Protein AF-A0A7V0Z242-F1 (afdb_monomer)

pLDDT: mean 86.57, std 16.36, range [31.94, 98.75]

Foldseek 3Di:
DDDDPVDDPLEPLLLLVLCQQLQAPQDDVSNVVSPVSNVVSLVVVLVVLLLLLFQCSLVVNDQDFDCDVNDTPRCFFLVNLCVVPVVLFDLAADAADLCLLVAQADPVPRHSLNSLAASPPDPLPCLVCLPHRNGHSSSVSNAAAHGFVAVQHDGSDDHCVQKCNVVWPLQQFDWDQDPVRDTDGWTFIGGPPFATHWIFDPVCPVVSVVVNNVPTDIGQDSRRSSRSSRPSNSHSSNSSVSSVCVQAQWDKDKDWAFDDDPQWGWKIWIKIATARPQKKFAAKKKKKKKWWAPPPGDPVCNRIGIDMFMDHPHIHGHGDIDIDITGDPPTHHNSTLVRMWIKIKMFADIHSDGGRMHIDIDHNPPPPPPDPPVVPDDDDDDDDDDDDDD

Solvent-accessible surface area (backbone atoms only — not comparable to full-atom values): 22137 Å² total; per-residue (Å²): 130,82,57,56,102,89,45,81,68,51,42,73,66,45,20,36,54,22,41,48,42,27,62,57,47,66,46,71,69,59,14,54,50,20,40,52,50,12,54,52,15,49,52,54,51,41,48,52,50,44,46,28,39,35,28,30,64,54,57,75,43,91,77,65,78,42,74,59,93,85,44,67,42,61,64,82,43,64,69,50,51,50,69,75,41,55,93,76,57,57,76,60,59,43,85,65,48,76,65,39,52,70,51,80,35,51,86,88,44,77,41,42,73,41,15,57,43,44,53,84,77,75,79,68,80,54,70,83,56,40,81,48,53,72,48,8,40,29,49,30,27,30,47,73,36,52,28,85,87,36,68,79,43,102,52,72,34,54,40,68,84,59,27,36,61,89,71,59,62,77,87,65,51,48,80,42,80,35,97,88,75,44,82,38,77,42,48,71,39,24,37,71,78,74,52,52,52,29,28,56,35,83,83,30,55,66,31,45,78,68,71,46,59,92,79,46,58,69,37,67,47,73,69,27,44,50,52,47,45,67,54,34,44,11,42,30,46,27,53,42,51,48,51,51,50,61,62,62,53,62,37,73,48,75,49,68,49,82,39,72,54,94,71,18,42,41,31,37,39,33,40,43,27,31,60,20,83,97,26,38,40,28,85,28,35,35,33,42,22,37,34,30,37,48,91,91,39,55,92,85,53,86,52,42,50,48,51,69,33,73,45,74,54,54,73,30,46,58,76,33,70,50,77,47,78,39,61,38,92,73,51,46,44,66,87,21,56,91,55,48,41,37,29,43,32,40,46,19,27,44,56,93,37,77,57,39,51,37,79,44,80,51,70,81,69,84,80,72,80,85,60,75,59,95,72,63,80,95,74,94,80,88,87,84,88,85,86,87,80,135

Mean predicted aligned error: 8.78 Å

Nearest PDB structures (foldseek):
  7zuw-assembly1_CA  TM=4.574E-01  e=8.073E-04  Saccharomyces cerevisiae
  5dmy-assembly1_C  TM=3.707E-01  e=1.674E-02  Bifidobacterium bifidum
  3jcm-assembly1_N  TM=3.514E-01  e=3.772E-02  Saccharomyces cerevisiae S288C
  3vu1-assembly3_B  TM=2.838E-01  e=2.079E-02  Pyrococcus horikoshii OT3
  5aza-assembly1_A  TM=2.196E-01  e=7.625E-02  Escherichia coli K-12

Sequence (390 aa):
MVGSLLGGDWSWKRARDSFYKGLTSLDKASREKHFSDAFRALGQIMHLIQDASVPAHVRNDPHIYIDLFGRKIGKYHYESWVQDNLAKINLSPASFDKSIFTFTPDSLAPIPIANLFDTNQYDGTNLGITTGSMIGITEYTNANFFSEGTVFKNYPHPTYLDTNYFSIDWKNPEVIDGEDGKQDRRIYIKKLEGERLASLSYISYDCIQKGSYESCPLVLDGKVYEEYASKLIPRAVSYSAGLLDYFFRGKLQVTSIPIFYKNRLLYLRVKIKNLTPNETLRDGVFTLTYSFRPKDGNPNGSQDIWEQDSSPSGTLVEGEEVVIDFFLFSPIPRESYASAKFTLAFKGTLGKEVGAVIGKSLSLGEIKFEEEWDNGFTGNHRWVIQGLTF

Radius of gyration: 29.63 Å; Cα contacts (8 Å, |Δi|>4): 695; chains: 1; bounding box: 76×43×87 Å

Structure (mmCIF, N/CA/C/O backbone):
data_AF-A0A7V0Z242-F1
#
_entry.id   AF-A0A7V0Z242-F1
#
loop_
_atom_site.group_PDB
_atom_site.id
_atom_site.type_symbol
_atom_site.label_atom_id
_atom_site.label_alt_id
_atom_site.label_comp_id
_atom_site.label_asym_id
_atom_site.label_entity_id
_atom_site.label_seq_id
_atom_site.pdbx_PDB_ins_code
_atom_site.Cartn_x
_atom_site.Cartn_y
_atom_site.Cartn_z
_atom_site.occupancy
_atom_site.B_iso_or_equiv
_atom_site.auth_seq_id
_atom_site.auth_comp_id
_atom_site.auth_asym_id
_atom_site.auth_atom_id
_atom_site.pdbx_PDB_model_num
ATOM 1 N N . MET A 1 1 ? 9.715 -13.255 5.714 1.00 36.19 1 MET A N 1
ATOM 2 C CA . MET A 1 1 ? 10.792 -12.243 5.658 1.00 36.19 1 MET A CA 1
ATOM 3 C C . MET A 1 1 ? 11.382 -12.054 7.044 1.00 36.19 1 MET A C 1
ATOM 5 O O . MET A 1 1 ? 10.676 -11.600 7.934 1.00 36.19 1 MET A O 1
ATOM 9 N N . VAL A 1 2 ? 12.633 -12.467 7.238 1.00 32.50 2 VAL A N 1
ATOM 10 C CA . VAL A 1 2 ? 13.416 -12.181 8.448 1.00 32.50 2 VAL A CA 1
ATOM 11 C C . VAL A 1 2 ? 14.176 -10.881 8.171 1.00 32.50 2 VAL A C 1
ATOM 13 O O . VAL A 1 2 ? 14.821 -10.778 7.130 1.00 32.50 2 VAL A O 1
ATOM 16 N N . GLY A 1 3 ? 14.025 -9.875 9.038 1.00 34.00 3 GLY A N 1
ATOM 17 C CA . GLY A 1 3 ? 14.694 -8.573 8.910 1.00 34.00 3 GLY A CA 1
ATOM 18 C C . GLY A 1 3 ? 16.222 -8.693 8.893 1.00 34.00 3 GLY A C 1
ATOM 19 O O . GLY A 1 3 ? 16.782 -9.645 9.436 1.00 34.00 3 GLY A O 1
ATOM 20 N N . SER A 1 4 ? 16.892 -7.744 8.234 1.00 41.06 4 SER A N 1
ATOM 21 C CA . SER A 1 4 ? 18.344 -7.771 8.036 1.00 41.06 4 SER A CA 1
ATOM 22 C C . SER A 1 4 ? 19.120 -7.532 9.339 1.00 41.06 4 SER A C 1
ATOM 24 O O . SER A 1 4 ? 18.657 -6.858 10.253 1.00 41.06 4 SER A O 1
ATOM 26 N N . LEU A 1 5 ? 20.353 -8.042 9.405 1.00 37.81 5 LEU A N 1
ATOM 27 C CA . LEU A 1 5 ? 21.277 -7.903 10.543 1.00 37.81 5 LEU A CA 1
ATOM 28 C C . LEU A 1 5 ? 21.675 -6.448 10.882 1.00 37.81 5 LEU A C 1
ATOM 30 O O . LEU A 1 5 ? 22.321 -6.225 11.901 1.00 37.81 5 LEU A O 1
ATOM 34 N N . LEU A 1 6 ? 21.299 -5.464 10.054 1.00 41.78 6 LEU A N 1
ATOM 35 C CA . LEU A 1 6 ? 21.648 -4.045 10.216 1.00 41.78 6 LEU A CA 1
ATOM 36 C C . LEU A 1 6 ? 20.429 -3.100 10.158 1.00 41.78 6 LEU A C 1
ATOM 38 O O . LEU A 1 6 ? 20.584 -1.888 10.298 1.00 41.78 6 LEU A O 1
ATOM 42 N N . GLY A 1 7 ? 19.214 -3.631 9.982 1.00 47.97 7 GLY A N 1
ATOM 43 C CA . GLY A 1 7 ? 17.975 -2.860 9.889 1.00 47.97 7 GLY A CA 1
ATOM 44 C C . GLY A 1 7 ? 16.842 -3.534 10.658 1.00 47.97 7 GLY A C 1
ATOM 45 O O . GLY A 1 7 ? 16.669 -4.746 10.603 1.00 47.97 7 GLY A O 1
ATOM 46 N N . GLY A 1 8 ? 16.052 -2.751 11.398 1.00 61.44 8 GLY A N 1
ATOM 47 C CA . GLY A 1 8 ? 14.861 -3.283 12.066 1.00 61.44 8 GLY A CA 1
ATOM 48 C C . GLY A 1 8 ? 13.879 -3.913 11.068 1.00 61.44 8 GLY A C 1
ATOM 49 O O . GLY A 1 8 ? 13.783 -3.475 9.926 1.00 61.44 8 GLY A O 1
ATOM 50 N N . ASP A 1 9 ? 13.123 -4.921 11.504 1.00 79.56 9 ASP A N 1
ATOM 51 C CA . ASP A 1 9 ? 11.984 -5.455 10.747 1.00 79.56 9 ASP A CA 1
ATOM 52 C C . ASP A 1 9 ? 10.918 -4.356 10.631 1.00 79.56 9 ASP A C 1
ATOM 54 O O . ASP A 1 9 ? 10.329 -4.020 11.650 1.00 79.56 9 ASP A O 1
ATOM 58 N N . TRP A 1 10 ? 10.705 -3.767 9.448 1.00 91.31 10 TRP A N 1
ATOM 59 C CA . TRP A 1 10 ? 9.628 -2.806 9.135 1.00 91.31 10 TRP A CA 1
ATOM 60 C C . TRP A 1 10 ? 8.616 -3.408 8.148 1.00 91.31 10 TRP A C 1
ATOM 62 O O . TRP A 1 10 ? 8.138 -2.754 7.226 1.00 91.31 10 TRP A O 1
ATOM 72 N N . SER A 1 11 ? 8.306 -4.692 8.329 1.00 92.12 11 SER A N 1
ATOM 73 C CA . SER A 1 11 ? 7.377 -5.437 7.479 1.00 92.12 11 SER A CA 1
ATOM 74 C C . SER A 1 11 ? 5.913 -5.000 7.610 1.00 92.12 11 SER A C 1
ATOM 76 O O . SER A 1 11 ? 5.499 -4.346 8.572 1.00 92.12 11 SER A O 1
ATOM 78 N N . TRP A 1 12 ? 5.084 -5.477 6.674 1.00 94.81 12 TRP A N 1
ATOM 79 C CA . TRP A 1 12 ? 3.623 -5.339 6.721 1.00 94.81 12 TRP A CA 1
ATOM 80 C C . TRP A 1 12 ? 3.024 -5.854 8.033 1.00 94.81 12 TRP A C 1
ATOM 82 O O . TRP A 1 12 ? 2.170 -5.207 8.642 1.00 94.81 12 TRP A O 1
ATOM 92 N N . LYS A 1 13 ? 3.531 -6.990 8.526 1.00 93.81 13 LYS A N 1
ATOM 93 C CA . LYS A 1 13 ? 3.118 -7.548 9.816 1.00 93.81 13 LYS A CA 1
ATOM 94 C C . LYS A 1 13 ? 3.421 -6.577 10.958 1.00 93.81 13 LYS A C 1
ATOM 96 O O . LYS A 1 13 ? 2.555 -6.351 11.801 1.00 93.81 13 LYS A O 1
ATOM 101 N N . ARG A 1 14 ? 4.601 -5.942 10.968 1.00 95.00 14 ARG A N 1
ATOM 102 C CA . ARG A 1 14 ? 4.916 -4.915 11.969 1.00 95.00 14 ARG A CA 1
ATOM 103 C C . ARG A 1 14 ? 4.017 -3.692 11.849 1.00 95.00 14 ARG A C 1
ATOM 105 O O . ARG A 1 14 ? 3.645 -3.152 12.890 1.00 95.00 14 ARG A O 1
ATOM 112 N N . ALA A 1 15 ? 3.661 -3.265 10.638 1.00 97.25 15 ALA A N 1
ATOM 113 C CA . ALA A 1 15 ? 2.718 -2.166 10.442 1.00 97.25 15 ALA A CA 1
ATOM 114 C C . ALA A 1 15 ? 1.371 -2.482 11.117 1.00 97.25 15 ALA A C 1
ATOM 116 O O . ALA A 1 15 ? 0.886 -1.690 11.926 1.00 97.25 15 ALA A O 1
ATOM 117 N N . ARG A 1 16 ? 0.820 -3.682 10.871 1.00 97.25 16 ARG A N 1
ATOM 118 C CA . ARG A 1 16 ? -0.415 -4.175 11.509 1.00 97.25 16 ARG A CA 1
ATOM 119 C C . ARG A 1 16 ? -0.294 -4.265 13.028 1.00 97.25 16 ARG A C 1
ATOM 121 O O . ARG A 1 16 ? -1.123 -3.713 13.750 1.00 97.25 16 ARG A O 1
ATOM 128 N N . ASP A 1 17 ? 0.754 -4.920 13.520 1.00 97.25 17 ASP A N 1
ATOM 129 C CA . ASP A 1 17 ? 0.967 -5.123 14.954 1.00 97.25 17 ASP A CA 1
ATOM 130 C C . ASP A 1 17 ? 1.158 -3.799 15.701 1.00 97.25 17 ASP A C 1
ATOM 132 O O . ASP A 1 17 ? 0.593 -3.610 16.779 1.00 97.25 17 ASP A O 1
ATOM 136 N N . SER A 1 18 ? 1.926 -2.872 15.126 1.00 98.25 18 SER A N 1
ATOM 137 C CA . SER A 1 18 ? 2.142 -1.539 15.694 1.00 98.25 18 SER A CA 1
ATOM 138 C C . SER A 1 18 ? 0.857 -0.716 15.664 1.00 98.25 18 SER A C 1
ATOM 140 O O . SER A 1 18 ? 0.534 -0.081 16.660 1.00 98.25 18 SER A O 1
ATOM 142 N N . PHE A 1 19 ? 0.073 -0.775 14.584 1.00 98.56 19 PHE A N 1
ATOM 143 C CA . PHE A 1 19 ? -1.195 -0.048 14.515 1.00 98.56 19 PHE A CA 1
ATOM 144 C C . PHE A 1 19 ? -2.189 -0.532 15.576 1.00 98.56 19 PHE A C 1
ATOM 146 O O . PHE A 1 19 ? -2.765 0.287 16.289 1.00 98.56 19 PHE A O 1
ATOM 153 N N . TYR A 1 20 ? -2.317 -1.851 15.760 1.00 98.62 20 TYR A N 1
ATOM 154 C CA . TYR A 1 20 ? -3.136 -2.414 16.835 1.00 98.62 20 TYR A CA 1
ATOM 155 C C . TYR A 1 20 ? -2.681 -1.933 18.215 1.00 98.62 20 TYR A C 1
ATOM 157 O O . TYR A 1 20 ? -3.489 -1.421 18.983 1.00 98.62 20 TYR A O 1
ATOM 165 N N . LYS A 1 21 ? -1.377 -2.017 18.512 1.00 98.31 21 LYS A N 1
ATOM 166 C CA . LYS A 1 21 ? -0.838 -1.543 19.795 1.00 98.31 21 LYS A CA 1
ATOM 167 C C . LYS A 1 21 ? -1.046 -0.038 19.992 1.00 98.31 21 LYS A C 1
ATOM 169 O O . LYS A 1 21 ? -1.347 0.387 21.098 1.00 98.31 21 LYS A O 1
ATOM 174 N N . GLY A 1 22 ? -0.959 0.767 18.933 1.00 97.75 22 GLY A N 1
ATOM 175 C CA . GLY A 1 22 ? -1.272 2.198 18.988 1.00 97.75 22 GLY A CA 1
ATOM 176 C C . GLY A 1 22 ? -2.717 2.469 19.417 1.00 97.75 22 GLY A C 1
ATOM 177 O O . GLY A 1 22 ? -2.981 3.407 20.171 1.00 97.75 22 GLY A O 1
ATOM 178 N N . LEU A 1 23 ? -3.652 1.615 18.991 1.00 97.44 23 LEU A N 1
ATOM 179 C CA . LEU A 1 23 ? -5.061 1.700 19.374 1.00 97.44 23 LEU A CA 1
ATOM 180 C C . LEU A 1 23 ? -5.312 1.222 20.813 1.00 97.44 23 LEU A C 1
ATOM 182 O O . LEU A 1 23 ? -6.161 1.812 21.487 1.00 97.44 23 LEU A O 1
ATOM 186 N N . THR A 1 24 ? -4.575 0.208 21.286 1.00 97.81 24 THR A N 1
ATOM 187 C CA . THR A 1 24 ? -4.887 -0.499 22.541 1.00 97.81 24 THR A CA 1
ATOM 188 C C . THR A 1 24 ? -3.969 -0.205 23.728 1.00 97.81 24 THR A C 1
ATOM 190 O O . THR A 1 24 ? -4.315 -0.538 24.855 1.00 97.81 24 THR A O 1
ATOM 193 N N . SER A 1 25 ? -2.794 0.398 23.530 1.00 96.88 25 SER A N 1
ATOM 194 C CA . SER A 1 25 ? -1.877 0.702 24.638 1.00 96.88 25 SER A CA 1
ATOM 195 C C . SER A 1 25 ? -2.525 1.619 25.685 1.00 96.88 25 SER A C 1
ATOM 197 O O . SER A 1 25 ? -3.272 2.542 25.348 1.00 96.88 25 SER A O 1
ATOM 199 N N . LEU A 1 26 ? -2.193 1.359 26.955 1.00 95.19 26 LEU A N 1
ATOM 200 C CA . LEU A 1 26 ? -2.779 1.994 28.145 1.00 95.19 26 LEU A CA 1
ATOM 201 C C . LEU A 1 26 ? -1.959 3.181 28.672 1.00 95.19 26 LEU A C 1
ATOM 203 O O . LEU A 1 26 ? -2.107 3.603 29.812 1.00 95.19 26 LEU A O 1
ATOM 207 N N . ASP A 1 27 ? -1.060 3.721 27.862 1.00 90.12 27 ASP A N 1
ATOM 208 C CA . ASP A 1 27 ? -0.354 4.948 28.190 1.00 90.12 27 ASP A CA 1
ATOM 209 C C . ASP A 1 27 ? -0.056 5.727 26.912 1.00 90.12 27 ASP A C 1
ATOM 211 O O . ASP A 1 27 ? 0.134 5.168 25.826 1.00 90.12 27 ASP A O 1
ATOM 215 N N . LYS A 1 28 ? -0.037 7.051 27.045 1.00 87.81 28 LYS A N 1
ATOM 216 C CA . LYS A 1 28 ? 0.120 7.963 25.913 1.00 87.81 28 LYS A CA 1
ATOM 217 C C . LYS A 1 28 ? 1.434 7.733 25.157 1.00 87.81 28 LYS A C 1
ATOM 219 O O . LYS A 1 28 ? 1.420 7.710 23.928 1.00 87.81 28 LYS A O 1
ATOM 224 N N . ALA A 1 29 ? 2.541 7.537 25.873 1.00 92.00 29 ALA A N 1
ATOM 225 C CA . ALA A 1 29 ? 3.865 7.426 25.267 1.00 92.00 29 ALA A CA 1
ATOM 226 C C . ALA A 1 29 ? 3.984 6.165 24.398 1.00 92.00 29 ALA A C 1
ATOM 228 O O . ALA A 1 29 ? 4.445 6.237 23.255 1.00 92.00 29 ALA A O 1
ATOM 229 N N . SER A 1 30 ? 3.504 5.021 24.890 1.00 95.19 30 SER A N 1
ATOM 230 C CA . SER A 1 30 ? 3.471 3.773 24.125 1.00 95.19 30 SER A CA 1
ATOM 231 C C . SER A 1 30 ? 2.549 3.873 22.914 1.00 95.19 30 SER A C 1
ATOM 233 O O . SER A 1 30 ? 2.936 3.444 21.827 1.00 95.19 30 SER A O 1
ATOM 235 N N . ARG A 1 31 ? 1.359 4.481 23.056 1.00 93.56 31 ARG A N 1
ATOM 236 C CA . ARG A 1 31 ? 0.428 4.687 21.928 1.00 93.56 31 ARG A CA 1
ATOM 237 C C . ARG A 1 31 ? 1.076 5.502 20.811 1.00 93.56 31 ARG A C 1
ATOM 239 O O . ARG A 1 31 ? 1.078 5.072 19.659 1.00 93.56 31 ARG A O 1
ATOM 246 N N . GLU A 1 32 ? 1.652 6.654 21.151 1.00 95.06 32 GLU A N 1
ATOM 247 C CA . GLU A 1 32 ? 2.316 7.546 20.192 1.00 95.06 32 GLU A CA 1
ATOM 248 C C . GLU A 1 32 ? 3.502 6.856 19.514 1.00 95.06 32 GLU A C 1
ATOM 250 O O . GLU A 1 32 ? 3.643 6.918 18.289 1.00 95.06 32 GLU A O 1
ATOM 255 N N . LYS A 1 33 ? 4.309 6.115 20.284 1.00 97.25 33 LYS A N 1
ATOM 256 C CA . LYS A 1 33 ? 5.401 5.308 19.737 1.00 97.25 33 LYS A CA 1
ATOM 257 C C . LYS A 1 33 ? 4.894 4.256 18.751 1.00 97.25 33 LYS A C 1
ATOM 259 O O . LYS A 1 33 ? 5.482 4.089 17.687 1.00 97.25 33 LYS A O 1
ATOM 264 N N . HIS A 1 34 ? 3.822 3.547 19.085 1.00 97.94 34 HIS A N 1
ATOM 265 C CA . HIS A 1 34 ? 3.276 2.498 18.232 1.00 97.94 34 HIS A CA 1
ATOM 266 C C . HIS A 1 34 ? 2.614 3.039 16.962 1.00 97.94 34 HIS A C 1
ATOM 268 O O . HIS A 1 34 ? 2.789 2.442 15.901 1.00 97.94 34 HIS A O 1
ATOM 274 N N . PHE A 1 35 ? 1.942 4.192 17.019 1.00 97.81 35 PHE A N 1
ATOM 275 C CA . PHE A 1 35 ? 1.495 4.870 15.801 1.00 97.81 35 PHE A CA 1
ATOM 276 C C . PHE A 1 35 ? 2.675 5.313 14.936 1.00 97.81 35 PHE A C 1
ATOM 278 O O . PHE A 1 35 ? 2.668 5.053 13.735 1.00 97.81 35 PHE A O 1
ATOM 285 N N . SER A 1 36 ? 3.710 5.909 15.535 1.00 98.06 36 SER A N 1
ATOM 286 C CA . SER A 1 36 ? 4.934 6.289 14.817 1.00 98.06 36 SER A CA 1
ATOM 287 C C . SER A 1 36 ? 5.576 5.088 14.111 1.00 98.06 36 SER A C 1
ATOM 289 O O . SER A 1 36 ? 5.840 5.141 12.909 1.00 98.06 36 SER A O 1
ATOM 291 N N . ASP A 1 37 ? 5.729 3.963 14.815 1.00 97.56 37 ASP A N 1
ATOM 292 C CA . ASP A 1 37 ? 6.250 2.719 14.246 1.00 97.56 37 ASP A CA 1
ATOM 293 C C . ASP A 1 37 ? 5.346 2.175 13.114 1.00 97.56 37 ASP A C 1
ATOM 295 O O . ASP A 1 37 ? 5.860 1.701 12.099 1.00 97.56 37 ASP A O 1
ATOM 299 N N . ALA A 1 38 ? 4.016 2.263 13.248 1.00 97.69 38 ALA A N 1
ATOM 300 C CA . ALA A 1 38 ? 3.071 1.811 12.222 1.00 97.69 38 ALA A CA 1
ATOM 301 C C . ALA A 1 38 ? 3.185 2.627 10.927 1.00 97.69 38 ALA A C 1
ATOM 303 O O . ALA A 1 38 ? 3.322 2.056 9.845 1.00 97.69 38 ALA A O 1
ATOM 304 N N . PHE A 1 39 ? 3.176 3.959 11.031 1.00 97.62 39 PHE A N 1
ATOM 305 C CA . PHE A 1 39 ? 3.277 4.840 9.867 1.00 97.62 39 PHE A CA 1
ATOM 306 C C . PHE A 1 39 ? 4.671 4.816 9.238 1.00 97.62 39 PHE A C 1
ATOM 308 O O . PHE A 1 39 ? 4.785 4.878 8.015 1.00 97.62 39 PHE A O 1
ATOM 315 N N . ARG A 1 40 ? 5.728 4.637 10.041 1.00 96.62 40 ARG A N 1
ATOM 316 C CA . ARG A 1 40 ? 7.076 4.395 9.516 1.00 96.62 40 ARG A CA 1
ATOM 317 C C . ARG A 1 40 ? 7.136 3.109 8.696 1.00 96.62 40 ARG A C 1
ATOM 319 O O . ARG A 1 40 ? 7.686 3.134 7.599 1.00 96.62 40 ARG A O 1
ATOM 326 N N . ALA A 1 41 ? 6.572 2.010 9.204 1.00 96.62 41 ALA A N 1
ATOM 327 C CA . ALA A 1 41 ? 6.519 0.748 8.469 1.00 96.62 41 ALA A CA 1
ATOM 328 C C . ALA A 1 41 ? 5.763 0.909 7.139 1.00 96.62 41 ALA A C 1
ATOM 330 O O . ALA A 1 41 ? 6.276 0.523 6.094 1.00 96.62 41 ALA A O 1
ATOM 331 N N . LEU A 1 42 ? 4.586 1.549 7.160 1.00 96.69 42 LEU A N 1
ATOM 332 C CA . LEU A 1 42 ? 3.807 1.822 5.946 1.00 96.69 42 LEU A CA 1
ATOM 333 C C . LEU A 1 42 ? 4.589 2.640 4.916 1.00 96.69 42 LEU A C 1
ATOM 335 O O . LEU A 1 42 ? 4.631 2.258 3.750 1.00 96.69 42 LEU A O 1
ATOM 339 N N . GLY A 1 43 ? 5.250 3.717 5.348 1.00 96.38 43 GLY A N 1
ATOM 340 C CA . GLY A 1 43 ? 6.061 4.552 4.464 1.00 96.38 43 GLY A CA 1
ATOM 341 C C . GLY A 1 43 ? 7.211 3.784 3.810 1.00 96.38 43 GLY A C 1
ATOM 342 O O . GLY A 1 43 ? 7.463 3.957 2.623 1.00 96.38 43 GLY A O 1
ATOM 343 N N . GLN A 1 44 ? 7.869 2.884 4.546 1.00 95.50 44 GLN A N 1
ATOM 344 C CA . GLN A 1 44 ? 8.937 2.055 3.980 1.00 95.50 44 GLN A CA 1
ATOM 345 C C . GLN A 1 44 ? 8.420 1.021 2.974 1.00 95.50 44 GLN A C 1
ATOM 347 O O . GLN A 1 44 ? 9.078 0.777 1.971 1.00 95.50 44 GLN A O 1
ATOM 352 N N . ILE A 1 45 ? 7.234 0.447 3.185 1.00 95.56 45 ILE A N 1
ATOM 353 C CA . ILE A 1 45 ? 6.637 -0.481 2.210 1.00 95.56 45 ILE A CA 1
ATOM 354 C C . ILE A 1 45 ? 6.185 0.275 0.952 1.00 95.56 45 ILE A C 1
ATOM 356 O O . ILE A 1 45 ? 6.397 -0.205 -0.158 1.00 95.56 45 ILE A O 1
ATOM 360 N N . MET A 1 46 ? 5.612 1.474 1.106 1.00 96.31 46 MET A N 1
ATOM 361 C CA . MET A 1 46 ? 5.283 2.349 -0.027 1.00 96.31 46 MET A CA 1
ATOM 362 C C . MET A 1 46 ? 6.529 2.739 -0.828 1.00 96.31 46 MET A C 1
ATOM 364 O O . MET A 1 46 ? 6.471 2.766 -2.052 1.00 96.31 46 MET A O 1
ATOM 368 N N . HIS A 1 47 ? 7.654 2.995 -0.159 1.00 96.19 47 HIS A N 1
ATOM 369 C CA . HIS A 1 47 ? 8.925 3.260 -0.831 1.00 96.19 47 HIS A CA 1
ATOM 370 C C . HIS A 1 47 ? 9.354 2.085 -1.722 1.00 96.19 47 HIS A C 1
ATOM 372 O O . HIS A 1 47 ? 9.717 2.305 -2.868 1.00 96.19 47 HIS A O 1
ATOM 378 N N . LEU A 1 48 ? 9.184 0.835 -1.276 1.00 96.19 48 LEU A N 1
ATOM 379 C CA . LEU A 1 48 ? 9.460 -0.329 -2.129 1.00 96.19 48 LEU A CA 1
ATOM 380 C C . LEU A 1 48 ? 8.557 -0.384 -3.374 1.00 96.19 48 LEU A C 1
ATOM 382 O O . LEU A 1 48 ? 9.018 -0.793 -4.435 1.00 96.19 48 LEU A O 1
ATOM 386 N N . ILE A 1 49 ? 7.280 0.016 -3.275 1.00 96.56 49 ILE A N 1
ATOM 387 C CA . ILE A 1 49 ? 6.389 0.120 -4.452 1.00 96.56 49 ILE A CA 1
ATOM 388 C C . ILE A 1 49 ? 6.934 1.159 -5.439 1.00 96.56 49 ILE A C 1
ATOM 390 O O . ILE A 1 49 ? 6.861 0.964 -6.650 1.00 96.56 49 ILE A O 1
ATOM 394 N N . GLN A 1 50 ? 7.474 2.264 -4.926 1.00 96.00 50 GLN A N 1
ATOM 395 C CA . GLN A 1 50 ? 8.061 3.325 -5.742 1.00 96.00 50 GLN A CA 1
ATOM 396 C C . GLN A 1 50 ? 9.348 2.845 -6.421 1.00 96.00 50 GLN A C 1
ATOM 398 O O . GLN A 1 50 ? 9.467 3.009 -7.633 1.00 96.00 50 GLN A O 1
ATOM 403 N N . ASP A 1 51 ? 10.238 2.157 -5.704 1.00 96.25 51 ASP A N 1
ATOM 404 C CA . ASP A 1 51 ? 11.428 1.518 -6.285 1.00 96.25 51 ASP A CA 1
ATOM 405 C C . ASP A 1 51 ? 11.048 0.500 -7.369 1.00 96.25 51 ASP A C 1
ATOM 407 O O . ASP A 1 51 ? 11.672 0.432 -8.424 1.00 96.25 51 ASP A O 1
ATOM 411 N N . ALA A 1 52 ? 9.966 -0.255 -7.162 1.00 97.31 52 ALA A N 1
ATOM 412 C CA . ALA A 1 52 ? 9.444 -1.206 -8.141 1.00 97.31 52 ALA A CA 1
ATOM 413 C C . ALA A 1 52 ? 8.869 -0.544 -9.412 1.00 97.31 52 ALA A C 1
ATOM 415 O O . ALA A 1 52 ? 8.583 -1.236 -10.389 1.00 97.31 52 ALA A O 1
ATOM 416 N N . SER A 1 53 ? 8.718 0.784 -9.420 1.00 96.88 53 SER A N 1
ATOM 417 C CA . SER A 1 53 ? 8.415 1.571 -10.621 1.00 96.88 53 SER A CA 1
ATOM 418 C C . SER A 1 53 ? 9.663 2.072 -11.352 1.00 96.88 53 SER A C 1
ATOM 420 O O . SER A 1 53 ? 9.542 2.656 -12.425 1.00 96.88 53 SER A O 1
ATOM 422 N N . VAL A 1 54 ? 10.864 1.862 -10.806 1.00 96.50 54 VAL A N 1
ATOM 423 C CA . VAL A 1 54 ? 12.121 2.281 -11.430 1.00 96.50 54 VAL A CA 1
ATOM 424 C C . VAL A 1 54 ? 12.678 1.128 -12.277 1.00 96.50 54 VAL A C 1
ATOM 426 O O . VAL A 1 54 ? 13.003 0.072 -11.723 1.00 96.50 54 VAL A O 1
ATOM 429 N N . PRO A 1 55 ? 12.852 1.301 -13.607 1.00 96.69 55 PRO A N 1
ATOM 430 C CA . PRO A 1 55 ? 13.292 0.223 -14.495 1.00 96.69 55 PRO A CA 1
ATOM 431 C C . PRO A 1 55 ? 14.593 -0.446 -14.058 1.00 96.69 55 PRO A C 1
ATOM 433 O O . PRO A 1 55 ? 14.699 -1.668 -14.105 1.00 96.69 55 PRO A O 1
ATOM 436 N N . ALA A 1 56 ? 15.559 0.333 -13.571 1.00 94.88 56 ALA A N 1
ATOM 437 C CA . ALA A 1 56 ? 16.839 -0.194 -13.120 1.00 94.88 56 ALA A CA 1
ATOM 438 C C . ALA A 1 56 ? 16.717 -1.133 -11.904 1.00 94.88 56 ALA A C 1
ATOM 440 O O . ALA A 1 56 ? 17.400 -2.154 -11.852 1.00 94.88 56 ALA A O 1
ATOM 441 N N . HIS A 1 57 ? 15.802 -0.867 -10.964 1.00 95.25 57 HIS A N 1
ATOM 442 C CA . HIS A 1 57 ? 15.625 -1.704 -9.770 1.00 95.25 57 HIS A CA 1
ATOM 443 C C . HIS A 1 57 ? 14.998 -3.051 -10.133 1.00 95.25 57 HIS A C 1
ATOM 445 O O . HIS A 1 57 ? 15.492 -4.100 -9.725 1.00 95.25 57 HIS A O 1
ATOM 451 N N . VAL A 1 58 ? 13.952 -3.043 -10.964 1.00 96.44 58 VAL A N 1
ATOM 452 C CA . VAL A 1 58 ? 13.275 -4.282 -11.391 1.00 96.44 58 VAL A CA 1
ATOM 453 C C . VAL A 1 58 ? 14.062 -5.064 -12.441 1.00 96.44 58 VAL A C 1
ATOM 455 O O . VAL A 1 58 ? 13.756 -6.228 -12.692 1.00 96.44 58 VAL A O 1
ATOM 458 N N . ARG A 1 59 ? 15.073 -4.443 -13.062 1.00 95.81 59 ARG A N 1
ATOM 459 C CA . ARG A 1 59 ? 16.011 -5.074 -14.001 1.00 95.81 59 ARG A CA 1
ATOM 460 C C . ARG A 1 59 ? 17.388 -5.320 -13.380 1.00 95.81 59 ARG A C 1
ATOM 462 O O . ARG A 1 59 ? 18.342 -5.567 -14.122 1.00 95.81 59 ARG A O 1
ATOM 469 N N . ASN A 1 60 ? 17.494 -5.331 -12.045 1.00 94.06 60 ASN A N 1
ATOM 470 C CA . ASN A 1 60 ? 18.732 -5.622 -11.310 1.00 94.06 60 ASN A CA 1
ATOM 471 C C . ASN A 1 60 ? 19.956 -4.903 -11.901 1.00 94.06 60 ASN A C 1
ATOM 473 O O . ASN A 1 60 ? 21.019 -5.505 -12.042 1.00 94.06 60 ASN A O 1
ATOM 477 N N . ASP A 1 61 ? 19.780 -3.649 -12.308 1.00 91.25 61 ASP A N 1
ATOM 478 C CA . ASP A 1 61 ? 20.782 -2.855 -13.004 1.00 91.25 61 ASP A CA 1
ATOM 479 C C . ASP A 1 61 ? 21.472 -1.930 -11.998 1.00 91.25 61 ASP A C 1
ATOM 481 O O . ASP A 1 61 ? 20.885 -0.925 -11.577 1.00 91.25 61 ASP A O 1
ATOM 485 N N . PRO A 1 62 ? 22.685 -2.270 -11.527 1.00 84.44 62 PRO A N 1
ATOM 486 C CA . PRO A 1 62 ? 23.329 -1.514 -10.471 1.00 84.44 62 PRO A CA 1
ATOM 487 C C . PRO A 1 62 ? 23.782 -0.160 -11.009 1.00 84.44 62 PRO A C 1
ATOM 489 O O . PRO A 1 62 ? 24.636 -0.073 -11.890 1.00 84.44 62 PRO A O 1
ATOM 492 N N . HIS A 1 63 ? 23.266 0.907 -10.416 1.00 74.44 63 HIS A N 1
ATOM 493 C CA . HIS A 1 63 ? 23.645 2.271 -10.741 1.00 74.44 63 HIS A CA 1
ATOM 494 C C . HIS A 1 63 ? 23.939 2.998 -9.431 1.00 74.44 63 HIS A C 1
ATOM 496 O O . HIS A 1 63 ? 23.099 3.115 -8.544 1.00 74.44 63 HIS A O 1
ATOM 502 N N . ILE A 1 64 ? 25.201 3.396 -9.261 1.00 63.75 64 ILE A N 1
ATOM 503 C CA . ILE A 1 64 ? 25.674 4.014 -8.027 1.00 63.75 64 ILE A CA 1
ATOM 504 C C . ILE A 1 64 ? 25.697 5.529 -8.223 1.00 63.75 64 ILE A C 1
ATOM 506 O O . ILE A 1 64 ? 26.446 6.045 -9.054 1.00 63.75 64 ILE A O 1
ATOM 510 N N . TYR A 1 65 ? 24.938 6.238 -7.392 1.00 62.12 65 TYR A N 1
ATOM 511 C CA . TYR A 1 65 ? 25.156 7.655 -7.144 1.00 62.12 65 TYR A CA 1
ATOM 512 C C . TYR A 1 65 ? 26.241 7.814 -6.072 1.00 62.12 65 TYR A C 1
ATOM 514 O O . TYR A 1 65 ? 26.057 7.428 -4.917 1.00 62.12 65 TYR A O 1
ATOM 522 N N . ILE A 1 66 ? 27.383 8.385 -6.449 1.00 59.16 66 ILE A N 1
ATOM 523 C CA . ILE A 1 66 ? 28.447 8.748 -5.510 1.00 59.16 66 ILE A CA 1
ATOM 524 C C . ILE A 1 66 ? 28.588 10.267 -5.508 1.00 59.16 66 ILE A C 1
ATOM 526 O O . ILE A 1 66 ? 28.911 10.867 -6.531 1.00 59.16 66 ILE A O 1
ATOM 530 N N . ASP A 1 67 ? 28.410 10.887 -4.344 1.00 54.66 67 ASP A N 1
ATOM 531 C CA . ASP A 1 67 ? 28.835 12.266 -4.106 1.00 54.66 67 ASP A CA 1
ATOM 532 C C . ASP A 1 67 ? 30.235 12.251 -3.476 1.00 54.66 67 ASP A C 1
ATOM 534 O O . ASP A 1 67 ? 30.400 12.051 -2.271 1.00 54.66 67 ASP A O 1
ATOM 538 N N . LEU A 1 68 ? 31.264 12.393 -4.316 1.00 50.19 68 LEU A N 1
ATOM 539 C CA . LEU A 1 68 ? 32.653 12.517 -3.873 1.00 50.19 68 LEU A CA 1
ATOM 540 C C . LEU A 1 68 ? 33.045 13.991 -3.888 1.00 50.19 68 LEU A C 1
ATOM 542 O O . LEU A 1 68 ? 33.313 14.561 -4.945 1.00 50.19 68 LEU A O 1
ATOM 546 N N . PHE A 1 69 ? 33.120 14.598 -2.703 1.00 57.22 69 PHE A N 1
ATOM 547 C CA . PHE A 1 69 ? 33.579 15.980 -2.518 1.00 57.22 69 PHE A CA 1
ATOM 548 C C . PHE A 1 69 ? 32.787 17.008 -3.353 1.00 57.22 69 PHE A C 1
ATOM 550 O O . PHE A 1 69 ? 33.372 17.910 -3.954 1.00 57.22 69 PHE A O 1
ATOM 557 N N . GLY A 1 70 ? 31.459 16.860 -3.438 1.00 55.75 70 GLY A N 1
ATOM 558 C CA . GLY A 1 70 ? 30.588 17.741 -4.223 1.00 55.75 70 GLY A CA 1
ATOM 559 C C . GLY A 1 70 ? 30.558 17.418 -5.721 1.00 55.75 70 GLY A C 1
ATOM 560 O O . GLY A 1 70 ? 29.849 18.087 -6.476 1.00 55.75 70 GLY A O 1
ATOM 561 N N . ARG A 1 71 ? 31.303 16.399 -6.179 1.00 53.56 71 ARG A N 1
ATOM 562 C CA . ARG A 1 71 ? 31.171 15.841 -7.529 1.00 53.56 71 ARG A CA 1
ATOM 563 C C . ARG A 1 71 ? 30.211 14.663 -7.493 1.00 53.56 71 ARG A C 1
ATOM 565 O O . ARG A 1 71 ? 30.548 13.581 -7.017 1.00 53.56 71 ARG A O 1
ATOM 572 N N . LYS A 1 72 ? 29.033 14.889 -8.070 1.00 60.34 72 LYS A N 1
ATOM 573 C CA . LYS A 1 72 ? 28.001 13.875 -8.286 1.00 60.34 72 LYS A CA 1
ATOM 574 C C . LYS A 1 72 ? 28.415 12.968 -9.447 1.00 60.34 72 LYS A C 1
ATOM 576 O O . LYS A 1 72 ? 28.229 13.318 -10.612 1.00 60.34 72 LYS A O 1
ATOM 581 N N . ILE A 1 73 ? 29.020 11.829 -9.135 1.00 59.56 73 ILE A N 1
ATOM 582 C CA . ILE A 1 73 ? 29.337 10.768 -10.091 1.00 59.56 73 ILE A CA 1
ATOM 583 C C . ILE A 1 73 ? 28.099 9.885 -10.240 1.00 59.56 73 ILE A C 1
ATOM 585 O O . ILE A 1 73 ? 27.482 9.493 -9.252 1.00 59.56 73 ILE A O 1
ATOM 589 N N . GLY A 1 74 ? 27.736 9.592 -11.487 1.00 59.62 74 GLY A N 1
ATOM 590 C CA . GLY A 1 74 ? 26.592 8.745 -11.801 1.00 59.62 74 GLY A CA 1
ATOM 591 C C . GLY A 1 74 ? 25.260 9.482 -11.910 1.00 59.62 74 GLY A C 1
ATOM 592 O O . GLY A 1 74 ? 24.273 8.811 -12.121 1.00 59.62 74 GLY A O 1
ATOM 593 N N . LYS A 1 75 ? 25.195 10.824 -11.848 1.00 60.19 75 LYS A N 1
ATOM 594 C CA . LYS A 1 75 ? 23.950 11.642 -11.853 1.00 60.19 75 LYS A CA 1
ATOM 595 C C . LYS A 1 75 ? 23.071 11.562 -13.128 1.00 60.19 75 LYS A C 1
ATOM 597 O O . LYS A 1 75 ? 22.128 12.332 -13.261 1.00 60.19 75 LYS A O 1
ATOM 602 N N . TYR A 1 76 ? 23.390 10.701 -14.091 1.00 65.00 76 TYR A N 1
ATOM 603 C CA . TYR A 1 76 ? 22.729 10.654 -15.402 1.00 65.00 76 TYR A CA 1
ATOM 604 C C . TYR A 1 76 ? 21.847 9.408 -15.549 1.00 65.00 76 TYR A C 1
ATOM 606 O O . TYR A 1 76 ? 22.008 8.646 -16.496 1.00 65.00 76 TYR A O 1
ATOM 614 N N . HIS A 1 77 ? 20.948 9.194 -14.589 1.00 80.88 77 HIS A N 1
ATOM 615 C CA . HIS A 1 77 ? 19.962 8.109 -14.602 1.00 80.88 77 HIS A CA 1
ATOM 616 C C . HIS A 1 77 ? 18.559 8.647 -14.314 1.00 80.88 77 HIS A C 1
ATOM 618 O O . HIS A 1 77 ? 18.398 9.770 -13.817 1.00 80.88 77 HIS A O 1
ATOM 624 N N . TYR A 1 78 ? 17.554 7.831 -14.623 1.00 91.06 78 TYR A N 1
ATOM 625 C CA . TYR A 1 78 ? 16.130 8.168 -14.537 1.00 91.06 78 TYR A CA 1
ATOM 626 C C . TYR A 1 78 ? 15.719 8.928 -13.259 1.00 91.06 78 TYR A C 1
ATOM 628 O O . TYR A 1 78 ? 15.069 9.970 -13.350 1.00 91.06 78 TYR A O 1
ATOM 636 N N . GLU A 1 79 ? 16.129 8.475 -12.071 1.00 90.69 79 GLU A N 1
ATOM 637 C CA . GLU A 1 79 ? 15.738 9.109 -10.799 1.00 90.69 79 GLU A CA 1
ATOM 638 C C . GLU A 1 79 ? 16.265 10.544 -10.654 1.00 90.69 79 GLU A C 1
ATOM 640 O O . GLU A 1 79 ? 15.539 11.441 -10.219 1.00 90.69 79 GLU A O 1
ATOM 645 N N . SER A 1 80 ? 17.512 10.788 -11.072 1.00 88.69 80 SER A N 1
ATOM 646 C CA . SER A 1 80 ? 18.105 12.130 -11.066 1.00 88.69 80 SER A CA 1
ATOM 647 C C . SER A 1 80 ? 17.361 13.062 -12.026 1.00 88.69 80 SER A C 1
ATOM 649 O O . SER A 1 80 ? 17.104 14.220 -11.692 1.00 88.69 80 SER A O 1
ATOM 651 N N . TRP A 1 81 ? 16.962 12.551 -13.197 1.00 91.12 81 TRP A N 1
ATOM 652 C CA . TRP A 1 81 ? 16.156 13.314 -14.150 1.00 91.12 81 TRP A CA 1
ATOM 653 C C . TRP A 1 81 ? 14.777 13.658 -13.573 1.00 91.12 81 TRP A C 1
ATOM 655 O O . TRP A 1 81 ? 14.353 14.812 -13.659 1.00 91.12 81 TRP A O 1
ATOM 665 N N . VAL A 1 82 ? 14.106 12.691 -12.934 1.00 92.81 82 VAL A N 1
ATOM 666 C CA . VAL A 1 82 ? 12.815 12.880 -12.249 1.00 92.81 82 VAL A CA 1
ATOM 667 C C . VAL A 1 82 ? 12.926 13.957 -11.167 1.00 92.81 82 VAL A C 1
ATOM 669 O O . VAL A 1 82 ? 12.095 14.866 -11.116 1.00 92.81 82 VAL A O 1
ATOM 672 N N . GLN A 1 83 ? 13.980 13.910 -10.346 1.00 90.69 83 GLN A N 1
ATOM 673 C CA . GLN A 1 83 ? 14.230 14.898 -9.295 1.00 90.69 83 GLN A CA 1
ATOM 674 C C . GLN A 1 83 ? 14.433 16.317 -9.853 1.00 90.69 83 GLN A C 1
ATOM 676 O O . GLN A 1 83 ? 13.906 17.278 -9.290 1.00 90.69 83 GLN A O 1
ATOM 681 N N . ASP A 1 84 ? 15.164 16.457 -10.960 1.00 90.75 84 ASP A N 1
ATOM 682 C CA . ASP A 1 84 ? 15.437 17.756 -11.585 1.00 90.75 84 ASP A CA 1
ATOM 683 C C . ASP A 1 84 ? 14.220 18.301 -12.378 1.00 90.75 84 ASP A C 1
ATOM 685 O O . ASP A 1 84 ? 14.152 19.498 -12.662 1.00 90.75 84 ASP A O 1
ATOM 689 N N . ASN A 1 85 ? 13.231 17.457 -12.715 1.00 92.12 85 ASN A N 1
ATOM 690 C CA . ASN A 1 85 ? 12.088 17.808 -13.575 1.00 92.12 85 ASN A CA 1
ATOM 691 C C . ASN A 1 85 ? 10.714 17.714 -12.886 1.00 92.12 85 ASN A C 1
ATOM 693 O O . ASN A 1 85 ? 9.699 17.683 -13.580 1.00 92.12 85 ASN A O 1
ATOM 697 N N . LEU A 1 86 ? 10.644 17.740 -11.548 1.00 90.94 86 LEU A N 1
ATOM 698 C CA . LEU A 1 86 ? 9.394 17.588 -10.775 1.00 90.94 86 LEU A CA 1
ATOM 699 C C . LEU A 1 86 ? 8.214 18.439 -11.282 1.00 90.94 86 LEU A C 1
ATOM 701 O O . LEU A 1 86 ? 7.081 17.971 -11.285 1.00 90.94 86 LEU A O 1
ATOM 705 N N . ALA A 1 87 ? 8.466 19.664 -11.758 1.00 90.69 87 ALA A N 1
ATOM 706 C CA . ALA A 1 87 ? 7.427 20.558 -12.278 1.00 90.69 87 ALA A CA 1
ATOM 707 C C . ALA A 1 87 ? 6.722 20.045 -13.554 1.00 90.69 87 ALA A C 1
ATOM 709 O O . ALA A 1 87 ? 5.630 20.509 -13.873 1.00 90.69 87 ALA A O 1
ATOM 710 N N . LYS A 1 88 ? 7.335 19.107 -14.286 1.00 87.38 88 LYS A N 1
ATOM 711 C CA . LYS A 1 88 ? 6.782 18.483 -15.501 1.00 87.38 88 LYS A CA 1
ATOM 712 C C . LYS A 1 88 ? 6.048 17.171 -15.214 1.00 87.38 88 LYS A C 1
ATOM 714 O O . LYS A 1 88 ? 5.433 16.604 -16.113 1.00 87.38 88 LYS A O 1
ATOM 719 N N . ILE A 1 89 ? 6.137 16.656 -13.988 1.00 90.69 89 ILE A N 1
ATOM 720 C CA . ILE A 1 89 ? 5.669 15.312 -13.657 1.00 90.69 89 ILE A CA 1
ATOM 721 C C . ILE A 1 89 ? 4.194 15.340 -13.282 1.00 90.69 89 ILE A C 1
ATOM 723 O O . ILE A 1 89 ? 3.759 16.089 -12.408 1.00 90.69 89 ILE A O 1
ATOM 727 N N . ASN A 1 90 ? 3.421 14.458 -13.911 1.00 90.12 90 ASN A N 1
ATOM 728 C CA . ASN A 1 90 ? 2.047 14.216 -13.510 1.00 90.12 90 ASN A CA 1
ATOM 729 C C . ASN A 1 90 ? 2.013 13.333 -12.254 1.00 90.12 90 ASN A C 1
ATOM 731 O O . ASN A 1 90 ? 2.308 12.142 -12.314 1.00 90.12 90 ASN A O 1
ATOM 735 N N . LEU A 1 91 ? 1.621 13.920 -11.125 1.00 91.25 91 LEU A N 1
ATOM 736 C CA . LEU A 1 91 ? 1.422 13.205 -9.859 1.00 91.25 91 LEU A CA 1
ATOM 737 C C . LEU A 1 91 ? -0.014 12.691 -9.683 1.00 91.25 91 LEU A C 1
ATOM 739 O O . LEU A 1 91 ? -0.343 12.133 -8.637 1.00 91.25 91 LEU A O 1
ATOM 743 N N . SER A 1 92 ? -0.883 12.888 -10.679 1.00 92.62 92 SER A N 1
ATOM 744 C CA . SER A 1 92 ? -2.247 12.364 -10.631 1.00 92.62 92 SER A CA 1
ATOM 745 C C . SER A 1 92 ? -2.204 10.836 -10.661 1.00 92.62 92 SER A C 1
ATOM 747 O O . SER A 1 92 ? -1.512 10.274 -11.514 1.00 92.62 92 SER A O 1
ATOM 749 N N . PRO A 1 93 ? -2.933 10.145 -9.769 1.00 89.38 93 PRO A N 1
ATOM 750 C CA . PRO A 1 93 ? -2.928 8.691 -9.737 1.00 89.38 93 PRO A CA 1
ATOM 751 C C . PRO A 1 93 ? -3.499 8.120 -11.038 1.00 89.38 93 PRO A C 1
ATOM 753 O O . PRO A 1 93 ? -4.549 8.556 -11.516 1.00 89.38 93 PRO A O 1
ATOM 756 N N . ALA A 1 94 ? -2.832 7.103 -11.580 1.00 87.69 94 ALA A N 1
ATOM 757 C CA . ALA A 1 94 ? -3.437 6.237 -12.582 1.00 87.69 94 ALA A CA 1
ATOM 758 C C . ALA A 1 94 ? -4.582 5.410 -11.963 1.00 87.69 94 ALA A C 1
ATOM 760 O O . ALA A 1 94 ? -4.699 5.279 -10.744 1.00 87.69 94 ALA A O 1
ATOM 761 N N . SER A 1 95 ? -5.433 4.824 -12.803 1.00 82.88 95 SER A N 1
ATOM 762 C CA . SER A 1 95 ? -6.377 3.802 -12.345 1.00 82.88 95 SER A CA 1
ATOM 763 C C . SER A 1 95 ? -5.689 2.436 -12.349 1.00 82.88 95 SER A C 1
ATOM 765 O O . SER A 1 95 ? -5.016 2.088 -13.318 1.00 82.88 95 SER A O 1
ATOM 767 N N . PHE A 1 96 ? -5.878 1.658 -11.285 1.00 87.38 96 PHE A N 1
ATOM 768 C CA . PHE A 1 96 ? -5.600 0.224 -11.271 1.00 87.38 96 PHE A CA 1
ATOM 769 C C . PHE A 1 96 ? -6.794 -0.501 -10.649 1.00 87.38 96 PHE A C 1
ATOM 771 O O . PHE A 1 96 ? -7.555 0.087 -9.870 1.00 87.38 96 PHE A O 1
ATOM 778 N N . ASP A 1 97 ? -6.980 -1.764 -11.013 1.00 91.38 97 ASP A N 1
ATOM 779 C CA . ASP A 1 97 ? -8.101 -2.544 -10.509 1.00 91.38 97 ASP A CA 1
ATOM 780 C C . ASP A 1 97 ? -7.751 -3.178 -9.154 1.00 91.38 97 ASP A C 1
ATOM 782 O O . ASP A 1 97 ? -6.801 -3.951 -9.016 1.00 91.38 97 ASP A O 1
ATOM 786 N N . LYS A 1 98 ? -8.558 -2.864 -8.134 1.00 90.62 98 LYS A N 1
ATOM 787 C CA . LYS A 1 98 ? -8.411 -3.392 -6.770 1.00 90.62 98 LYS A CA 1
ATOM 788 C C . LYS A 1 98 ? -8.661 -4.903 -6.693 1.00 90.62 98 LYS A C 1
ATOM 790 O O . LYS A 1 98 ? -8.310 -5.516 -5.685 1.00 90.62 98 LYS A O 1
ATOM 795 N N . SER A 1 99 ? -9.209 -5.523 -7.739 1.00 92.12 99 SER A N 1
ATOM 796 C CA . SER A 1 99 ? -9.296 -6.981 -7.864 1.00 92.12 99 SER A CA 1
ATOM 797 C C . SER A 1 99 ? -7.923 -7.672 -7.828 1.00 92.12 99 SER A C 1
ATOM 799 O O . SER A 1 99 ? -7.862 -8.856 -7.499 1.00 92.12 99 SER A O 1
ATOM 801 N N . ILE A 1 100 ? -6.817 -6.939 -8.017 1.00 94.38 100 ILE A N 1
ATOM 802 C CA . ILE A 1 100 ? -5.445 -7.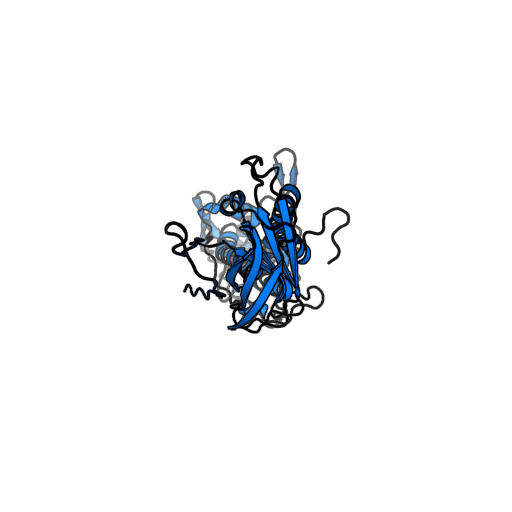442 -7.845 1.00 94.38 100 ILE A CA 1
ATOM 803 C C . ILE A 1 100 ? -5.207 -8.096 -6.469 1.00 94.38 100 ILE A C 1
ATOM 805 O O . ILE A 1 100 ? -4.474 -9.077 -6.349 1.00 94.38 100 ILE A O 1
ATOM 809 N N . PHE A 1 101 ? -5.896 -7.630 -5.418 1.00 94.12 101 PHE A N 1
ATOM 810 C CA . PHE A 1 101 ? -5.817 -8.214 -4.071 1.00 94.12 101 PHE A CA 1
ATOM 811 C C . PHE A 1 101 ? -6.531 -9.573 -3.951 1.00 94.12 101 PHE A C 1
ATOM 813 O O . PHE A 1 101 ? -6.448 -10.232 -2.914 1.00 94.12 101 PHE A O 1
ATOM 820 N N . THR A 1 102 ? -7.264 -9.996 -4.984 1.00 92.06 102 THR A N 1
ATOM 821 C CA . THR A 1 102 ? -7.975 -11.279 -5.003 1.00 92.06 102 THR A CA 1
ATOM 822 C C . THR A 1 102 ? -7.130 -12.417 -5.561 1.00 92.06 102 THR A C 1
ATOM 824 O O . THR A 1 102 ? -7.436 -13.571 -5.246 1.00 92.06 102 THR A O 1
ATOM 827 N N . PHE A 1 103 ? -6.064 -12.128 -6.315 1.00 93.81 103 PHE A N 1
ATOM 828 C CA . PHE A 1 103 ? -5.149 -13.154 -6.808 1.00 93.81 103 PHE A CA 1
ATOM 829 C C . PHE A 1 103 ? -4.428 -13.867 -5.666 1.00 93.81 103 PHE A C 1
ATOM 831 O O . PHE A 1 103 ? -4.253 -13.322 -4.573 1.00 93.81 103 PHE A O 1
ATOM 838 N N . THR A 1 104 ? -4.035 -15.112 -5.917 1.00 93.75 104 THR A N 1
ATOM 839 C CA . THR A 1 104 ? -3.220 -15.881 -4.978 1.00 93.75 104 THR A CA 1
ATOM 840 C C . THR A 1 104 ? -1.807 -15.300 -4.984 1.00 93.75 104 THR A C 1
ATOM 842 O O . THR A 1 104 ? -1.159 -15.376 -6.023 1.00 93.75 104 THR A O 1
ATOM 845 N N . PRO A 1 105 ? -1.332 -14.718 -3.869 1.00 92.81 105 PRO A N 1
ATOM 846 C CA . PRO A 1 105 ? 0.014 -14.166 -3.812 1.00 92.81 105 PRO A CA 1
ATOM 847 C C . PRO A 1 105 ? 1.074 -15.267 -3.833 1.00 92.81 105 PRO A C 1
ATOM 849 O O . PRO A 1 105 ? 0.793 -16.424 -3.503 1.00 92.81 105 PRO A O 1
ATOM 852 N N . ASP A 1 106 ? 2.305 -14.883 -4.168 1.00 90.38 106 ASP A N 1
ATOM 853 C CA . ASP A 1 106 ? 3.454 -15.784 -4.130 1.00 90.38 106 ASP A CA 1
ATOM 854 C C . ASP A 1 106 ? 3.627 -16.429 -2.742 1.00 90.38 106 ASP A C 1
ATOM 856 O O . ASP A 1 106 ? 3.453 -15.798 -1.694 1.00 90.38 106 ASP A O 1
ATOM 860 N N . SER A 1 107 ? 4.008 -17.706 -2.725 1.00 91.12 107 SER A N 1
ATOM 861 C CA . SER A 1 107 ? 4.197 -18.481 -1.494 1.00 91.12 107 SER A CA 1
ATOM 862 C C . SER A 1 107 ? 5.264 -17.913 -0.541 1.00 91.12 107 SER A C 1
ATOM 864 O O . SER A 1 107 ? 5.172 -18.120 0.671 1.00 91.12 107 SER A O 1
ATOM 866 N N . LEU A 1 108 ? 6.254 -17.173 -1.056 1.00 89.44 108 LEU A N 1
ATOM 867 C CA . LEU A 1 108 ? 7.308 -16.502 -0.286 1.00 89.44 108 LEU A CA 1
ATOM 868 C C . LEU A 1 108 ? 6.824 -15.199 0.366 1.00 89.44 108 LEU A C 1
ATOM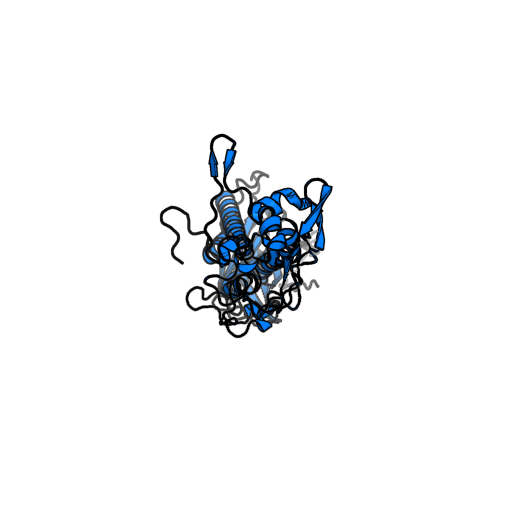 870 O O . LEU A 1 108 ? 7.399 -14.747 1.364 1.00 89.44 108 LEU A O 1
ATOM 874 N N . ALA A 1 109 ? 5.750 -14.613 -0.164 1.00 89.56 109 ALA A N 1
ATOM 875 C CA . ALA A 1 109 ? 5.090 -13.426 0.361 1.00 89.56 109 ALA A CA 1
ATOM 876 C C . ALA A 1 109 ? 3.561 -13.628 0.375 1.00 89.56 109 ALA A C 1
ATOM 878 O O . ALA A 1 109 ? 2.855 -12.937 -0.357 1.00 89.56 109 ALA A O 1
ATOM 879 N N . PRO A 1 110 ? 3.026 -14.532 1.226 1.00 90.12 110 PRO A N 1
ATOM 880 C CA . PRO A 1 110 ? 1.630 -14.978 1.180 1.00 90.12 110 PRO A CA 1
ATOM 881 C C . PRO A 1 110 ? 0.670 -13.951 1.809 1.00 90.12 110 PRO A C 1
ATOM 883 O O . PRO A 1 110 ? -0.071 -14.240 2.749 1.00 90.12 110 PRO A O 1
ATOM 886 N N . ILE A 1 111 ? 0.725 -12.713 1.324 1.00 91.50 111 ILE A N 1
ATOM 887 C CA . ILE A 1 111 ? -0.090 -11.578 1.745 1.00 91.50 111 ILE A CA 1
ATOM 888 C C . ILE A 1 111 ? -0.653 -10.886 0.496 1.00 91.50 111 ILE A C 1
ATOM 890 O O . ILE A 1 111 ? 0.103 -10.645 -0.440 1.00 91.50 111 ILE A O 1
ATOM 894 N N . PRO A 1 112 ? -1.945 -10.513 0.456 1.00 94.25 112 PRO A N 1
ATOM 895 C CA . PRO A 1 112 ? -2.560 -9.969 -0.762 1.00 94.25 112 PRO A CA 1
ATOM 896 C C . PRO A 1 112 ? -1.874 -8.728 -1.344 1.00 94.25 112 PRO A C 1
ATOM 898 O O . PRO A 1 112 ? -1.887 -8.528 -2.554 1.00 94.25 112 PRO A O 1
ATOM 901 N N . ILE A 1 113 ? -1.242 -7.899 -0.505 1.00 95.81 113 ILE A N 1
ATOM 902 C CA . ILE A 1 113 ? -0.507 -6.716 -0.976 1.00 95.81 113 ILE A CA 1
ATOM 903 C C . ILE A 1 113 ? 0.745 -7.054 -1.796 1.00 95.81 113 ILE A C 1
ATOM 905 O O . ILE A 1 113 ? 1.245 -6.176 -2.492 1.00 95.81 113 ILE A O 1
ATOM 909 N N . ALA A 1 114 ? 1.250 -8.293 -1.742 1.00 96.12 114 ALA A N 1
ATOM 910 C CA . ALA A 1 114 ? 2.362 -8.731 -2.586 1.00 96.12 114 ALA A CA 1
ATOM 911 C C . ALA A 1 114 ? 2.009 -8.612 -4.077 1.00 96.12 114 ALA A C 1
ATOM 913 O O . ALA A 1 114 ? 2.867 -8.246 -4.872 1.00 96.12 114 ALA A O 1
ATOM 914 N N . ASN A 1 115 ? 0.727 -8.773 -4.421 1.00 96.69 115 ASN A N 1
ATOM 915 C CA . ASN A 1 115 ? 0.230 -8.634 -5.788 1.00 96.69 115 ASN A CA 1
ATOM 916 C C . ASN A 1 115 ? 0.350 -7.203 -6.339 1.00 96.69 115 ASN A C 1
ATOM 918 O O . ASN A 1 115 ? 0.299 -7.015 -7.546 1.00 96.69 115 ASN A O 1
ATOM 922 N N . LEU A 1 116 ? 0.531 -6.179 -5.491 1.00 96.81 116 LEU A N 1
ATOM 923 C CA . LEU A 1 116 ? 0.881 -4.836 -5.977 1.00 96.81 116 LEU A CA 1
ATOM 924 C C . LEU A 1 116 ? 2.266 -4.824 -6.633 1.00 96.81 116 LEU A C 1
ATOM 926 O O . LEU A 1 116 ? 2.505 -4.046 -7.552 1.00 96.81 116 LEU A O 1
ATOM 930 N N . PHE A 1 117 ? 3.174 -5.675 -6.161 1.00 96.62 117 PHE A N 1
ATOM 931 C CA . PHE A 1 117 ? 4.501 -5.830 -6.735 1.00 96.62 117 PHE A CA 1
ATOM 932 C C . PHE A 1 117 ? 4.439 -6.763 -7.928 1.00 96.62 117 PHE A C 1
ATOM 934 O O . PHE A 1 117 ? 4.751 -6.331 -9.030 1.00 96.62 117 PHE A O 1
ATOM 941 N N . ASP A 1 118 ? 3.981 -7.989 -7.698 1.00 96.06 118 ASP A N 1
ATOM 942 C CA . ASP A 1 118 ? 4.035 -9.083 -8.656 1.00 96.06 118 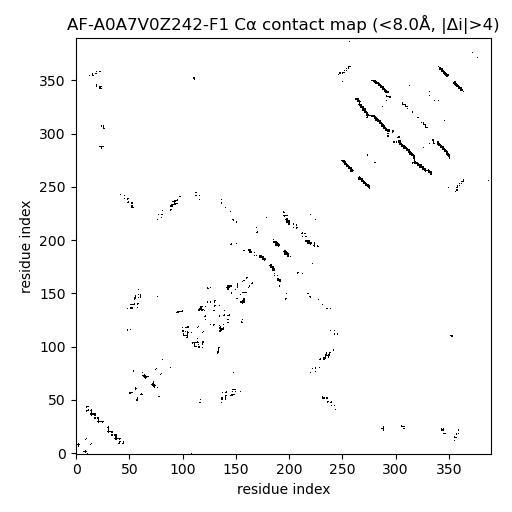ASP A CA 1
ATOM 943 C C . ASP A 1 118 ? 2.800 -9.975 -8.492 1.00 96.06 118 ASP A C 1
ATOM 945 O O . ASP A 1 118 ? 2.550 -10.529 -7.420 1.00 96.06 118 ASP A O 1
ATOM 949 N N . THR A 1 119 ? 2.007 -10.071 -9.552 1.00 95.88 119 THR A N 1
ATOM 950 C CA . THR A 1 119 ? 0.816 -10.926 -9.635 1.00 95.88 119 THR A CA 1
ATOM 951 C C . THR A 1 119 ? 1.119 -12.323 -10.167 1.00 95.88 119 THR A C 1
ATOM 953 O O . THR A 1 119 ? 0.217 -13.162 -10.186 1.00 95.88 119 THR A O 1
ATOM 956 N N . ASN A 1 120 ? 2.364 -12.574 -10.579 1.00 94.50 120 ASN A N 1
ATOM 957 C CA . ASN A 1 120 ? 2.848 -13.816 -11.169 1.00 94.50 120 ASN A CA 1
ATOM 958 C C . ASN A 1 120 ? 2.075 -14.219 -12.438 1.00 94.50 120 ASN A C 1
ATOM 960 O O . ASN A 1 120 ? 1.835 -15.401 -12.694 1.00 94.50 120 ASN A O 1
ATOM 964 N N . GLN A 1 121 ? 1.620 -13.227 -13.207 1.00 95.38 121 GLN A N 1
ATOM 965 C CA . GLN A 1 121 ? 0.904 -13.449 -14.460 1.00 95.38 121 GLN A CA 1
ATOM 966 C C . GLN A 1 121 ? 1.848 -13.366 -15.664 1.00 95.38 121 GLN A C 1
ATOM 968 O O . GLN A 1 121 ? 1.601 -14.031 -16.671 1.00 95.38 121 GLN A O 1
ATOM 973 N N . TYR A 1 122 ? 2.899 -12.544 -15.596 1.00 96.50 122 TYR A N 1
ATOM 974 C CA . TYR A 1 122 ? 3.852 -12.346 -16.686 1.00 96.50 122 TYR A CA 1
ATOM 975 C C . TYR A 1 122 ? 4.975 -13.385 -16.640 1.00 96.50 122 TYR A C 1
ATOM 977 O O . TYR A 1 122 ? 5.781 -13.405 -15.714 1.00 96.50 122 TYR A O 1
ATOM 985 N N . ASP A 1 123 ? 5.052 -14.225 -17.674 1.00 95.56 123 ASP A N 1
ATOM 986 C CA . ASP A 1 123 ? 6.013 -15.336 -17.767 1.00 95.56 123 ASP A CA 1
ATOM 987 C C . ASP A 1 123 ? 7.162 -15.080 -18.760 1.00 95.56 123 ASP A C 1
ATOM 989 O O . ASP A 1 123 ? 7.996 -15.952 -19.008 1.00 95.56 123 ASP A O 1
ATOM 993 N N . GLY A 1 124 ? 7.215 -13.877 -19.341 1.00 95.50 124 GLY A N 1
ATOM 994 C CA . GLY A 1 124 ? 8.195 -13.505 -20.362 1.00 95.50 124 GLY A CA 1
ATOM 995 C C . GLY A 1 124 ? 7.789 -13.837 -21.798 1.00 95.50 124 GLY A C 1
ATOM 996 O O . GLY A 1 124 ? 8.491 -13.425 -22.715 1.00 95.50 124 GLY A O 1
ATOM 997 N N . THR A 1 125 ? 6.675 -14.538 -22.020 1.00 95.38 125 THR A N 1
ATOM 998 C CA . THR A 1 125 ? 6.164 -14.879 -23.363 1.00 95.38 125 THR A CA 1
ATOM 999 C C . THR A 1 125 ? 4.856 -14.165 -23.703 1.00 95.38 125 THR A C 1
ATOM 1001 O O . THR A 1 125 ? 4.477 -14.057 -24.870 1.00 95.38 125 THR A O 1
ATOM 1004 N N . ASN A 1 126 ? 4.171 -13.634 -22.692 1.00 95.50 126 ASN A N 1
ATOM 1005 C CA . ASN A 1 126 ? 2.834 -13.062 -22.785 1.00 95.50 126 ASN A CA 1
ATOM 1006 C C . ASN A 1 126 ? 2.809 -11.530 -22.605 1.00 95.50 126 ASN A C 1
ATOM 1008 O O . ASN A 1 126 ? 1.919 -11.003 -21.943 1.00 95.50 126 ASN A O 1
ATOM 1012 N N . LEU A 1 127 ? 3.742 -10.795 -23.229 1.00 93.56 127 LEU A N 1
ATOM 1013 C CA . LEU A 1 127 ? 3.919 -9.334 -23.079 1.00 93.56 127 LEU A CA 1
ATOM 1014 C C . LEU A 1 127 ? 2.610 -8.519 -23.051 1.00 93.56 127 LEU A C 1
ATOM 1016 O O . LEU A 1 127 ? 2.497 -7.564 -22.282 1.00 93.56 127 LEU A O 1
ATOM 1020 N N . GLY A 1 128 ? 1.609 -8.902 -23.850 1.00 93.25 128 GLY A N 1
ATOM 1021 C CA . GLY A 1 128 ? 0.329 -8.198 -23.962 1.00 93.25 128 GLY A CA 1
ATOM 1022 C C . GLY A 1 128 ? -0.452 -8.033 -22.652 1.00 93.25 128 GLY A C 1
ATOM 1023 O O . GLY A 1 128 ? -1.234 -7.092 -22.544 1.00 93.25 128 GLY A O 1
ATOM 1024 N N . ILE A 1 129 ? -0.234 -8.878 -21.636 1.00 94.62 129 ILE A N 1
ATOM 1025 C CA . ILE A 1 129 ? -0.921 -8.720 -20.340 1.00 94.62 129 ILE A CA 1
ATOM 1026 C C . ILE A 1 129 ? -0.328 -7.592 -19.489 1.00 94.62 129 ILE A C 1
ATOM 1028 O O . ILE A 1 129 ? -0.990 -7.060 -18.597 1.00 94.62 129 ILE A O 1
ATOM 1032 N N . THR A 1 130 ? 0.927 -7.223 -19.754 1.00 94.12 130 THR A N 1
ATOM 1033 C CA . THR A 1 130 ? 1.710 -6.397 -18.833 1.00 94.12 130 THR A CA 1
ATOM 1034 C C . THR A 1 130 ? 1.226 -4.957 -18.795 1.00 94.12 130 THR A C 1
ATOM 1036 O O . THR A 1 130 ? 1.446 -4.276 -17.807 1.00 94.12 130 THR A O 1
ATOM 1039 N N . THR A 1 131 ? 0.520 -4.488 -19.822 1.00 90.25 131 THR A N 1
ATOM 1040 C CA . THR A 1 131 ? -0.059 -3.138 -19.880 1.00 90.25 131 THR A CA 1
ATOM 1041 C C . THR A 1 131 ? -1.447 -3.045 -19.237 1.00 90.25 131 THR A C 1
ATOM 1043 O O . THR A 1 131 ? -2.000 -1.946 -19.140 1.00 90.25 131 THR A O 1
ATOM 1046 N N . GLY A 1 132 ? -2.000 -4.167 -18.760 1.00 89.75 132 GLY A N 1
ATOM 1047 C CA . GLY A 1 132 ? -3.304 -4.236 -18.107 1.00 89.75 132 GLY A CA 1
ATOM 1048 C C . GLY A 1 132 ? -3.398 -3.475 -16.775 1.00 89.75 132 GLY A C 1
ATOM 1049 O O . GLY A 1 132 ? -2.412 -3.002 -16.197 1.00 89.75 132 GLY A O 1
ATOM 1050 N N . SER A 1 133 ? -4.626 -3.355 -16.264 1.00 88.81 133 SER A N 1
ATOM 1051 C CA . SER A 1 133 ? -4.932 -2.721 -14.970 1.00 88.81 133 SER A CA 1
ATOM 1052 C C . SER A 1 133 ? -4.794 -3.663 -13.766 1.00 88.81 133 SER A C 1
ATOM 1054 O O . SER A 1 133 ? -4.807 -3.191 -12.631 1.00 88.81 133 SER A O 1
ATOM 1056 N N . MET A 1 134 ? -4.668 -4.972 -14.011 1.00 92.56 134 MET A N 1
ATOM 1057 C CA . MET A 1 134 ? -4.570 -6.040 -13.008 1.00 92.56 134 MET A CA 1
ATOM 1058 C C . MET A 1 134 ? -3.192 -6.713 -13.055 1.00 92.56 134 MET A C 1
ATOM 1060 O O . MET A 1 134 ? -3.116 -7.927 -13.160 1.00 92.56 134 MET A O 1
ATOM 1064 N N . ILE A 1 135 ? -2.104 -5.949 -13.047 1.00 96.06 135 ILE A N 1
ATOM 1065 C CA . ILE A 1 135 ? -0.732 -6.474 -13.154 1.00 96.06 135 ILE A CA 1
ATOM 1066 C C . ILE A 1 135 ? 0.131 -5.912 -12.025 1.00 96.06 135 ILE A C 1
ATOM 1068 O O . ILE A 1 135 ? -0.109 -4.789 -11.573 1.00 96.06 135 ILE A O 1
ATOM 1072 N N . GLY A 1 136 ? 1.137 -6.650 -11.568 1.00 96.88 136 GLY A N 1
ATOM 1073 C CA . GLY A 1 136 ? 2.115 -6.142 -10.618 1.00 96.88 136 GLY A CA 1
ATOM 1074 C C . GLY A 1 136 ? 2.933 -4.996 -11.218 1.00 96.88 136 GLY A C 1
ATOM 1075 O O . GLY A 1 136 ? 3.197 -4.954 -12.424 1.00 96.88 136 GLY A O 1
ATOM 1076 N N . ILE A 1 137 ? 3.330 -4.025 -10.393 1.00 97.56 137 ILE A N 1
ATOM 1077 C CA . ILE A 1 137 ? 4.137 -2.899 -10.875 1.00 97.56 137 ILE A CA 1
ATOM 1078 C C . ILE A 1 137 ? 5.531 -3.348 -11.337 1.00 97.56 137 ILE A C 1
ATOM 1080 O O . ILE A 1 137 ? 6.070 -2.736 -12.260 1.00 97.56 137 ILE A O 1
ATOM 1084 N N . THR A 1 138 ? 6.092 -4.427 -10.772 1.00 97.25 138 THR A N 1
ATOM 1085 C CA . THR A 1 138 ? 7.385 -4.973 -11.212 1.00 97.25 138 THR A CA 1
ATOM 1086 C C . THR A 1 138 ? 7.265 -5.597 -12.595 1.00 97.25 138 THR A C 1
ATOM 1088 O O . THR A 1 138 ? 8.084 -5.301 -13.459 1.00 97.25 138 THR A O 1
ATOM 1091 N N . GLU A 1 139 ? 6.215 -6.386 -12.832 1.00 97.62 139 GLU A N 1
ATOM 1092 C CA . GLU A 1 139 ? 5.910 -7.015 -14.121 1.00 97.62 139 GLU A CA 1
ATOM 1093 C C . GLU A 1 139 ? 5.700 -5.950 -15.207 1.00 97.62 139 GLU A C 1
ATOM 1095 O O . GLU A 1 139 ? 6.318 -6.014 -16.272 1.00 97.62 139 GLU A O 1
ATOM 1100 N N . TYR A 1 140 ? 4.894 -4.918 -14.916 1.00 97.25 140 TYR A N 1
ATOM 1101 C CA . TYR A 1 140 ? 4.707 -3.782 -15.822 1.00 97.25 140 TYR A CA 1
ATOM 1102 C C . TYR A 1 140 ? 6.036 -3.092 -16.131 1.00 97.25 140 TYR A C 1
ATOM 1104 O O . TYR A 1 140 ? 6.386 -2.917 -17.297 1.00 97.25 140 TYR A O 1
ATOM 1112 N N . THR A 1 141 ? 6.789 -2.709 -15.103 1.00 97.81 141 THR A N 1
ATOM 1113 C CA . THR A 1 141 ? 8.001 -1.905 -15.274 1.00 97.81 141 THR A CA 1
ATOM 1114 C C . THR A 1 141 ? 9.101 -2.695 -15.990 1.00 97.81 141 THR A C 1
ATOM 1116 O O . THR A 1 141 ? 9.709 -2.187 -16.931 1.00 97.81 141 THR A O 1
ATOM 1119 N N . ASN A 1 142 ? 9.324 -3.956 -15.603 1.00 97.56 142 ASN A N 1
ATOM 1120 C CA . ASN A 1 142 ? 10.372 -4.812 -16.161 1.00 97.56 142 ASN A CA 1
ATOM 1121 C C . ASN A 1 142 ? 10.133 -5.113 -17.647 1.00 97.56 142 ASN A C 1
ATOM 1123 O O . ASN A 1 142 ? 11.045 -4.951 -18.458 1.00 97.56 142 ASN A O 1
ATOM 1127 N N . ALA A 1 143 ? 8.906 -5.500 -18.007 1.00 96.69 143 ALA A N 1
ATOM 1128 C CA . ALA A 1 143 ? 8.583 -5.934 -19.363 1.00 96.69 143 ALA A CA 1
ATOM 1129 C C . ALA A 1 143 ? 8.516 -4.781 -20.375 1.00 96.69 143 ALA A C 1
ATOM 1131 O O . ALA A 1 143 ? 8.735 -4.991 -21.567 1.00 96.69 143 ALA A O 1
ATOM 1132 N N . ASN A 1 144 ? 8.184 -3.567 -19.922 1.00 96.50 144 ASN A N 1
ATOM 1133 C CA . ASN A 1 144 ? 7.818 -2.470 -20.819 1.00 96.50 144 ASN A CA 1
ATOM 1134 C C . ASN A 1 144 ? 8.902 -1.408 -21.014 1.00 96.50 144 ASN A C 1
ATOM 1136 O O . ASN A 1 144 ? 8.787 -0.641 -21.969 1.00 96.50 144 ASN A O 1
ATOM 1140 N N . PHE A 1 145 ? 9.925 -1.353 -20.157 1.00 97.19 145 PHE A N 1
ATOM 1141 C CA . PHE A 1 145 ? 10.921 -0.279 -20.153 1.00 97.19 145 PHE A CA 1
ATOM 1142 C C . PHE A 1 145 ? 12.340 -0.834 -20.016 1.00 97.19 145 PHE A C 1
ATOM 1144 O O . PHE A 1 145 ? 12.577 -1.772 -19.255 1.00 97.19 145 PHE A O 1
ATOM 1151 N N . PHE A 1 146 ? 13.301 -0.242 -20.728 1.00 96.62 146 PHE A N 1
ATOM 1152 C CA . PHE A 1 146 ? 14.725 -0.515 -20.507 1.00 96.62 146 PHE A CA 1
ATOM 1153 C C . PHE A 1 146 ? 15.255 0.193 -19.261 1.00 96.62 146 PHE A C 1
ATOM 1155 O O . PHE A 1 146 ? 14.716 1.216 -18.849 1.00 96.62 146 PHE A O 1
ATOM 1162 N N . SER A 1 147 ? 16.374 -0.300 -18.736 1.00 94.31 147 SER A N 1
ATOM 1163 C CA . SER A 1 147 ? 17.301 0.499 -17.931 1.00 94.31 147 SER A CA 1
ATOM 1164 C C . SER A 1 147 ? 18.625 0.687 -18.677 1.00 94.31 147 SER A C 1
ATOM 1166 O O . SER A 1 147 ? 18.908 -0.010 -19.657 1.00 94.31 147 SER A O 1
ATOM 1168 N N . GLU A 1 148 ? 19.433 1.633 -18.217 1.00 89.94 148 GLU A N 1
ATOM 1169 C CA . GLU A 1 148 ? 20.661 2.132 -18.837 1.00 89.94 148 GLU A CA 1
ATOM 1170 C C . GLU A 1 148 ? 21.654 1.009 -19.177 1.00 89.94 148 GLU A C 1
ATOM 1172 O O . GLU A 1 148 ? 22.218 0.982 -20.274 1.00 89.94 148 GLU A O 1
ATOM 1177 N N . GLY A 1 149 ? 21.832 0.040 -18.281 1.00 89.2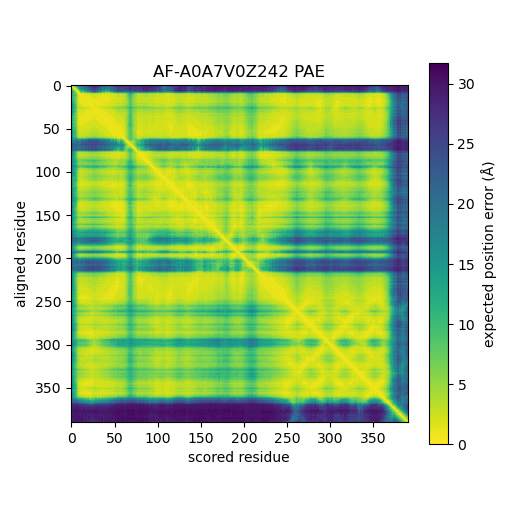5 149 GLY A N 1
ATOM 1178 C CA . GLY A 1 149 ? 22.715 -1.110 -18.460 1.00 89.25 149 GLY A CA 1
ATOM 1179 C C . GLY A 1 149 ? 22.088 -2.301 -19.190 1.00 89.25 149 GLY A C 1
ATOM 1180 O O . GLY A 1 149 ? 22.815 -3.227 -19.570 1.00 89.25 149 GLY A O 1
ATOM 1181 N N . THR A 1 150 ? 20.770 -2.302 -19.427 1.00 92.50 150 THR A N 1
ATOM 1182 C CA . THR A 1 150 ? 20.012 -3.508 -19.826 1.00 92.50 150 THR A CA 1
ATOM 1183 C C . THR A 1 150 ? 19.261 -3.398 -21.155 1.00 92.50 150 THR A C 1
ATOM 1185 O O . THR A 1 150 ? 18.452 -4.273 -21.482 1.00 92.50 150 THR A O 1
ATOM 1188 N N . VAL A 1 151 ? 19.547 -2.365 -21.954 1.00 94.12 151 VAL A N 1
ATOM 1189 C CA . VAL A 1 151 ? 19.026 -2.219 -23.325 1.00 94.12 151 VAL A CA 1
ATOM 1190 C C . VAL A 1 151 ? 19.348 -3.479 -24.144 1.00 94.12 151 VAL A C 1
ATOM 1192 O O . VAL A 1 151 ? 20.520 -3.793 -24.360 1.00 94.12 151 VAL A O 1
ATOM 1195 N N . PHE A 1 152 ? 18.305 -4.213 -24.556 1.00 94.38 152 PHE A N 1
ATOM 1196 C CA . PHE A 1 152 ? 18.362 -5.515 -25.248 1.00 94.38 152 PHE A CA 1
ATOM 1197 C C . PHE A 1 152 ? 19.230 -6.602 -24.582 1.00 94.38 152 PHE A C 1
ATOM 1199 O O . PHE A 1 152 ? 19.781 -7.469 -25.262 1.00 94.38 152 PHE A O 1
ATOM 1206 N N . LYS A 1 153 ? 19.370 -6.582 -23.252 1.00 92.81 153 LYS A N 1
ATOM 1207 C CA . LYS A 1 153 ? 20.170 -7.570 -22.509 1.00 92.81 153 LYS A CA 1
ATOM 1208 C C . LYS A 1 153 ? 19.350 -8.231 -21.414 1.00 92.81 153 LYS A C 1
ATOM 1210 O O . LYS A 1 153 ? 18.589 -7.551 -20.738 1.00 92.81 153 LYS A O 1
ATOM 1215 N N . ASN A 1 154 ? 19.600 -9.522 -21.186 1.00 91.94 154 ASN A N 1
ATOM 1216 C CA . ASN A 1 154 ? 19.250 -10.292 -19.980 1.00 91.94 154 ASN A CA 1
ATOM 1217 C C . ASN A 1 154 ? 17.762 -10.370 -19.576 1.00 91.94 154 ASN A C 1
ATOM 1219 O O . ASN A 1 154 ? 17.461 -11.026 -18.583 1.00 91.94 154 ASN A O 1
ATOM 1223 N N . TYR A 1 155 ? 16.842 -9.758 -20.325 1.00 96.00 155 TYR A N 1
ATOM 1224 C CA . TYR A 1 155 ? 15.407 -9.730 -20.031 1.00 96.00 155 TYR A CA 1
ATOM 1225 C C . TYR A 1 155 ? 14.588 -10.139 -21.261 1.00 96.00 155 TYR A C 1
ATOM 1227 O O . TYR A 1 155 ? 14.999 -9.806 -22.375 1.00 96.00 155 TYR A O 1
ATOM 1235 N N . PRO A 1 156 ? 13.436 -10.820 -21.084 1.00 96.00 156 PRO A N 1
ATOM 1236 C CA . PRO A 1 156 ? 12.602 -11.266 -22.201 1.00 96.00 156 PRO A CA 1
ATOM 1237 C C . PRO A 1 156 ? 12.075 -10.126 -23.069 1.00 96.00 156 PRO A C 1
ATOM 1239 O O . PRO A 1 156 ? 11.932 -10.314 -24.267 1.00 96.00 156 PRO A O 1
ATOM 1242 N N . HIS A 1 157 ? 11.818 -8.956 -22.475 1.00 95.88 157 HIS A N 1
ATOM 1243 C CA . HIS A 1 157 ? 11.301 -7.773 -23.155 1.00 95.88 157 HIS A CA 1
ATOM 1244 C C . HIS A 1 157 ? 11.889 -6.477 -22.553 1.00 95.88 157 HIS A C 1
ATOM 1246 O O . HIS A 1 157 ? 12.338 -6.464 -21.398 1.00 95.88 157 HIS A O 1
ATOM 1252 N N . PRO A 1 158 ? 11.900 -5.359 -23.299 1.00 95.75 158 PRO A N 1
ATOM 1253 C CA . PRO A 1 158 ? 11.673 -5.271 -24.746 1.00 95.75 158 PRO A CA 1
ATOM 1254 C C . PRO A 1 158 ? 12.792 -5.934 -25.582 1.00 95.75 158 PRO A C 1
ATOM 1256 O O . PRO A 1 158 ? 13.940 -6.043 -25.143 1.00 95.75 158 PRO A O 1
ATOM 1259 N N . THR A 1 159 ? 12.461 -6.363 -26.798 1.00 94.62 159 THR A N 1
ATOM 1260 C CA . THR A 1 159 ? 13.331 -7.032 -27.779 1.00 94.62 159 THR A CA 1
ATOM 1261 C C . THR A 1 159 ? 13.410 -6.248 -29.087 1.00 94.62 159 THR A C 1
ATOM 1263 O O . THR A 1 159 ? 12.643 -5.326 -29.353 1.00 94.62 159 THR A O 1
ATOM 1266 N N . TYR A 1 160 ? 14.315 -6.633 -29.983 1.00 93.75 160 TYR A N 1
ATOM 1267 C CA . TYR A 1 160 ? 14.348 -6.047 -31.326 1.00 93.75 160 TYR A CA 1
ATOM 1268 C C . TYR A 1 160 ? 13.039 -6.251 -32.112 1.00 93.75 160 TYR A C 1
ATOM 1270 O O . TYR A 1 160 ? 12.727 -5.446 -32.983 1.00 93.75 160 TYR A O 1
ATOM 1278 N N . LEU A 1 161 ? 12.280 -7.315 -31.818 1.00 93.19 161 LEU A N 1
ATOM 1279 C CA . LEU A 1 161 ? 11.063 -7.684 -32.549 1.00 93.19 161 LEU A CA 1
ATOM 1280 C C . LEU A 1 161 ? 9.806 -6.954 -32.059 1.00 93.19 161 LEU A C 1
ATOM 1282 O O . LEU A 1 161 ? 8.873 -6.791 -32.836 1.00 93.19 161 LEU A O 1
ATOM 1286 N N . ASP A 1 162 ? 9.774 -6.514 -30.800 1.00 92.00 162 ASP A N 1
ATOM 1287 C CA . ASP A 1 162 ? 8.665 -5.723 -30.235 1.00 92.00 162 ASP A CA 1
ATOM 1288 C C . ASP A 1 162 ? 8.932 -4.205 -30.255 1.00 92.00 162 ASP A C 1
ATOM 1290 O O . ASP A 1 162 ? 8.132 -3.400 -29.763 1.00 92.00 162 ASP A O 1
ATOM 1294 N N . THR A 1 163 ? 10.029 -3.804 -30.899 1.00 94.81 163 THR A N 1
ATOM 1295 C CA . THR A 1 163 ? 10.401 -2.409 -31.125 1.00 94.81 163 THR A CA 1
ATOM 1296 C C . THR A 1 163 ? 10.424 -2.065 -32.606 1.00 94.81 163 THR A C 1
ATOM 1298 O O . THR A 1 163 ? 10.414 -2.920 -33.490 1.00 94.81 163 THR A O 1
ATOM 1301 N N . ASN A 1 164 ? 10.506 -0.772 -32.896 1.00 93.44 164 ASN A N 1
ATOM 1302 C CA . ASN A 1 164 ? 10.661 -0.265 -34.251 1.00 93.44 164 ASN A CA 1
ATOM 1303 C C . ASN A 1 164 ? 12.055 -0.524 -34.859 1.00 93.44 164 ASN A C 1
ATOM 1305 O O . ASN A 1 164 ? 12.275 -0.068 -35.977 1.00 93.44 164 ASN A O 1
ATOM 1309 N N . TYR A 1 165 ? 12.981 -1.223 -34.185 1.00 91.38 165 TYR A N 1
ATOM 1310 C CA . TYR A 1 165 ? 14.406 -1.300 -34.549 1.00 91.38 165 TYR A CA 1
ATOM 1311 C C . TYR A 1 165 ? 14.658 -1.613 -36.034 1.00 91.38 165 TYR A C 1
ATOM 1313 O O . TYR A 1 165 ? 15.412 -0.904 -36.698 1.00 91.38 165 TYR A O 1
ATOM 1321 N N . PHE A 1 166 ? 13.971 -2.617 -36.586 1.00 89.94 166 PHE A N 1
ATOM 1322 C CA . PHE A 1 166 ? 14.121 -3.027 -37.992 1.00 89.94 166 PHE A CA 1
ATOM 1323 C C . PHE A 1 166 ? 13.430 -2.099 -39.007 1.00 89.94 166 PHE A C 1
ATOM 1325 O O . PHE A 1 166 ? 13.622 -2.248 -40.210 1.00 89.94 166 PHE A O 1
ATOM 1332 N N . SER A 1 167 ? 12.632 -1.145 -38.529 1.00 89.88 167 SER A N 1
ATOM 1333 C CA . SER A 1 167 ? 11.862 -0.183 -39.331 1.00 89.88 167 SER A CA 1
ATOM 1334 C C . SER A 1 167 ? 12.325 1.270 -39.166 1.00 89.88 167 SER A C 1
ATOM 1336 O O . SER A 1 167 ? 11.734 2.167 -39.765 1.00 89.88 167 SER A O 1
ATOM 1338 N N . ILE A 1 168 ? 13.359 1.523 -38.354 1.00 87.38 168 ILE A N 1
ATOM 1339 C CA . ILE A 1 168 ? 13.896 2.870 -38.136 1.00 87.38 168 ILE A CA 1
ATOM 1340 C C . ILE A 1 168 ? 14.447 3.430 -39.452 1.00 87.38 168 ILE A C 1
ATOM 1342 O O . ILE A 1 168 ? 15.278 2.808 -40.117 1.00 87.38 168 ILE A O 1
ATOM 1346 N N . ASP A 1 169 ? 14.042 4.656 -39.788 1.00 85.25 169 ASP A N 1
ATOM 1347 C CA . ASP A 1 169 ? 14.710 5.436 -40.824 1.00 85.25 169 ASP A CA 1
ATOM 1348 C C . ASP A 1 169 ? 15.975 6.085 -40.253 1.00 85.25 169 ASP A C 1
ATOM 1350 O O . ASP A 1 169 ? 15.972 7.200 -39.728 1.00 85.25 169 ASP A O 1
ATOM 1354 N N . TRP A 1 170 ? 17.087 5.364 -40.374 1.00 79.50 170 TRP A N 1
ATOM 1355 C CA . TRP A 1 170 ? 18.377 5.793 -39.842 1.00 79.50 170 TRP A CA 1
ATOM 1356 C C . TRP A 1 170 ? 18.926 7.070 -40.489 1.00 79.50 170 TRP A C 1
ATOM 1358 O O . TRP A 1 170 ? 19.838 7.687 -39.943 1.00 79.50 170 TRP A O 1
ATOM 1368 N N . LYS A 1 171 ? 18.409 7.475 -41.656 1.00 78.12 171 LYS A N 1
ATOM 1369 C CA . LYS A 1 171 ? 18.914 8.637 -42.402 1.00 78.12 171 LYS A CA 1
ATOM 1370 C C . LYS A 1 171 ? 18.188 9.928 -42.040 1.00 78.12 171 LYS A C 1
ATOM 1372 O O . LYS A 1 171 ? 18.732 11.004 -42.280 1.00 78.12 171 LYS A O 1
ATOM 1377 N N . ASN A 1 172 ? 16.998 9.826 -41.451 1.00 81.12 172 ASN A N 1
ATOM 1378 C CA . ASN A 1 172 ? 16.137 10.962 -41.142 1.00 81.12 172 ASN A CA 1
ATOM 1379 C C . ASN A 1 172 ? 15.839 11.029 -39.633 1.00 81.12 172 ASN A C 1
ATOM 1381 O O . ASN A 1 172 ? 14.761 10.630 -39.196 1.00 81.12 172 ASN A O 1
ATOM 1385 N N . PRO A 1 173 ? 16.787 11.534 -38.818 1.00 81.81 173 PRO A N 1
ATOM 1386 C CA . PRO A 1 173 ? 16.576 11.700 -37.383 1.00 81.81 173 PRO A CA 1
ATOM 1387 C C . PRO A 1 173 ? 15.465 12.717 -37.077 1.00 81.81 173 PRO A C 1
ATOM 1389 O O . PRO A 1 173 ? 15.324 13.730 -37.768 1.00 81.81 173 PRO A O 1
ATOM 1392 N N . GLU A 1 174 ? 14.730 12.475 -35.990 1.00 84.81 174 GLU A N 1
ATOM 1393 C CA . GLU A 1 174 ? 13.741 13.401 -35.436 1.00 84.81 174 GLU A CA 1
ATOM 1394 C C . GLU A 1 174 ? 14.435 14.672 -34.932 1.00 84.81 174 GLU A C 1
ATOM 1396 O O . GLU A 1 174 ? 15.490 14.602 -34.298 1.00 84.81 174 GLU A O 1
ATOM 1401 N N . VAL A 1 175 ? 13.834 15.834 -35.197 1.00 83.00 175 VAL A N 1
ATOM 1402 C CA . VAL A 1 175 ? 14.281 17.112 -34.633 1.00 83.00 175 VAL A CA 1
ATOM 1403 C C . VAL A 1 175 ? 13.563 17.324 -33.306 1.00 83.00 175 VAL A C 1
ATOM 1405 O O . VAL A 1 175 ? 12.333 17.340 -33.269 1.00 83.00 175 VAL A O 1
ATOM 1408 N N . ILE A 1 176 ? 14.328 17.476 -32.231 1.00 82.94 176 ILE A N 1
ATOM 1409 C CA . ILE A 1 176 ? 13.814 17.673 -30.873 1.00 82.94 176 ILE A CA 1
ATOM 1410 C C . ILE A 1 176 ? 14.450 18.899 -30.223 1.00 82.94 176 ILE A C 1
ATOM 1412 O O . ILE A 1 176 ? 15.571 19.273 -30.558 1.00 82.94 176 ILE A O 1
ATOM 1416 N N . ASP A 1 177 ? 13.756 19.496 -29.259 1.00 80.06 177 ASP A N 1
ATOM 1417 C CA . ASP A 1 177 ? 14.355 20.511 -28.396 1.00 80.06 177 ASP A CA 1
ATOM 1418 C C . ASP A 1 177 ? 15.297 19.826 -27.397 1.00 80.06 177 ASP A C 1
ATOM 1420 O O . ASP A 1 177 ? 14.869 19.030 -26.554 1.00 80.06 177 ASP A O 1
ATOM 1424 N N . GLY A 1 178 ? 16.587 20.113 -27.534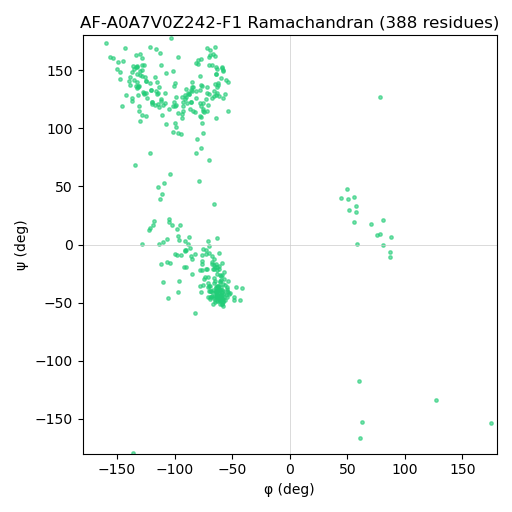 1.00 70.31 178 GLY A N 1
ATOM 1425 C CA . GLY A 1 178 ? 17.640 19.705 -26.621 1.00 70.31 178 GLY A CA 1
ATOM 1426 C C . GLY A 1 178 ? 17.541 20.427 -25.279 1.00 70.31 178 GLY A C 1
ATOM 1427 O O . GLY A 1 178 ? 16.880 21.457 -25.129 1.00 70.31 178 GLY A O 1
ATOM 1428 N N . GLU A 1 179 ? 18.228 19.884 -24.276 1.00 67.06 179 GLU A N 1
ATOM 1429 C CA . GLU A 1 179 ? 18.216 20.425 -22.909 1.00 67.06 179 GLU A CA 1
ATOM 1430 C C . GLU A 1 179 ? 18.808 21.843 -22.814 1.00 67.06 179 GLU A C 1
ATOM 1432 O O . GLU A 1 179 ? 18.475 22.589 -21.895 1.00 67.06 179 GLU A O 1
ATOM 1437 N N . ASP A 1 180 ? 19.641 22.244 -23.780 1.00 71.62 180 ASP A N 1
ATOM 1438 C CA . ASP A 1 180 ? 20.214 23.589 -23.893 1.00 71.62 180 ASP A CA 1
ATOM 1439 C C . ASP A 1 180 ? 19.319 24.579 -24.672 1.00 71.62 180 ASP A C 1
ATOM 1441 O O . ASP A 1 180 ? 19.740 25.704 -24.957 1.00 71.62 180 ASP A O 1
ATOM 1445 N N . GLY A 1 181 ? 18.096 24.168 -25.027 1.00 73.06 181 GLY A N 1
ATOM 1446 C CA . GLY A 1 181 ? 17.147 24.958 -25.809 1.00 73.06 181 GLY A CA 1
ATOM 1447 C C . GLY A 1 181 ? 17.473 25.039 -27.303 1.00 73.06 181 GLY A C 1
ATOM 1448 O O . GLY A 1 181 ? 16.831 25.814 -28.015 1.00 73.06 181 GLY A O 1
ATOM 1449 N N . LYS A 1 182 ? 18.459 24.277 -27.798 1.00 80.69 182 LYS A N 1
ATOM 1450 C CA . LYS A 1 182 ? 18.757 24.161 -29.233 1.00 80.69 182 LYS A CA 1
ATOM 1451 C C . LYS A 1 182 ? 18.121 22.917 -29.831 1.00 80.69 182 LYS A C 1
ATOM 1453 O O . LYS A 1 182 ? 17.772 21.982 -29.128 1.00 80.69 182 LYS A O 1
ATOM 1458 N N . GLN A 1 183 ? 17.993 22.897 -31.153 1.00 81.94 183 GLN A N 1
ATOM 1459 C CA . GLN A 1 183 ? 17.482 21.727 -31.857 1.00 81.94 183 GLN A CA 1
ATOM 1460 C C . GLN A 1 183 ? 18.550 20.636 -31.980 1.00 81.94 183 GLN A C 1
ATOM 1462 O O . GLN A 1 183 ? 19.592 20.845 -32.603 1.00 81.94 183 GLN A O 1
ATOM 1467 N N . ASP A 1 184 ? 18.231 19.462 -31.448 1.00 78.25 184 ASP A N 1
ATOM 1468 C CA . ASP A 1 184 ? 18.995 18.226 -31.564 1.00 78.25 184 ASP A CA 1
ATOM 1469 C C . ASP A 1 184 ? 18.361 17.309 -32.620 1.00 78.25 184 ASP A C 1
ATOM 1471 O O . ASP A 1 184 ? 17.145 17.288 -32.814 1.00 78.25 184 ASP A O 1
ATOM 1475 N N . ARG A 1 185 ? 19.190 16.504 -33.292 1.00 80.12 185 ARG A N 1
ATOM 1476 C CA . ARG A 1 185 ? 18.739 15.437 -34.197 1.00 80.12 185 ARG A CA 1
ATOM 1477 C C . ARG A 1 185 ? 18.926 14.086 -33.516 1.00 80.12 185 ARG A C 1
ATOM 1479 O O . ARG A 1 185 ? 20.061 13.702 -33.235 1.00 80.12 185 ARG A O 1
ATOM 1486 N N . ARG A 1 186 ? 17.835 13.361 -33.261 1.00 84.75 186 ARG A N 1
ATOM 1487 C CA . ARG A 1 186 ? 17.845 12.093 -32.514 1.00 84.75 186 ARG A CA 1
ATOM 1488 C C . ARG A 1 186 ? 17.130 10.975 -33.257 1.00 84.75 186 ARG A C 1
ATOM 1490 O O . ARG A 1 186 ? 16.120 11.183 -33.919 1.00 84.75 186 ARG A O 1
ATOM 1497 N N . ILE A 1 187 ? 17.654 9.766 -33.102 1.00 88.50 187 ILE A N 1
ATOM 1498 C CA . ILE A 1 187 ? 16.986 8.530 -33.506 1.00 88.50 187 ILE A CA 1
ATOM 1499 C C . ILE A 1 187 ? 16.557 7.817 -32.235 1.00 88.50 187 ILE A C 1
ATOM 1501 O O . ILE A 1 187 ? 17.372 7.646 -31.326 1.00 88.50 187 ILE A O 1
ATOM 1505 N N . TYR A 1 188 ? 15.294 7.402 -32.199 1.00 92.12 188 TYR A N 1
ATOM 1506 C CA . TYR A 1 188 ? 14.700 6.710 -31.066 1.00 92.12 188 TYR A CA 1
ATOM 1507 C C . TYR A 1 188 ? 14.334 5.275 -31.419 1.00 92.12 188 TYR A C 1
ATOM 1509 O O . TYR A 1 188 ? 13.685 5.007 -32.434 1.00 92.12 188 TYR A O 1
ATOM 1517 N N . ILE A 1 189 ? 14.678 4.376 -30.504 1.00 93.50 189 ILE A N 1
ATOM 1518 C CA . ILE A 1 189 ? 14.049 3.070 -30.399 1.00 93.50 189 ILE A CA 1
ATOM 1519 C C . ILE A 1 189 ? 12.754 3.266 -29.630 1.00 93.50 189 ILE A C 1
ATOM 1521 O O . ILE A 1 189 ? 12.750 3.826 -28.533 1.00 93.50 189 ILE A O 1
ATOM 1525 N N . LYS A 1 190 ? 11.659 2.811 -30.217 1.00 94.81 190 LYS A N 1
ATOM 1526 C CA . LYS A 1 190 ? 10.308 2.907 -29.674 1.00 94.81 190 LYS A CA 1
ATOM 1527 C C . LYS A 1 190 ? 9.692 1.524 -29.647 1.00 94.81 190 LYS A C 1
ATOM 1529 O O . LYS A 1 190 ? 10.039 0.678 -30.475 1.00 94.81 190 LYS A O 1
ATOM 1534 N N . LYS A 1 191 ? 8.740 1.312 -28.748 1.00 93.19 191 LYS A N 1
ATOM 1535 C CA . LYS A 1 191 ? 7.813 0.182 -28.875 1.00 93.19 191 LYS A CA 1
ATOM 1536 C C . LYS A 1 191 ? 7.079 0.285 -30.213 1.00 93.19 191 LYS A C 1
ATOM 1538 O O . LYS A 1 191 ? 6.851 1.396 -30.695 1.00 93.19 191 LYS A O 1
ATOM 1543 N N . LEU A 1 192 ? 6.704 -0.852 -30.804 1.00 88.00 192 LEU A N 1
ATOM 1544 C CA . LEU A 1 192 ? 5.872 -0.855 -32.020 1.00 88.00 192 LEU A CA 1
ATOM 1545 C C . LEU A 1 192 ? 4.584 -0.044 -31.824 1.00 88.00 192 LEU A C 1
ATOM 1547 O O . LEU A 1 192 ? 4.165 0.689 -32.714 1.00 88.00 192 LEU A O 1
ATOM 1551 N N . GLU A 1 193 ? 4.022 -0.118 -30.619 1.00 79.44 193 GLU A N 1
ATOM 1552 C CA . GLU A 1 193 ? 2.949 0.744 -30.147 1.00 79.44 193 GLU A CA 1
ATOM 1553 C C . GLU A 1 193 ? 3.353 1.332 -28.790 1.00 79.44 193 GLU A C 1
ATOM 1555 O O . GLU A 1 193 ? 3.458 0.606 -27.799 1.00 79.44 193 GLU A O 1
ATOM 1560 N N . GLY A 1 194 ? 3.603 2.644 -28.733 1.00 83.00 194 GLY A N 1
ATOM 1561 C CA . GLY A 1 194 ? 3.816 3.354 -27.471 1.00 83.00 194 GLY A CA 1
ATOM 1562 C C . GLY A 1 194 ? 5.103 4.169 -27.405 1.00 83.00 194 GLY A C 1
ATOM 1563 O O . GLY A 1 194 ? 5.396 4.969 -28.292 1.00 83.00 194 GLY A O 1
ATOM 1564 N N . GLU A 1 195 ? 5.806 4.021 -26.286 1.00 89.38 195 GLU A N 1
ATOM 1565 C CA . GLU A 1 195 ? 6.818 4.960 -25.810 1.00 89.38 195 GLU A CA 1
ATOM 1566 C C . GLU A 1 195 ? 8.196 4.790 -26.481 1.00 89.38 195 GLU A C 1
ATOM 1568 O O . GLU A 1 195 ? 8.573 3.710 -26.954 1.00 89.38 195 GLU A O 1
ATOM 1573 N N . ARG A 1 196 ? 8.982 5.872 -26.474 1.00 95.00 196 ARG A N 1
ATOM 1574 C CA . ARG A 1 196 ? 10.433 5.887 -26.679 1.00 95.00 196 ARG A CA 1
ATOM 1575 C C . ARG A 1 196 ? 11.099 5.121 -25.542 1.00 95.00 196 ARG A C 1
ATOM 1577 O O . ARG A 1 196 ? 10.854 5.406 -24.378 1.00 95.00 196 ARG A O 1
ATOM 1584 N N . LEU A 1 197 ? 11.967 4.179 -25.891 1.00 95.81 197 LEU A N 1
ATOM 1585 C CA . LEU A 1 197 ? 12.663 3.292 -24.957 1.00 95.81 197 LEU A CA 1
ATOM 1586 C C . LEU A 1 197 ? 14.161 3.578 -24.851 1.00 95.81 197 LEU A C 1
ATOM 1588 O O . LEU A 1 197 ? 14.772 3.368 -23.809 1.00 95.81 197 LEU A O 1
ATOM 1592 N N . ALA A 1 198 ? 14.773 4.017 -25.945 1.00 94.31 198 ALA A N 1
ATOM 1593 C CA . ALA A 1 198 ? 16.179 4.389 -25.990 1.00 94.31 198 ALA A CA 1
ATOM 1594 C C . ALA A 1 198 ? 16.413 5.371 -27.138 1.00 94.31 198 ALA A C 1
ATOM 1596 O O . ALA A 1 198 ? 15.615 5.454 -28.075 1.00 94.31 198 ALA A O 1
ATOM 1597 N N . SER A 1 199 ? 17.527 6.086 -27.094 1.00 90.44 199 SER A N 1
ATOM 1598 C CA . SER A 1 199 ? 17.994 6.935 -28.181 1.00 90.44 199 SER A CA 1
ATOM 1599 C C . SER A 1 199 ? 19.438 6.624 -28.539 1.00 90.44 199 SER A C 1
ATOM 1601 O O . SER A 1 199 ? 20.186 6.016 -27.771 1.00 90.44 199 SER A O 1
ATOM 1603 N N . LEU A 1 200 ? 19.842 7.022 -29.741 1.00 86.75 200 LEU A N 1
ATOM 1604 C CA . LEU A 1 200 ? 21.251 6.981 -30.106 1.00 86.75 200 LEU A CA 1
ATOM 1605 C C . LEU A 1 200 ? 22.002 8.084 -29.356 1.00 86.75 200 LEU A C 1
ATOM 1607 O O . LEU A 1 200 ? 21.563 9.239 -29.294 1.00 86.75 200 LEU A O 1
ATOM 1611 N N . SER A 1 201 ? 23.169 7.730 -28.812 1.00 80.00 201 SER A N 1
ATOM 1612 C CA . SER A 1 201 ? 24.045 8.696 -28.149 1.00 80.00 201 SER A CA 1
ATOM 1613 C C . SER A 1 201 ? 24.448 9.822 -29.100 1.00 80.00 201 SER A C 1
ATOM 1615 O O . SER A 1 201 ? 24.568 9.604 -30.306 1.00 80.00 201 SER A O 1
ATOM 1617 N N . TYR A 1 202 ? 24.744 11.004 -28.556 1.00 69.12 202 TYR A N 1
ATOM 1618 C CA . TYR A 1 202 ? 25.157 12.181 -29.327 1.00 69.12 202 TYR A CA 1
ATOM 1619 C C . TYR A 1 202 ? 26.388 11.908 -30.212 1.00 69.12 202 TYR A C 1
ATOM 1621 O O . TYR A 1 202 ? 26.466 12.378 -31.343 1.00 69.12 202 TYR A O 1
ATOM 1629 N N . ILE A 1 203 ? 27.319 11.069 -29.742 1.00 68.62 203 ILE A N 1
ATOM 1630 C CA . ILE A 1 203 ? 28.521 10.674 -30.502 1.00 68.62 203 ILE A CA 1
ATOM 1631 C C . ILE A 1 203 ? 28.230 9.709 -31.664 1.00 68.62 203 ILE A C 1
ATOM 1633 O O . ILE A 1 203 ? 29.127 9.382 -32.435 1.00 68.62 203 ILE A O 1
ATOM 1637 N N . SER A 1 204 ? 26.985 9.251 -31.808 1.00 72.31 204 SER A N 1
ATOM 1638 C CA . SER A 1 204 ? 26.582 8.300 -32.849 1.00 72.31 204 SER A CA 1
ATOM 1639 C C . SER A 1 204 ? 26.305 8.972 -34.196 1.00 72.31 204 SER A C 1
ATOM 1641 O O . SER A 1 204 ? 26.112 8.273 -35.187 1.00 72.31 204 SER A O 1
ATOM 1643 N N . TYR A 1 205 ? 26.292 10.309 -34.265 1.00 66.56 205 TYR A N 1
ATOM 1644 C CA . TYR A 1 205 ? 26.001 11.044 -35.501 1.00 66.56 205 TYR A CA 1
ATOM 1645 C C . TYR A 1 205 ? 26.981 10.704 -36.636 1.00 66.56 205 TYR A C 1
ATOM 1647 O O . TYR A 1 205 ? 26.562 10.420 -37.759 1.00 66.56 205 TYR A O 1
ATOM 1655 N N . ASP A 1 206 ? 28.276 10.618 -36.329 1.00 66.81 206 ASP A N 1
ATOM 1656 C CA . ASP A 1 206 ? 29.305 10.232 -37.303 1.00 66.81 206 ASP A CA 1
ATOM 1657 C C . ASP A 1 206 ? 29.150 8.775 -37.769 1.00 66.81 206 ASP A C 1
ATOM 1659 O O . ASP A 1 206 ? 29.438 8.449 -38.922 1.00 66.81 206 ASP A O 1
ATOM 1663 N N . CYS A 1 207 ? 28.672 7.887 -36.893 1.00 67.69 207 CYS A N 1
ATOM 1664 C CA . CYS A 1 207 ? 28.386 6.494 -37.235 1.00 67.69 207 CYS A CA 1
ATOM 1665 C C . CYS A 1 207 ? 27.182 6.386 -38.179 1.00 67.69 207 CYS A C 1
ATOM 1667 O O . CYS A 1 207 ? 27.233 5.623 -39.146 1.00 67.69 207 CYS A O 1
ATOM 1669 N N . ILE A 1 208 ? 26.141 7.194 -37.944 1.00 69.94 208 ILE A N 1
ATOM 1670 C CA . ILE A 1 208 ? 24.966 7.303 -38.817 1.00 69.94 208 ILE A CA 1
ATOM 1671 C C . ILE A 1 208 ? 25.387 7.781 -40.214 1.00 69.94 208 ILE A C 1
ATOM 1673 O O . ILE A 1 208 ? 25.031 7.145 -41.206 1.00 69.94 208 ILE A O 1
ATOM 1677 N N . GLN A 1 209 ? 26.204 8.838 -40.311 1.00 68.25 209 GLN A N 1
ATOM 1678 C CA . GLN A 1 209 ? 26.693 9.345 -41.604 1.00 68.25 209 GLN A CA 1
ATOM 1679 C C . GLN A 1 209 ? 27.517 8.314 -42.387 1.00 68.25 209 GLN A C 1
ATOM 1681 O O . GLN A 1 209 ? 27.488 8.299 -43.616 1.00 68.25 209 GLN A O 1
ATOM 1686 N N . LYS A 1 210 ? 28.236 7.436 -41.680 1.00 71.94 210 LYS A N 1
ATOM 1687 C CA . LYS A 1 210 ? 29.051 6.363 -42.268 1.00 71.94 210 LYS A CA 1
ATOM 1688 C C . LYS A 1 210 ? 28.275 5.062 -42.511 1.00 71.94 210 LYS A C 1
ATOM 1690 O O . LYS A 1 210 ? 28.863 4.093 -42.983 1.00 71.94 210 LYS A O 1
ATOM 1695 N N . GLY A 1 211 ? 26.977 5.019 -42.196 1.00 68.88 211 GLY A N 1
ATOM 1696 C CA . GLY A 1 211 ? 26.130 3.835 -42.372 1.00 68.88 211 GLY A CA 1
ATOM 1697 C C . GLY A 1 211 ? 26.431 2.682 -41.406 1.00 68.88 211 GLY A C 1
ATOM 1698 O O . GLY A 1 211 ? 26.025 1.557 -41.672 1.00 68.88 211 GLY A O 1
ATOM 1699 N N . SER A 1 212 ? 27.139 2.935 -40.300 1.00 70.38 212 SER A N 1
ATOM 1700 C CA . SER A 1 212 ? 27.529 1.934 -39.289 1.00 70.38 212 SER A CA 1
ATOM 1701 C C . SER A 1 212 ? 26.658 2.044 -38.029 1.00 70.38 212 SER A C 1
ATOM 1703 O O . SER A 1 212 ? 27.157 2.340 -36.945 1.00 70.38 212 SER A O 1
ATOM 1705 N N . TYR A 1 213 ? 25.346 1.850 -38.188 1.00 69.44 213 TYR A N 1
ATOM 1706 C CA . TYR A 1 213 ? 24.330 2.065 -37.145 1.00 69.44 213 TYR A CA 1
ATOM 1707 C C . TYR A 1 213 ? 24.307 0.977 -36.058 1.00 69.44 213 TYR A C 1
ATOM 1709 O O . TYR A 1 213 ? 24.006 1.270 -34.904 1.00 69.44 213 TYR A O 1
ATOM 1717 N N . GLU A 1 214 ? 24.670 -0.265 -36.392 1.00 64.69 214 GLU A N 1
ATOM 1718 C CA . GLU A 1 214 ? 24.649 -1.405 -35.456 1.00 64.69 214 GLU A CA 1
ATOM 1719 C C . GLU A 1 214 ? 25.675 -1.276 -34.316 1.00 64.69 214 GLU A C 1
ATOM 1721 O O . GLU A 1 214 ? 25.509 -1.873 -33.255 1.00 64.69 214 GLU A O 1
ATOM 1726 N N . SER A 1 215 ? 26.712 -0.457 -34.509 1.00 67.44 215 SER A N 1
ATOM 1727 C CA . SER A 1 215 ? 27.790 -0.235 -33.535 1.00 67.44 215 SER A CA 1
ATOM 1728 C C . SER A 1 215 ? 27.574 1.007 -32.660 1.00 67.44 215 SER A C 1
ATOM 1730 O O . SER A 1 215 ? 28.459 1.373 -31.883 1.00 67.44 215 SER A O 1
ATOM 1732 N N . CYS A 1 216 ? 26.439 1.699 -32.803 1.00 75.56 216 CYS A N 1
ATOM 1733 C CA . CYS A 1 216 ? 26.163 2.927 -32.065 1.00 75.56 216 CYS A CA 1
ATOM 1734 C C . CYS A 1 216 ? 25.737 2.639 -30.618 1.00 75.56 216 CYS A C 1
ATOM 1736 O O . CYS A 1 216 ? 24.837 1.827 -30.395 1.00 75.56 216 CYS A O 1
ATOM 1738 N N . PRO A 1 217 ? 26.307 3.338 -29.621 1.00 81.25 217 PRO A N 1
ATOM 1739 C CA . PRO A 1 217 ? 25.851 3.205 -28.248 1.00 81.25 217 PRO A CA 1
ATOM 1740 C C . PRO A 1 217 ? 24.440 3.784 -28.091 1.00 81.25 217 PRO A C 1
ATOM 1742 O O . PRO A 1 217 ? 24.180 4.948 -28.418 1.00 81.25 217 PRO A O 1
ATOM 1745 N N . LEU A 1 218 ? 23.545 2.958 -27.556 1.00 88.69 218 LEU A N 1
ATOM 1746 C CA . LEU A 1 218 ? 22.205 3.351 -27.134 1.00 88.69 218 LEU A CA 1
ATOM 1747 C C . LEU A 1 218 ? 22.255 3.905 -25.711 1.00 88.69 218 LEU A C 1
ATOM 1749 O O . LEU A 1 218 ? 22.975 3.384 -24.859 1.00 88.69 218 LEU A O 1
ATOM 1753 N N . VAL A 1 219 ? 21.493 4.965 -25.469 1.00 89.81 219 VAL A N 1
ATOM 1754 C CA . VAL A 1 219 ? 21.379 5.647 -24.176 1.00 89.81 219 VAL A CA 1
ATOM 1755 C C . VAL A 1 219 ? 19.911 5.911 -23.859 1.00 89.81 219 VAL A C 1
ATOM 1757 O O . VAL A 1 219 ? 19.061 5.876 -24.748 1.00 89.81 219 VAL A O 1
ATOM 1760 N N . LEU A 1 220 ? 19.608 6.198 -22.598 1.00 91.81 220 LEU A N 1
ATOM 1761 C CA . LEU A 1 220 ? 18.334 6.793 -22.217 1.00 91.81 220 LEU A CA 1
ATOM 1762 C C . LEU A 1 220 ? 18.576 8.287 -21.977 1.00 91.81 220 LEU A C 1
ATOM 1764 O O . LEU A 1 220 ? 19.419 8.666 -21.165 1.00 91.81 220 LEU A O 1
ATOM 1768 N N . ASP A 1 221 ? 17.894 9.129 -22.751 1.00 89.31 221 ASP A N 1
ATOM 1769 C CA . ASP A 1 221 ? 17.983 10.586 -22.644 1.00 89.31 221 ASP A CA 1
ATOM 1770 C C . ASP A 1 221 ? 16.761 11.176 -21.927 1.00 89.31 221 ASP A C 1
ATOM 1772 O O . ASP A 1 221 ? 15.812 10.471 -21.580 1.00 89.31 221 ASP A O 1
ATOM 1776 N N . GLY A 1 222 ? 16.763 12.496 -21.725 1.00 89.38 222 GLY A N 1
ATOM 1777 C CA . GLY A 1 222 ? 15.672 13.184 -21.045 1.00 89.38 222 GLY A CA 1
ATOM 1778 C C . GLY A 1 222 ? 14.297 13.014 -21.702 1.00 89.38 222 GLY A C 1
ATOM 1779 O O . GLY A 1 222 ? 13.298 13.063 -20.993 1.00 89.38 222 GLY A O 1
ATOM 1780 N N . LYS A 1 223 ? 14.213 12.768 -23.019 1.00 90.50 223 LYS A N 1
ATOM 1781 C CA . LYS A 1 223 ? 12.931 12.518 -23.703 1.00 90.50 223 LYS A CA 1
ATOM 1782 C C . LYS A 1 223 ? 12.419 11.106 -23.464 1.00 90.50 223 LYS A C 1
ATOM 1784 O O . LYS A 1 223 ? 11.216 10.925 -23.300 1.00 90.50 223 LYS A O 1
ATOM 1789 N N . VAL A 1 224 ? 13.318 10.127 -23.384 1.00 94.06 224 VAL A N 1
ATOM 1790 C CA . VAL A 1 224 ? 12.975 8.774 -22.925 1.00 94.06 224 VAL A CA 1
ATOM 1791 C C . VAL A 1 224 ? 12.493 8.820 -21.471 1.00 94.06 224 VAL A C 1
ATOM 1793 O O . VAL A 1 224 ? 11.413 8.318 -21.166 1.00 94.06 224 VAL A O 1
ATOM 1796 N N . TYR A 1 225 ? 13.232 9.490 -20.579 1.00 94.50 225 TYR A N 1
ATOM 1797 C CA . TYR A 1 225 ? 12.845 9.607 -19.168 1.00 94.50 225 TYR A CA 1
ATOM 1798 C C . TYR A 1 225 ? 11.529 10.365 -18.958 1.00 94.50 225 TYR A C 1
ATOM 1800 O O . TYR A 1 225 ? 10.749 9.988 -18.085 1.00 94.50 225 TYR A O 1
ATOM 1808 N N . GLU A 1 226 ? 11.249 11.385 -19.771 1.00 93.94 226 GLU A N 1
ATOM 1809 C CA . GLU A 1 226 ? 9.974 12.110 -19.760 1.00 93.94 226 GLU A CA 1
ATOM 1810 C C . GLU A 1 226 ? 8.790 11.178 -20.044 1.00 93.94 226 GLU A C 1
ATOM 1812 O O . GLU A 1 226 ? 7.806 11.171 -19.297 1.00 93.94 226 GLU A O 1
ATOM 1817 N N . GLU A 1 227 ? 8.900 10.329 -21.068 1.00 94.50 227 GLU A N 1
ATOM 1818 C CA . GLU A 1 227 ? 7.857 9.353 -21.388 1.00 94.50 227 GLU A CA 1
ATOM 1819 C C . GLU A 1 227 ? 7.745 8.258 -20.323 1.00 94.50 227 GLU A C 1
ATOM 1821 O O . GLU A 1 227 ? 6.630 7.914 -19.927 1.00 94.50 227 GLU A O 1
ATOM 1826 N N . TYR A 1 228 ? 8.867 7.777 -19.784 1.00 96.31 228 TYR A N 1
ATOM 1827 C CA . TYR A 1 228 ? 8.881 6.811 -18.682 1.00 96.31 228 TYR A CA 1
ATOM 1828 C C . TYR A 1 228 ? 8.152 7.368 -17.456 1.00 96.31 228 TYR A C 1
ATOM 1830 O O . TYR A 1 228 ? 7.222 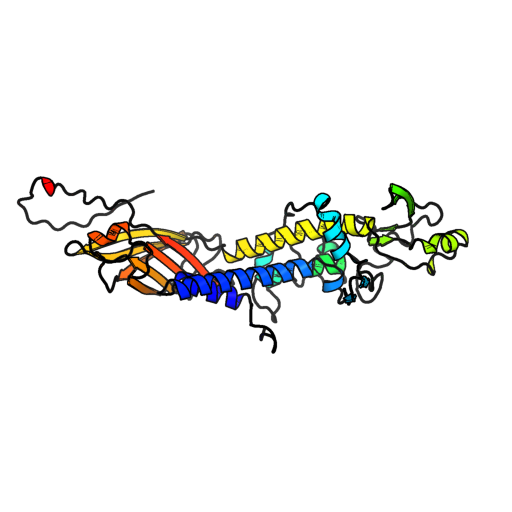6.744 -16.941 1.00 96.31 228 TYR A O 1
ATOM 1838 N N . ALA A 1 229 ? 8.511 8.582 -17.031 1.00 96.12 229 ALA A N 1
ATOM 1839 C CA . ALA A 1 229 ? 7.917 9.244 -15.875 1.00 96.12 229 ALA A CA 1
ATOM 1840 C C . ALA A 1 229 ? 6.413 9.476 -16.059 1.00 96.12 229 ALA A C 1
ATOM 1842 O O . ALA A 1 229 ? 5.648 9.308 -15.108 1.00 96.12 229 ALA A O 1
ATOM 1843 N N . SER A 1 230 ? 5.971 9.778 -17.287 1.00 95.00 230 SER A N 1
ATOM 1844 C CA . SER A 1 230 ? 4.548 9.952 -17.610 1.00 95.00 230 SER A CA 1
ATOM 1845 C C . SER A 1 230 ? 3.700 8.693 -17.373 1.00 95.00 230 SER A C 1
ATOM 1847 O O . SER A 1 230 ? 2.483 8.796 -17.209 1.00 95.00 230 SER A O 1
ATOM 1849 N N . LYS A 1 231 ? 4.328 7.511 -17.335 1.00 94.88 231 LYS A N 1
ATOM 1850 C CA . LYS A 1 231 ? 3.666 6.215 -17.137 1.00 94.88 231 LYS A CA 1
ATOM 1851 C C . LYS A 1 231 ? 3.899 5.644 -15.744 1.00 94.88 231 LYS A C 1
ATOM 1853 O O . LYS A 1 231 ? 2.957 5.193 -15.091 1.00 94.88 231 LYS A O 1
ATOM 1858 N N . LEU A 1 232 ? 5.147 5.675 -15.287 1.00 96.50 232 LEU A N 1
ATOM 1859 C CA . LEU A 1 232 ? 5.588 5.010 -14.065 1.00 96.50 232 LEU A CA 1
ATOM 1860 C C . LEU A 1 232 ? 5.171 5.785 -12.812 1.00 96.50 232 LEU A C 1
ATOM 1862 O O . LEU A 1 232 ? 4.669 5.173 -11.871 1.00 96.50 232 LEU A O 1
ATOM 1866 N N . ILE A 1 233 ? 5.273 7.122 -12.812 1.00 96.81 233 ILE A N 1
ATOM 1867 C CA . ILE A 1 233 ? 4.947 7.930 -11.625 1.00 96.81 233 ILE A CA 1
ATOM 1868 C C . ILE A 1 233 ? 3.447 7.883 -11.282 1.00 96.81 233 ILE A C 1
ATOM 1870 O O . ILE A 1 233 ? 3.128 7.526 -10.144 1.00 96.81 233 ILE A O 1
ATOM 1874 N N . PRO A 1 234 ? 2.499 8.131 -12.214 1.00 96.12 234 PRO A N 1
ATOM 1875 C CA . PRO A 1 234 ? 1.069 7.967 -11.930 1.00 96.12 234 PRO A CA 1
ATOM 1876 C C . PRO A 1 234 ? 0.708 6.579 -11.389 1.00 96.12 234 PRO A C 1
ATOM 1878 O O . PRO A 1 234 ? -0.132 6.454 -10.490 1.00 96.12 234 PRO A O 1
ATOM 1881 N N . ARG A 1 235 ? 1.353 5.526 -11.914 1.00 95.69 235 ARG A N 1
ATOM 1882 C CA . ARG A 1 235 ? 1.136 4.151 -11.457 1.00 95.69 235 ARG A CA 1
ATOM 1883 C C . ARG A 1 235 ? 1.684 3.946 -10.044 1.00 95.69 235 ARG A C 1
ATOM 1885 O O . ARG A 1 235 ? 0.933 3.477 -9.192 1.00 95.69 235 ARG A O 1
ATOM 1892 N N . ALA A 1 236 ? 2.908 4.387 -9.755 1.00 96.75 236 ALA A N 1
ATOM 1893 C CA . ALA A 1 236 ? 3.502 4.326 -8.418 1.00 96.75 236 ALA A CA 1
ATOM 1894 C C . ALA A 1 236 ? 2.644 5.049 -7.364 1.00 96.75 236 ALA A C 1
ATOM 1896 O O . ALA A 1 236 ? 2.412 4.508 -6.277 1.00 96.75 236 ALA A O 1
ATOM 1897 N N . VAL A 1 237 ? 2.105 6.229 -7.701 1.00 96.44 237 VAL A N 1
ATOM 1898 C CA . VAL A 1 237 ? 1.164 6.973 -6.844 1.00 96.44 237 VAL A CA 1
ATOM 1899 C C . VAL A 1 237 ? -0.101 6.152 -6.597 1.00 96.44 237 VAL A C 1
ATOM 1901 O O . VAL A 1 237 ? -0.514 5.989 -5.449 1.00 96.44 237 VAL A O 1
ATOM 1904 N N . SER A 1 238 ? -0.701 5.594 -7.652 1.00 95.44 238 SER A N 1
ATOM 1905 C CA . SER A 1 238 ? -1.933 4.810 -7.525 1.00 95.44 238 SER A CA 1
ATOM 1906 C C . SER A 1 238 ? -1.754 3.528 -6.703 1.00 95.44 238 SER A C 1
ATOM 1908 O O . SER A 1 238 ? -2.593 3.244 -5.854 1.00 95.44 238 SER A O 1
ATOM 1910 N N . TYR A 1 239 ? -0.643 2.801 -6.861 1.00 97.19 239 TYR A N 1
ATOM 1911 C CA . TYR A 1 239 ? -0.368 1.571 -6.106 1.00 97.19 239 TYR A CA 1
ATOM 1912 C C . TYR A 1 239 ? -0.049 1.891 -4.642 1.00 97.19 239 TYR A C 1
ATOM 1914 O O . TYR A 1 239 ? -0.508 1.194 -3.739 1.00 97.19 239 TYR A O 1
ATOM 1922 N N . SER A 1 240 ? 0.657 2.999 -4.392 1.00 97.06 240 SER A N 1
ATOM 1923 C CA . SER A 1 240 ? 0.887 3.524 -3.042 1.00 97.06 240 SER A CA 1
ATOM 1924 C C . SER A 1 240 ? -0.426 3.893 -2.339 1.00 97.06 240 SER A C 1
ATOM 1926 O O . SER A 1 240 ? -0.642 3.519 -1.186 1.00 97.06 240 SER A O 1
ATOM 1928 N N . ALA A 1 241 ? -1.337 4.581 -3.037 1.00 96.06 241 ALA A N 1
ATOM 1929 C CA . ALA A 1 241 ? -2.673 4.884 -2.524 1.00 96.06 241 ALA A CA 1
ATOM 1930 C C . ALA A 1 241 ? -3.494 3.603 -2.304 1.00 96.06 241 ALA A C 1
ATOM 1932 O O . ALA A 1 241 ? -4.135 3.449 -1.268 1.00 96.06 241 ALA A O 1
ATOM 1933 N N . GLY A 1 242 ? -3.407 2.646 -3.230 1.00 95.94 242 GLY A N 1
ATOM 1934 C CA . GLY A 1 242 ? -4.024 1.327 -3.126 1.00 95.94 242 GLY A CA 1
ATOM 1935 C C . GLY A 1 242 ? -3.581 0.542 -1.892 1.00 95.94 242 GLY A C 1
ATOM 1936 O O . GLY A 1 242 ? -4.411 -0.089 -1.237 1.00 95.94 242 GLY A O 1
ATOM 1937 N N . LEU A 1 243 ? -2.297 0.617 -1.533 1.00 97.19 243 LEU A N 1
ATOM 1938 C CA . LEU A 1 243 ? -1.766 0.022 -0.308 1.00 97.19 243 LEU A CA 1
ATOM 1939 C C . LEU A 1 243 ? -2.385 0.650 0.948 1.00 97.19 243 LEU A C 1
ATOM 1941 O O . LEU A 1 243 ? -2.765 -0.078 1.868 1.00 97.19 243 LEU A O 1
ATOM 1945 N N . LEU A 1 244 ? -2.513 1.980 0.990 1.00 97.06 244 LEU A N 1
ATOM 1946 C CA . LEU A 1 244 ? -3.146 2.684 2.111 1.00 97.06 244 LEU A CA 1
ATOM 1947 C C . LEU A 1 244 ? -4.637 2.352 2.211 1.00 97.06 244 LEU A C 1
ATOM 1949 O O . LEU A 1 244 ? -5.115 2.003 3.293 1.00 97.06 244 LEU A O 1
ATOM 1953 N N . ASP A 1 245 ? -5.345 2.384 1.082 1.00 96.19 245 ASP A N 1
ATOM 1954 C CA . ASP A 1 245 ? -6.745 1.972 0.987 1.00 96.19 245 ASP A CA 1
ATOM 1955 C C . ASP A 1 245 ? -6.926 0.550 1.520 1.00 96.19 245 ASP A C 1
ATOM 1957 O O . ASP A 1 245 ? -7.833 0.303 2.310 1.00 96.19 245 ASP A O 1
ATOM 1961 N N . TYR A 1 246 ? -6.041 -0.380 1.143 1.00 96.94 246 TYR A N 1
ATOM 1962 C CA . TYR A 1 246 ? -6.077 -1.761 1.616 1.00 96.94 246 TYR A CA 1
ATOM 1963 C C . TYR A 1 246 ? -5.772 -1.877 3.117 1.00 96.94 246 TYR A C 1
ATOM 1965 O O . TYR A 1 246 ? -6.422 -2.658 3.822 1.00 96.94 246 TYR A O 1
ATOM 1973 N N . PHE A 1 247 ? -4.817 -1.096 3.636 1.00 97.75 247 PHE A N 1
ATOM 1974 C CA . PHE A 1 247 ? -4.486 -1.086 5.062 1.00 97.75 247 PHE A CA 1
ATOM 1975 C C . PHE A 1 247 ? -5.684 -0.637 5.908 1.00 97.75 247 PHE A C 1
ATOM 1977 O O . PHE A 1 247 ? -6.009 -1.288 6.901 1.00 97.75 247 PHE A O 1
ATOM 1984 N N . PHE A 1 248 ? -6.392 0.415 5.491 1.00 97.19 248 PHE A N 1
ATOM 1985 C CA . PHE A 1 248 ? -7.530 0.982 6.225 1.00 97.19 248 PHE A CA 1
ATOM 1986 C C . PHE A 1 248 ? -8.906 0.509 5.723 1.00 97.19 248 PHE A C 1
ATOM 1988 O O . PHE A 1 248 ? -9.924 1.086 6.102 1.00 97.19 248 PHE A O 1
ATOM 1995 N N . ARG A 1 249 ? -8.970 -0.544 4.893 1.00 96.56 249 ARG A N 1
ATOM 1996 C CA . ARG A 1 249 ? -10.204 -0.942 4.185 1.00 96.56 249 ARG A CA 1
ATOM 1997 C C . ARG A 1 249 ? -11.360 -1.379 5.079 1.00 96.56 249 ARG A C 1
ATOM 1999 O O . ARG A 1 249 ? -12.508 -1.321 4.646 1.00 96.56 249 ARG A O 1
ATOM 2006 N N . GLY A 1 250 ? -11.064 -1.859 6.284 1.00 97.00 250 GLY A N 1
ATOM 2007 C CA . GLY A 1 250 ? -12.068 -2.422 7.174 1.00 97.00 250 GLY A CA 1
ATOM 2008 C C . GLY A 1 250 ? -13.068 -1.36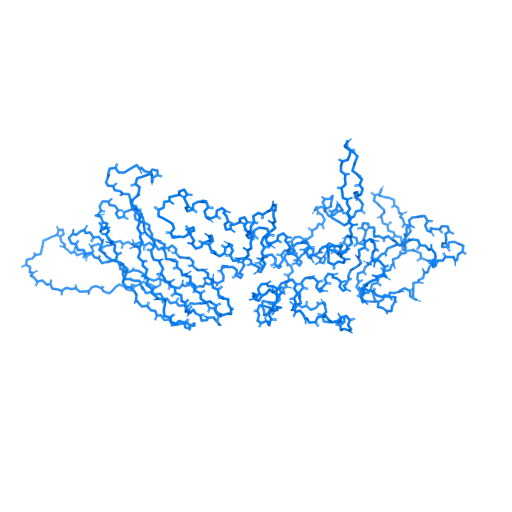8 7.641 1.00 97.00 250 GLY A C 1
ATOM 2009 O O . GLY A 1 250 ? -12.690 -0.315 8.157 1.00 97.00 250 GLY A O 1
ATOM 2010 N N . LYS A 1 251 ? -14.360 -1.657 7.476 1.00 97.38 251 LYS A N 1
ATOM 2011 C CA . LYS A 1 251 ? -15.455 -0.741 7.807 1.00 97.38 251 LYS A CA 1
ATOM 2012 C C . LYS A 1 251 ? -16.361 -1.363 8.856 1.00 97.38 251 LYS A C 1
ATOM 2014 O O . LYS A 1 251 ? -16.944 -2.421 8.648 1.00 97.38 251 LYS A O 1
ATOM 2019 N N . LEU A 1 252 ? -16.514 -0.654 9.971 1.00 97.00 252 LEU A N 1
ATOM 2020 C CA . LEU A 1 252 ? -17.445 -1.001 11.040 1.00 97.00 252 LEU A CA 1
ATOM 2021 C C . LEU A 1 252 ? -18.447 0.136 11.250 1.00 97.00 252 LEU A C 1
ATOM 2023 O O . LEU A 1 252 ? -18.062 1.310 11.385 1.00 97.00 252 LEU A O 1
ATOM 2027 N N . GLN A 1 253 ? -19.725 -0.229 11.331 1.00 96.38 253 GLN A N 1
ATOM 2028 C CA . GLN A 1 253 ? -20.739 0.593 11.982 1.00 96.38 253 GLN A CA 1
ATOM 2029 C C . GLN A 1 253 ? -20.797 0.175 13.447 1.00 96.38 253 GLN A C 1
ATOM 2031 O O . GLN A 1 253 ? -20.902 -1.008 13.761 1.00 96.38 253 GLN A O 1
ATOM 2036 N N . VAL A 1 254 ? -20.677 1.150 14.342 1.00 94.50 254 VAL A N 1
ATOM 2037 C CA . VAL A 1 254 ? -20.617 0.902 15.779 1.00 94.50 254 VAL A CA 1
ATOM 2038 C C . VAL A 1 254 ? -21.579 1.846 16.471 1.00 94.50 254 VAL A C 1
ATOM 2040 O O . VAL A 1 254 ? -21.528 3.052 16.241 1.00 94.50 254 VAL A O 1
ATOM 2043 N N . THR A 1 255 ? -22.432 1.285 17.319 1.00 91.94 255 THR A N 1
ATOM 2044 C CA . THR A 1 255 ? -23.293 2.039 18.233 1.00 91.94 255 THR A CA 1
ATOM 2045 C C . THR A 1 255 ? -22.977 1.600 19.655 1.00 91.94 255 THR A C 1
ATOM 2047 O O . THR A 1 255 ? -22.726 0.421 19.906 1.00 91.94 255 THR A O 1
ATOM 2050 N N . SER A 1 256 ? -22.931 2.550 20.582 1.00 90.38 256 SER A N 1
ATOM 2051 C CA . SER A 1 256 ? -22.581 2.296 21.978 1.00 90.38 256 SER A CA 1
ATOM 2052 C C . SER A 1 256 ? -23.651 2.854 22.900 1.00 90.38 256 SER A C 1
ATOM 2054 O O . SER A 1 256 ? -24.014 4.022 22.788 1.00 90.38 256 SER A O 1
ATOM 2056 N N . ILE A 1 257 ? -24.118 2.023 23.826 1.00 90.38 257 ILE A N 1
ATOM 2057 C CA . ILE A 1 257 ? -25.106 2.372 24.839 1.00 90.38 257 ILE A CA 1
ATOM 2058 C C . ILE A 1 257 ? -24.390 2.376 26.198 1.00 90.38 257 ILE A C 1
ATOM 2060 O O . ILE A 1 257 ? -23.955 1.313 26.659 1.00 90.38 257 ILE A O 1
ATOM 2064 N N . PRO A 1 258 ? -24.223 3.549 26.834 1.00 91.62 258 PRO A N 1
ATOM 2065 C CA . PRO A 1 258 ? -23.631 3.641 28.161 1.00 91.62 258 PRO A CA 1
ATOM 2066 C C . PRO A 1 258 ? -24.585 3.112 29.230 1.00 91.62 258 PRO A C 1
ATOM 2068 O O . PRO A 1 258 ? -25.742 3.526 29.285 1.00 91.62 258 PRO A O 1
ATOM 2071 N N . ILE A 1 259 ? -24.100 2.222 30.103 1.00 90.12 259 ILE A N 1
ATOM 2072 C CA . ILE A 1 259 ? -24.893 1.683 31.212 1.00 90.12 259 ILE A CA 1
ATOM 2073 C C . ILE A 1 259 ? -24.359 2.184 32.550 1.00 90.12 259 ILE A C 1
ATOM 2075 O O . ILE A 1 259 ? -23.190 1.992 32.896 1.00 90.12 259 ILE A O 1
ATOM 2079 N N . PHE A 1 260 ? -25.246 2.817 33.316 1.00 90.06 260 PHE A N 1
ATOM 2080 C CA . PHE A 1 260 ? -24.906 3.504 34.554 1.00 90.06 260 PHE A CA 1
ATOM 2081 C C . PHE A 1 260 ? -25.393 2.759 35.795 1.00 90.06 260 PHE A C 1
ATOM 2083 O O . PHE A 1 260 ? -26.465 2.159 35.813 1.00 90.06 260 PHE A O 1
ATOM 2090 N N . TYR A 1 261 ? -24.628 2.874 36.877 1.00 86.75 261 TYR A N 1
ATOM 2091 C CA . TYR A 1 261 ? -25.042 2.479 38.217 1.00 86.75 261 TYR A CA 1
ATOM 2092 C C . TYR A 1 261 ? -24.488 3.475 39.235 1.00 86.75 261 TYR A C 1
ATOM 2094 O O . TYR A 1 261 ? -23.296 3.777 39.228 1.00 86.75 261 TYR A O 1
ATOM 2102 N N . LYS A 1 262 ? -25.351 4.007 40.113 1.00 88.00 262 LYS A N 1
ATOM 2103 C CA . LYS A 1 262 ? -24.982 5.011 41.132 1.00 88.00 262 LYS A CA 1
ATOM 2104 C C . LYS A 1 262 ? -24.183 6.198 40.558 1.00 88.00 262 LYS A C 1
ATOM 2106 O O . LYS A 1 262 ? -23.147 6.571 41.104 1.00 88.00 262 LYS A O 1
ATOM 2111 N N . ASN A 1 263 ? -24.659 6.782 39.452 1.00 85.44 263 ASN A N 1
ATOM 2112 C CA . ASN A 1 263 ? -24.004 7.895 38.741 1.00 85.44 263 ASN A CA 1
ATOM 2113 C C . ASN A 1 263 ? -22.571 7.599 38.265 1.00 85.44 263 ASN A C 1
ATOM 2115 O O . ASN A 1 263 ? -21.758 8.517 38.140 1.00 85.44 263 ASN A O 1
ATOM 2119 N N . ARG A 1 264 ? -22.260 6.325 38.007 1.00 88.69 264 ARG A N 1
ATOM 2120 C CA . ARG A 1 264 ? -21.009 5.892 37.386 1.00 88.69 264 ARG A CA 1
ATOM 2121 C C . ARG A 1 264 ? -21.301 5.063 36.148 1.00 88.69 264 ARG A C 1
ATOM 2123 O O . ARG A 1 264 ? -22.222 4.249 36.169 1.00 88.69 264 ARG A O 1
ATOM 2130 N N . LEU A 1 265 ? -20.514 5.247 35.097 1.00 91.81 265 LEU A N 1
ATOM 2131 C CA . LEU A 1 265 ? -20.557 4.410 33.904 1.00 91.81 265 LEU A CA 1
ATOM 2132 C C . LEU A 1 265 ? -19.878 3.075 34.222 1.00 91.81 265 LEU A C 1
ATOM 2134 O O . LEU A 1 265 ? -18.688 3.058 34.526 1.00 91.81 265 LEU A O 1
ATOM 2138 N N . LEU A 1 266 ? -20.637 1.981 34.196 1.00 93.62 266 LEU A N 1
ATOM 2139 C CA . LEU A 1 266 ? -20.180 0.658 34.632 1.00 93.62 266 LEU A CA 1
ATOM 2140 C C . LEU A 1 266 ? -19.702 -0.211 33.466 1.00 93.62 266 LEU A C 1
ATOM 2142 O O . LEU A 1 266 ? -18.720 -0.933 33.595 1.00 93.62 266 LEU A O 1
ATOM 2146 N N . TYR A 1 267 ? -20.409 -0.166 32.343 1.00 93.69 267 TYR A N 1
ATOM 2147 C CA . TYR A 1 267 ? -20.040 -0.881 31.127 1.00 93.69 267 TYR A CA 1
ATOM 2148 C C . TYR A 1 267 ? -20.609 -0.167 29.901 1.00 93.69 267 TYR A C 1
ATOM 2150 O O . TYR A 1 267 ? -21.541 0.641 30.000 1.00 93.69 267 TYR A O 1
ATOM 2158 N N . LEU A 1 268 ? -20.030 -0.464 28.740 1.00 94.25 268 LEU A N 1
ATOM 2159 C CA . LEU A 1 268 ? -20.547 -0.043 27.446 1.00 94.25 268 LEU A CA 1
ATOM 2160 C C . LEU A 1 268 ? -21.083 -1.255 26.704 1.00 94.25 268 LEU A C 1
ATOM 2162 O O . LEU A 1 268 ? -20.333 -2.176 26.383 1.00 94.25 268 LEU A O 1
ATOM 2166 N N . ARG A 1 269 ? -22.376 -1.221 26.387 1.00 95.06 269 ARG A N 1
ATOM 2167 C CA . ARG A 1 269 ? -22.967 -2.162 25.441 1.00 95.06 269 ARG A CA 1
ATOM 2168 C C . ARG A 1 269 ? -22.706 -1.656 24.036 1.00 95.06 269 ARG A C 1
ATOM 2170 O O . ARG A 1 269 ? -23.224 -0.612 23.648 1.00 95.06 269 ARG A O 1
ATOM 2177 N N . VAL A 1 270 ? -21.909 -2.383 23.271 1.00 95.44 270 VAL A N 1
ATOM 2178 C CA . VAL A 1 270 ? -21.484 -1.982 21.933 1.00 95.44 270 VAL A CA 1
ATOM 2179 C C . VAL A 1 270 ? -22.075 -2.945 20.914 1.00 95.44 270 VAL A C 1
ATOM 2181 O O . VAL A 1 270 ? -21.785 -4.140 20.935 1.00 95.44 270 VAL A O 1
ATOM 2184 N N . LYS A 1 271 ? -22.900 -2.423 20.006 1.00 96.38 271 LYS A N 1
ATOM 2185 C CA . LYS A 1 271 ? -23.351 -3.144 18.815 1.00 96.38 271 LYS A CA 1
ATOM 2186 C C . LYS A 1 271 ? -22.400 -2.819 17.666 1.00 96.38 271 LYS A C 1
ATOM 2188 O O . LYS A 1 271 ? -22.222 -1.651 17.310 1.00 96.38 271 LYS A O 1
ATOM 2193 N N . ILE A 1 272 ? -21.802 -3.857 17.094 1.00 98.06 272 ILE A N 1
ATOM 2194 C CA . ILE A 1 272 ? -20.773 -3.785 16.057 1.00 98.06 272 ILE A CA 1
ATOM 2195 C C . ILE A 1 272 ? -21.302 -4.504 14.824 1.00 98.06 272 ILE A C 1
ATOM 2197 O O . ILE A 1 272 ? -21.590 -5.694 14.896 1.00 98.06 272 ILE A O 1
ATOM 2201 N N . LYS A 1 273 ? -21.401 -3.797 13.699 1.00 98.25 273 LYS A N 1
ATOM 2202 C CA . LYS A 1 273 ? -21.828 -4.340 12.408 1.00 98.25 273 LYS A CA 1
ATOM 2203 C C . LYS A 1 273 ? -20.691 -4.261 11.396 1.00 98.25 273 LYS A C 1
ATOM 2205 O O . LYS A 1 273 ? -20.099 -3.190 11.212 1.00 98.25 273 LYS A O 1
ATOM 2210 N N . ASN A 1 274 ? -20.399 -5.377 10.732 1.00 98.38 274 ASN A N 1
ATOM 2211 C CA . ASN A 1 274 ? -19.422 -5.410 9.649 1.00 98.38 274 ASN A CA 1
ATOM 2212 C C . ASN A 1 274 ? -20.015 -4.777 8.384 1.00 98.38 274 ASN A C 1
ATOM 2214 O O . ASN A 1 274 ? -21.035 -5.235 7.880 1.00 98.38 274 ASN A O 1
ATOM 2218 N N . LEU A 1 275 ? -19.364 -3.738 7.863 1.00 98.12 275 LEU A N 1
ATOM 2219 C CA . LEU A 1 275 ? -19.705 -3.079 6.597 1.00 98.12 275 LEU A CA 1
ATOM 2220 C C . LEU A 1 275 ? -18.555 -3.160 5.582 1.00 98.12 275 LEU A C 1
ATOM 2222 O O . LEU A 1 275 ? -18.492 -2.355 4.651 1.00 98.12 275 LEU A O 1
ATOM 2226 N N . THR A 1 276 ? -17.589 -4.053 5.803 1.00 97.44 276 THR A N 1
ATOM 2227 C CA . THR A 1 276 ? -16.471 -4.239 4.879 1.00 97.44 276 THR A CA 1
ATOM 2228 C C . THR A 1 276 ? -16.971 -5.008 3.656 1.00 97.44 276 THR A C 1
ATOM 2230 O O . THR A 1 276 ? -17.385 -6.157 3.819 1.00 97.44 276 THR A O 1
ATOM 2233 N N . PRO A 1 277 ? -16.948 -4.414 2.447 1.00 95.00 277 PRO A N 1
ATOM 2234 C CA . PRO A 1 277 ? -17.546 -5.038 1.271 1.00 95.00 277 PRO A CA 1
ATOM 2235 C C . PRO A 1 277 ? -16.891 -6.374 0.927 1.00 95.00 277 PRO A C 1
ATOM 2237 O O . PRO A 1 277 ? -15.673 -6.431 0.758 1.00 95.00 277 PRO A O 1
ATOM 2240 N N . ASN A 1 278 ? -17.696 -7.426 0.776 1.00 93.81 278 ASN A N 1
ATOM 2241 C CA . ASN A 1 278 ? -17.279 -8.781 0.403 1.00 93.81 278 ASN A CA 1
ATOM 2242 C C . ASN A 1 278 ? -16.201 -9.414 1.310 1.00 93.81 278 ASN A C 1
ATOM 2244 O O . ASN A 1 278 ? -15.540 -10.371 0.904 1.00 93.81 278 ASN A O 1
ATOM 2248 N N . GLU A 1 279 ? -16.003 -8.917 2.535 1.00 96.44 279 GLU A N 1
ATOM 2249 C CA . GLU A 1 279 ? -15.003 -9.451 3.462 1.00 96.44 279 GLU A CA 1
ATOM 2250 C C . GLU A 1 279 ? -15.625 -9.842 4.801 1.00 96.44 279 GLU A C 1
ATOM 2252 O O . GLU A 1 279 ? -16.330 -9.075 5.454 1.00 96.44 279 GLU A O 1
ATOM 2257 N N . THR A 1 280 ? -15.320 -11.062 5.236 1.00 98.00 280 THR A N 1
ATOM 2258 C CA . THR A 1 280 ? -15.731 -11.595 6.539 1.00 98.00 280 THR A CA 1
ATOM 2259 C C . THR A 1 280 ? -14.676 -11.277 7.595 1.00 98.00 280 THR A C 1
ATOM 2261 O O . THR A 1 280 ? -13.487 -11.509 7.353 1.00 98.00 280 THR A O 1
ATOM 2264 N N . LEU A 1 281 ? -15.105 -10.795 8.767 1.00 98.12 281 LEU A N 1
ATOM 2265 C CA . LEU A 1 281 ? -14.275 -10.762 9.974 1.00 98.12 281 LEU A CA 1
ATOM 2266 C C . LEU A 1 281 ? -14.386 -12.103 10.691 1.00 98.12 281 LEU A C 1
ATOM 2268 O O . LEU A 1 281 ? -15.493 -12.590 10.906 1.00 98.12 281 LEU A O 1
ATOM 2272 N N . ARG A 1 282 ? -13.260 -12.682 11.101 1.00 98.00 282 ARG A N 1
ATOM 2273 C CA . ARG A 1 282 ? -13.232 -13.920 11.893 1.00 98.00 282 ARG A CA 1
ATOM 2274 C C . ARG A 1 282 ? -11.914 -14.084 12.633 1.00 98.00 282 ARG A C 1
ATOM 2276 O O . ARG A 1 282 ? -10.978 -13.318 12.405 1.00 98.00 282 ARG A O 1
ATOM 2283 N N . ASP A 1 283 ? -11.844 -15.104 13.486 1.00 97.19 283 ASP A N 1
ATOM 2284 C CA . ASP A 1 283 ? -10.617 -15.520 14.179 1.00 97.19 283 ASP A CA 1
ATOM 2285 C C . ASP A 1 283 ? -9.916 -14.340 14.879 1.00 97.19 283 ASP A C 1
ATOM 2287 O O . ASP A 1 283 ? -8.696 -14.178 14.810 1.00 97.19 283 ASP A O 1
ATOM 2291 N N . GLY A 1 284 ? -10.713 -13.453 15.481 1.00 97.50 284 GLY A N 1
ATOM 2292 C CA . GLY A 1 284 ? -10.251 -12.169 15.979 1.00 97.50 284 GLY A CA 1
ATOM 2293 C C . GLY A 1 284 ? -10.789 -11.802 17.352 1.00 97.50 284 GLY A C 1
ATOM 2294 O O . GLY A 1 284 ? -11.543 -12.536 17.994 1.00 97.50 284 GLY A O 1
ATOM 2295 N N . VAL A 1 285 ? -10.369 -10.625 17.799 1.00 98.44 285 VAL A N 1
ATOM 2296 C CA . VAL A 1 285 ? -10.724 -10.036 19.088 1.00 98.44 285 VAL A CA 1
ATOM 2297 C C . VAL A 1 285 ? -11.145 -8.592 18.857 1.00 98.44 285 VAL A C 1
ATOM 2299 O O . VAL A 1 285 ? -10.492 -7.863 18.104 1.00 98.44 285 VAL A O 1
ATOM 2302 N N . PHE A 1 286 ? -12.229 -8.189 19.513 1.00 98.69 286 PHE A N 1
ATOM 2303 C CA . PHE A 1 286 ? -12.549 -6.788 19.730 1.00 98.69 286 PHE A CA 1
ATOM 2304 C C . PHE A 1 286 ? -12.000 -6.353 21.086 1.00 98.69 286 PHE A C 1
ATOM 2306 O O . PHE A 1 286 ? -12.306 -6.965 22.106 1.00 98.69 286 PHE A O 1
ATOM 2313 N N . THR A 1 287 ? -11.225 -5.276 21.097 1.00 98.69 287 THR A N 1
ATOM 2314 C CA . THR A 1 287 ? -10.688 -4.642 22.299 1.00 98.69 287 THR A CA 1
ATOM 2315 C C . THR A 1 287 ? -11.248 -3.236 22.396 1.00 98.69 287 THR A C 1
ATOM 2317 O O . THR A 1 287 ? -11.036 -2.416 21.502 1.00 98.69 287 THR A O 1
ATOM 2320 N N . LEU A 1 288 ? -11.967 -2.954 23.478 1.00 98.12 288 LEU A N 1
ATOM 2321 C CA . LEU A 1 288 ? -12.375 -1.605 23.830 1.00 98.12 288 LEU A CA 1
ATOM 2322 C C . LEU A 1 288 ? -11.337 -1.030 24.788 1.00 98.12 288 LEU A C 1
ATOM 2324 O O . LEU A 1 288 ? -11.233 -1.476 25.925 1.00 98.12 288 LEU A O 1
ATOM 2328 N N . THR A 1 289 ? -10.599 -0.022 24.343 1.00 97.12 289 THR A N 1
ATOM 2329 C CA . THR A 1 289 ? -9.716 0.775 25.196 1.00 97.12 289 THR A CA 1
ATOM 2330 C C . THR A 1 289 ? -10.407 2.080 25.538 1.00 97.12 289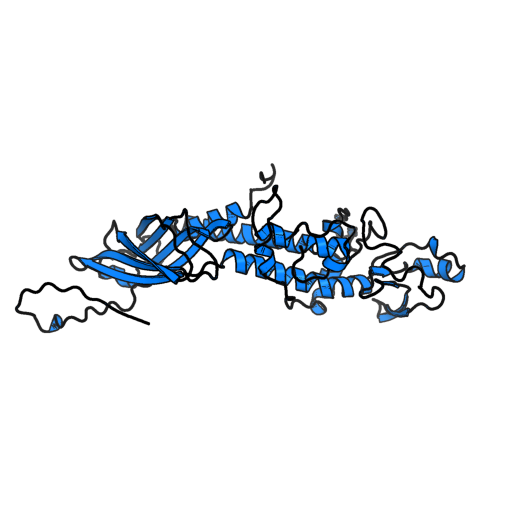 THR A C 1
ATOM 2332 O O . THR A 1 289 ? -10.996 2.724 24.665 1.00 97.12 289 THR A O 1
ATOM 2335 N N . TYR A 1 290 ? -10.321 2.495 26.794 1.00 95.12 290 TYR A N 1
ATOM 2336 C CA . TYR A 1 290 ? -10.899 3.747 27.248 1.00 95.12 290 TYR A CA 1
ATOM 2337 C C . TYR A 1 290 ? -9.955 4.515 28.152 1.00 95.12 290 TYR A C 1
ATOM 2339 O O . TYR A 1 290 ? -9.094 3.946 28.823 1.00 95.12 290 TYR A O 1
ATOM 2347 N N . SER A 1 291 ? -10.139 5.830 28.152 1.00 94.12 291 SER A N 1
ATOM 2348 C CA . SER A 1 291 ? -9.436 6.728 29.050 1.00 94.12 291 SER A CA 1
ATOM 2349 C C . SER A 1 291 ? -10.368 7.777 29.618 1.00 94.12 291 SER A C 1
ATOM 2351 O O . SER A 1 291 ? -11.290 8.219 28.935 1.00 94.12 291 SER A O 1
ATOM 2353 N N . PHE A 1 292 ? -10.109 8.225 30.839 1.00 94.00 292 PHE A N 1
ATOM 2354 C CA . PHE A 1 292 ? -10.814 9.361 31.422 1.00 94.00 292 PHE A CA 1
ATOM 2355 C C . PHE A 1 292 ? -9.929 10.112 32.409 1.00 94.00 292 PHE A C 1
ATOM 2357 O O . PHE A 1 292 ? -9.054 9.535 33.057 1.00 94.00 292 PHE A O 1
ATOM 2364 N N . ARG A 1 293 ? -10.186 11.412 32.537 1.00 94.00 293 ARG A N 1
ATOM 2365 C CA . ARG A 1 293 ? -9.480 12.278 33.473 1.00 94.00 293 ARG A CA 1
ATOM 2366 C C . ARG A 1 293 ? -10.152 12.195 34.845 1.00 94.00 293 ARG A C 1
ATOM 2368 O O . ARG A 1 293 ? -11.348 12.492 34.934 1.00 94.00 293 ARG A O 1
ATOM 2375 N N . PRO A 1 294 ? -9.438 11.820 35.920 1.00 92.75 294 PRO A N 1
ATOM 2376 C CA . PRO A 1 294 ? -9.985 11.885 37.273 1.00 92.75 294 PRO A CA 1
ATOM 2377 C C . PRO A 1 294 ? -10.263 13.343 37.681 1.00 92.75 294 PRO A C 1
ATOM 2379 O O . PRO A 1 294 ? -9.736 14.272 37.069 1.00 92.75 294 PRO A O 1
ATOM 2382 N N . LYS A 1 295 ? -11.083 13.552 38.721 1.00 88.81 295 LYS A N 1
ATOM 2383 C CA . LYS A 1 295 ? -11.557 14.879 39.168 1.00 88.81 295 LYS A CA 1
ATOM 2384 C C . LYS A 1 295 ? -10.446 15.929 39.308 1.00 88.81 295 LYS A C 1
ATOM 2386 O O . LYS A 1 295 ? -10.601 17.043 38.821 1.00 88.81 295 LYS A O 1
ATOM 2391 N N . ASP A 1 296 ? -9.330 15.541 39.918 1.00 89.56 296 ASP A N 1
ATOM 2392 C CA . ASP A 1 296 ? -8.184 16.418 40.191 1.00 89.56 296 ASP A CA 1
ATOM 2393 C C . ASP A 1 296 ? -7.030 16.200 39.191 1.00 89.56 296 ASP A C 1
ATOM 2395 O O . ASP A 1 296 ? -5.884 16.564 39.447 1.00 89.56 296 ASP A O 1
ATOM 2399 N N . GLY A 1 297 ? -7.321 15.556 38.056 1.00 88.69 297 GLY A N 1
ATOM 2400 C CA . GLY A 1 297 ? -6.348 15.235 37.020 1.00 88.69 297 GLY A CA 1
ATOM 2401 C C . GLY A 1 297 ? -5.986 16.434 36.141 1.00 88.69 297 GLY A C 1
ATOM 2402 O O . GLY A 1 297 ? -6.833 17.259 35.788 1.00 88.69 297 GLY A O 1
ATOM 2403 N N . ASN A 1 298 ? -4.727 16.494 35.713 1.00 89.06 298 ASN A N 1
ATOM 2404 C CA . ASN A 1 298 ? -4.233 17.544 34.827 1.00 89.06 298 ASN A CA 1
ATOM 2405 C C . ASN A 1 298 ? -4.940 17.550 33.454 1.00 89.06 298 ASN A C 1
ATOM 2407 O O . ASN A 1 298 ? -5.082 16.498 32.823 1.00 89.06 298 ASN A O 1
ATOM 2411 N N . PRO A 1 299 ? -5.285 18.729 32.896 1.00 86.94 299 PRO A N 1
ATOM 2412 C CA . PRO A 1 299 ? -5.913 18.826 31.576 1.00 86.94 299 PRO A CA 1
ATOM 2413 C C . PRO A 1 299 ? -5.083 18.288 30.405 1.00 86.94 299 PRO A C 1
ATOM 2415 O O . PRO A 1 299 ? -5.640 18.006 29.348 1.00 86.94 299 PRO A O 1
ATOM 2418 N N . ASN A 1 300 ? -3.768 18.138 30.583 1.00 84.38 300 ASN A N 1
ATOM 2419 C CA . ASN A 1 300 ? -2.850 17.602 29.574 1.00 84.38 300 ASN A CA 1
ATOM 2420 C C . ASN A 1 300 ? -2.938 16.067 29.402 1.00 84.38 300 ASN A C 1
ATOM 2422 O O . ASN A 1 300 ? -2.245 15.517 28.542 1.00 84.38 300 ASN A O 1
ATOM 2426 N N . GLY A 1 301 ? -3.760 15.389 30.212 1.00 82.50 301 GLY A N 1
ATOM 2427 C CA . GLY A 1 301 ? -3.981 13.944 30.171 1.00 82.50 301 GLY A CA 1
ATOM 2428 C C . GLY A 1 301 ? -2.879 13.105 30.825 1.00 82.50 301 GLY A C 1
ATOM 2429 O O . GLY A 1 301 ? -2.887 11.884 30.705 1.00 82.50 301 GLY A O 1
ATOM 2430 N N . SER A 1 302 ? -1.915 13.724 31.523 1.00 85.56 302 SER A N 1
ATOM 2431 C CA . SER A 1 302 ? -0.791 13.009 32.155 1.00 85.56 302 SER A CA 1
ATOM 2432 C C . SER A 1 302 ? -1.206 12.103 33.318 1.00 85.56 302 SER A C 1
ATOM 2434 O O . SER A 1 302 ? -0.402 11.307 33.786 1.00 85.56 302 SER A O 1
ATOM 2436 N N . GLN A 1 303 ? -2.424 12.283 33.824 1.00 90.00 303 GLN A N 1
ATOM 2437 C CA . GLN A 1 303 ? -3.014 11.529 34.932 1.00 90.00 303 GLN A CA 1
ATOM 2438 C C . GLN A 1 303 ? -4.316 10.837 34.508 1.00 90.00 303 GLN A C 1
ATOM 2440 O O . GLN A 1 303 ? -5.096 10.428 35.365 1.00 90.00 303 GLN A O 1
ATOM 2445 N N . ASP A 1 304 ? -4.579 10.748 33.201 1.00 91.88 304 ASP A N 1
ATOM 2446 C CA . ASP A 1 304 ? -5.729 9.999 32.709 1.00 91.88 304 ASP A CA 1
ATOM 2447 C C . ASP A 1 304 ? -5.572 8.529 33.110 1.00 91.88 304 ASP A C 1
ATOM 2449 O O . ASP A 1 304 ? -4.487 7.952 33.010 1.00 91.88 304 ASP A O 1
ATOM 2453 N N . ILE A 1 305 ? -6.665 7.928 33.570 1.00 93.19 305 ILE A N 1
ATOM 2454 C CA . ILE A 1 305 ? -6.741 6.490 33.813 1.00 93.19 305 ILE A CA 1
ATOM 2455 C C . ILE A 1 305 ? -7.018 5.832 32.469 1.00 93.19 305 ILE A C 1
ATOM 2457 O O . ILE A 1 305 ? -7.909 6.281 31.751 1.00 93.19 305 ILE A O 1
ATOM 2461 N N . TRP A 1 306 ? -6.264 4.785 32.145 1.00 94.81 306 TRP A N 1
ATOM 2462 C CA . TRP A 1 306 ? -6.389 4.023 30.907 1.00 94.81 306 TRP A CA 1
ATOM 2463 C C . TRP A 1 306 ? -6.619 2.558 31.228 1.00 94.81 306 TRP A C 1
ATOM 2465 O O . TRP A 1 306 ? -5.826 1.937 31.933 1.00 94.81 306 TRP A O 1
ATOM 2475 N N . GLU A 1 307 ? -7.676 1.995 30.667 1.00 96.75 307 GLU A N 1
ATOM 2476 C CA . GLU A 1 307 ? -8.033 0.595 30.855 1.00 96.75 307 GLU A CA 1
ATOM 2477 C C . GLU A 1 307 ? -8.602 0.029 29.551 1.00 96.75 307 GLU A C 1
ATOM 2479 O O . GLU A 1 307 ? -8.849 0.748 28.576 1.00 96.75 307 GLU A O 1
ATOM 2484 N N . GLN A 1 308 ? -8.759 -1.289 29.507 1.00 97.12 308 GLN A N 1
ATOM 2485 C CA . GLN A 1 308 ? -9.337 -1.966 28.360 1.00 97.12 308 GLN A CA 1
ATOM 2486 C C . GLN A 1 308 ? -10.087 -3.222 28.782 1.00 97.12 308 GLN A C 1
ATOM 2488 O O . GLN A 1 308 ? -9.755 -3.840 29.792 1.00 97.12 308 GLN A O 1
ATOM 2493 N N . ASP A 1 309 ? -11.020 -3.631 27.937 1.00 98.31 309 ASP A N 1
ATOM 2494 C CA . ASP A 1 309 ? -11.667 -4.935 27.993 1.00 98.31 309 ASP A CA 1
ATOM 2495 C C . ASP A 1 309 ? -11.675 -5.554 26.588 1.00 98.31 309 ASP A C 1
ATOM 2497 O O . ASP A 1 309 ? -11.568 -4.850 25.579 1.00 98.31 309 ASP A O 1
ATOM 2501 N N . SER A 1 310 ? -11.695 -6.880 26.496 1.00 98.12 310 SER A N 1
ATOM 2502 C CA . SER A 1 310 ? -11.574 -7.601 25.228 1.00 98.12 310 SER A CA 1
ATOM 2503 C C . SER A 1 310 ? -12.504 -8.796 25.164 1.00 98.12 310 SER A C 1
ATOM 2505 O O . SER A 1 310 ? -12.642 -9.547 26.122 1.00 98.12 310 SER A O 1
ATOM 2507 N N . SER A 1 311 ? -13.085 -9.011 23.989 1.00 98.38 311 SER A N 1
ATOM 2508 C CA . SER A 1 311 ? -14.000 -10.118 23.732 1.00 98.38 311 SER A CA 1
ATOM 2509 C C . SER A 1 311 ? -13.729 -10.728 22.352 1.00 98.38 311 SER A C 1
ATOM 2511 O O . SER A 1 311 ? -13.365 -9.992 21.425 1.00 98.38 311 SER A O 1
ATOM 2513 N N . PRO A 1 312 ? -13.867 -12.056 22.177 1.00 98.12 312 PRO A N 1
ATOM 2514 C CA . PRO A 1 312 ? -13.779 -12.685 20.863 1.00 98.12 312 PRO A CA 1
ATOM 2515 C C . PRO A 1 312 ? -14.734 -12.033 19.857 1.00 98.12 312 PRO A C 1
ATOM 2517 O O . PRO A 1 312 ? -15.877 -11.719 20.183 1.00 98.12 312 PRO A O 1
ATOM 2520 N N . SER A 1 313 ? -14.286 -11.859 18.613 1.00 96.81 313 SER A N 1
ATOM 2521 C CA . SER A 1 313 ? -15.109 -11.225 17.576 1.00 96.81 313 SER A CA 1
ATOM 2522 C C . SER A 1 313 ? -16.247 -12.106 17.067 1.00 96.81 313 SER A C 1
ATOM 2524 O O . SER A 1 313 ? -17.177 -11.600 16.446 1.00 96.81 313 SER A O 1
ATOM 2526 N N . GLY A 1 314 ? -16.134 -13.425 17.252 1.00 95.25 314 GLY A N 1
ATOM 2527 C CA . GLY A 1 314 ? -16.914 -14.388 16.482 1.00 95.25 314 GLY A CA 1
ATOM 2528 C C . GLY A 1 314 ? -16.579 -14.306 14.990 1.00 95.25 314 GLY A C 1
ATOM 2529 O O . GLY A 1 314 ? -15.470 -13.910 14.615 1.00 95.25 314 GLY A O 1
ATOM 2530 N N . THR A 1 315 ? -17.547 -14.679 14.154 1.00 98.06 315 THR A N 1
ATOM 2531 C CA . THR A 1 315 ? -17.510 -14.507 12.696 1.00 98.06 315 THR A CA 1
ATOM 2532 C C . THR A 1 315 ? -18.608 -13.529 12.300 1.00 98.06 315 THR A C 1
ATOM 2534 O O . THR A 1 315 ? -19.738 -13.703 12.742 1.00 98.06 315 THR A O 1
ATOM 2537 N N . LEU A 1 316 ? -18.271 -12.516 11.502 1.00 98.00 316 LEU A N 1
ATOM 2538 C CA . LEU A 1 316 ? -19.209 -11.518 10.987 1.00 98.00 316 LEU A CA 1
ATOM 2539 C C . LEU A 1 316 ? -19.020 -11.382 9.479 1.00 98.00 316 LEU A C 1
ATOM 2541 O O . LEU A 1 316 ? -18.031 -10.787 9.025 1.00 98.00 316 LEU A O 1
ATOM 2545 N N . VAL A 1 317 ? -19.959 -11.913 8.694 1.00 97.94 317 VAL A N 1
ATOM 2546 C CA . VAL A 1 317 ? -20.010 -11.596 7.258 1.00 97.94 317 VAL A CA 1
ATOM 2547 C C . VAL A 1 317 ? -20.497 -10.157 7.050 1.00 97.94 317 VAL A C 1
ATOM 2549 O O . VAL A 1 317 ? -20.904 -9.477 7.994 1.00 97.94 317 VAL A O 1
ATOM 2552 N N . GLU A 1 318 ? -20.394 -9.640 5.828 1.00 97.62 318 GLU A N 1
ATOM 2553 C CA . GLU A 1 318 ? -20.890 -8.296 5.524 1.00 97.62 318 GLU A CA 1
ATOM 2554 C C . GLU A 1 318 ? -22.378 -8.173 5.890 1.00 97.62 318 GLU A C 1
ATOM 2556 O O . GLU A 1 318 ? -23.203 -9.002 5.511 1.00 97.62 318 GLU A O 1
ATOM 2561 N N . GLY A 1 319 ? -22.722 -7.128 6.642 1.00 97.56 319 GLY A N 1
ATOM 2562 C CA . GLY A 1 319 ? -24.082 -6.868 7.100 1.00 97.56 319 GLY A CA 1
ATOM 2563 C C . GLY A 1 319 ? -24.465 -7.557 8.412 1.00 97.56 319 GLY A C 1
ATOM 2564 O O . GLY A 1 319 ? -25.487 -7.179 8.986 1.00 97.56 319 GLY A O 1
ATOM 2565 N N . GLU A 1 320 ? -23.667 -8.491 8.928 1.00 98.06 320 GLU A N 1
ATOM 2566 C CA . GLU A 1 320 ? -23.908 -9.097 10.240 1.00 98.06 320 GLU A CA 1
ATOM 2567 C C . GLU A 1 320 ? -23.432 -8.213 11.390 1.00 98.06 320 GLU A C 1
ATOM 2569 O O . GLU A 1 320 ? -22.538 -7.370 11.250 1.00 98.06 320 GLU A O 1
ATOM 2574 N N . GLU A 1 321 ? -24.047 -8.430 12.550 1.00 97.56 321 GLU A N 1
ATOM 2575 C CA . GLU A 1 321 ? -23.794 -7.672 13.764 1.00 97.56 321 GLU A CA 1
ATOM 2576 C C . GLU A 1 321 ? -23.623 -8.566 14.993 1.00 97.56 321 GLU A C 1
ATOM 2578 O O . GLU A 1 321 ? -24.185 -9.655 15.089 1.00 97.56 321 GLU A O 1
ATOM 2583 N N . VAL A 1 322 ? -22.873 -8.056 15.967 1.00 98.06 322 VAL A N 1
ATOM 2584 C CA . VAL A 1 322 ? -22.733 -8.628 17.307 1.00 98.06 322 VAL A CA 1
ATOM 2585 C C . VAL A 1 322 ? -22.954 -7.542 18.350 1.00 98.06 322 VAL A C 1
ATOM 2587 O O . VAL A 1 322 ? -22.655 -6.368 18.119 1.00 98.06 322 VAL A O 1
ATOM 2590 N N . VAL A 1 323 ? -23.476 -7.933 19.509 1.00 97.88 323 VAL A N 1
ATOM 2591 C CA . VAL A 1 323 ? -23.593 -7.069 20.685 1.00 97.88 323 VAL A CA 1
ATOM 2592 C C . VAL A 1 323 ? -22.652 -7.594 21.758 1.00 97.88 323 VAL A C 1
ATOM 2594 O O . VAL A 1 323 ? -22.722 -8.768 22.117 1.00 97.88 323 VAL A O 1
ATOM 2597 N N . ILE A 1 324 ? -21.774 -6.728 22.256 1.00 97.69 324 ILE A N 1
ATOM 2598 C CA . ILE A 1 324 ? -20.780 -7.056 23.280 1.00 97.69 324 ILE A CA 1
ATOM 2599 C C . ILE A 1 324 ? -20.904 -6.048 24.417 1.00 97.69 324 ILE A C 1
ATOM 2601 O O . ILE A 1 324 ? -20.928 -4.841 24.180 1.00 97.69 324 ILE A O 1
ATOM 2605 N N . ASP A 1 325 ? -20.955 -6.548 25.647 1.00 97.44 325 ASP A N 1
ATOM 2606 C CA . ASP A 1 325 ? -20.857 -5.726 26.849 1.00 97.44 325 ASP A CA 1
ATOM 2607 C C . ASP A 1 325 ? -19.387 -5.674 27.285 1.00 97.44 325 ASP A C 1
ATOM 2609 O O . ASP A 1 325 ? -18.814 -6.701 27.643 1.00 97.44 325 ASP A O 1
ATOM 2613 N N . PHE A 1 326 ? -18.781 -4.487 27.224 1.00 97.75 326 PHE A N 1
ATOM 2614 C CA . PHE A 1 326 ? -17.412 -4.240 27.683 1.00 97.75 326 PHE A CA 1
ATOM 2615 C C . PHE A 1 326 ? -17.431 -3.600 29.068 1.00 97.75 326 PHE A C 1
ATOM 2617 O O . PHE A 1 326 ? -17.966 -2.497 29.238 1.00 97.75 326 PHE A O 1
ATOM 2624 N N . PHE A 1 327 ? -16.838 -4.270 30.049 1.00 96.81 327 PHE A N 1
ATOM 2625 C CA . PHE A 1 327 ? -16.821 -3.812 31.432 1.00 96.81 327 PHE A CA 1
ATOM 2626 C C . PHE A 1 327 ? -15.801 -2.695 31.640 1.00 96.81 327 PHE A C 1
ATOM 2628 O O . PHE A 1 327 ? -14.672 -2.762 31.159 1.00 96.81 327 PHE A O 1
ATOM 2635 N N . LEU A 1 328 ? -16.201 -1.669 32.395 1.00 95.81 328 LEU A N 1
ATOM 2636 C CA . LEU A 1 328 ? -15.292 -0.623 32.845 1.00 95.81 328 LEU A CA 1
ATOM 2637 C C . LEU A 1 328 ? -14.839 -0.955 34.270 1.00 95.81 328 LEU A C 1
ATOM 2639 O O . LEU A 1 328 ? -15.551 -0.677 35.238 1.00 95.81 328 LEU A O 1
ATOM 2643 N N . PHE A 1 329 ? -13.676 -1.599 34.392 1.00 92.88 329 PHE A N 1
ATOM 2644 C CA . PHE A 1 329 ? -13.140 -2.093 35.667 1.00 92.88 329 PHE A CA 1
ATOM 2645 C C . PHE A 1 329 ? -12.955 -0.981 36.705 1.00 92.88 329 PHE A C 1
ATOM 2647 O O . PHE A 1 329 ? -13.208 -1.204 37.891 1.00 92.88 329 PHE A O 1
ATOM 2654 N N . SER A 1 330 ? -12.612 0.223 36.250 1.00 93.56 330 SER A N 1
ATOM 2655 C CA . SER A 1 330 ? -12.773 1.481 36.974 1.00 93.56 330 SER A CA 1
ATOM 2656 C C . SER A 1 330 ? -14.003 2.234 36.453 1.00 93.56 330 SER A C 1
ATOM 2658 O O . SER A 1 330 ? -13.896 2.962 35.459 1.00 93.56 330 SER A O 1
ATOM 2660 N N . PRO A 1 331 ? -15.176 2.115 37.115 1.00 93.31 331 PRO A N 1
ATOM 2661 C CA . PRO A 1 331 ? -16.382 2.801 36.677 1.00 93.31 331 PRO A CA 1
ATOM 2662 C C . PRO A 1 331 ? -16.168 4.312 36.613 1.00 93.31 331 PRO A C 1
ATOM 2664 O O . PRO A 1 331 ? -15.772 4.931 37.607 1.00 93.31 331 PRO A O 1
ATOM 2667 N N . ILE A 1 332 ? -16.461 4.911 35.459 1.00 94.19 332 ILE A N 1
ATOM 2668 C CA . ILE A 1 332 ? -16.179 6.329 35.213 1.00 94.19 332 ILE A CA 1
ATOM 2669 C C . ILE A 1 332 ? -17.176 7.165 36.016 1.00 94.19 332 ILE A C 1
ATOM 2671 O O . ILE A 1 332 ? -18.381 6.952 35.875 1.00 94.19 332 ILE A O 1
ATOM 2675 N N . PRO A 1 333 ? -16.733 8.101 36.867 1.00 93.19 333 PRO A N 1
ATOM 2676 C CA . PRO A 1 333 ? -17.642 8.941 37.632 1.00 93.19 333 PRO A CA 1
ATOM 2677 C C . PRO A 1 333 ? -18.190 10.099 36.780 1.00 93.19 333 PRO A C 1
ATOM 2679 O O . PRO A 1 333 ? -17.596 10.478 35.766 1.00 93.19 333 PRO A O 1
ATOM 2682 N N . ARG A 1 334 ? -19.326 10.678 37.194 1.00 90.44 334 ARG A N 1
ATOM 2683 C CA . ARG A 1 334 ? -20.043 11.733 36.450 1.00 90.44 334 ARG A CA 1
ATOM 2684 C C . ARG A 1 334 ? -19.158 12.916 36.056 1.00 90.44 334 ARG A C 1
ATOM 2686 O O . ARG A 1 334 ? -19.253 13.404 34.933 1.00 90.44 334 ARG A O 1
ATOM 2693 N N . GLU A 1 335 ? -18.287 13.363 36.952 1.00 90.94 335 GLU A N 1
ATOM 2694 C CA . GLU A 1 335 ? -17.347 14.465 36.722 1.00 90.94 335 GLU A CA 1
ATOM 2695 C C . GLU A 1 335 ? -16.323 14.185 35.608 1.00 90.94 335 GLU A C 1
ATOM 2697 O O . GLU A 1 335 ? -15.759 15.118 35.040 1.00 90.94 335 GLU A O 1
ATOM 2702 N N . SER A 1 336 ? -16.116 12.914 35.259 1.00 92.69 336 SER A N 1
ATOM 2703 C CA . SER A 1 336 ? -15.152 12.480 34.250 1.00 92.69 336 SER A CA 1
ATOM 2704 C C . SER A 1 336 ? -15.784 12.191 32.884 1.00 92.69 336 SER A C 1
ATOM 2706 O O . SER A 1 336 ? -15.040 12.017 31.917 1.00 92.69 336 SER A O 1
ATOM 2708 N N . TYR A 1 337 ? -17.119 12.195 32.752 1.00 89.50 337 TYR A N 1
ATOM 2709 C CA . TYR A 1 337 ? -17.814 11.863 31.494 1.00 89.50 337 TYR A CA 1
ATOM 2710 C C . TYR A 1 337 ? -17.356 12.715 30.309 1.00 89.50 337 TYR A C 1
ATOM 2712 O O . TYR A 1 337 ? -17.085 12.179 29.239 1.00 89.50 337 TYR A O 1
ATOM 2720 N N . ALA A 1 338 ? -17.192 14.025 30.508 1.00 88.12 338 ALA A N 1
ATOM 2721 C CA . ALA A 1 338 ? -16.777 14.946 29.446 1.00 88.12 338 ALA A CA 1
ATOM 2722 C C . ALA A 1 338 ? -15.347 14.688 28.932 1.00 88.12 338 ALA A C 1
ATOM 2724 O O . ALA A 1 338 ? -14.991 15.114 27.836 1.00 88.12 338 ALA A O 1
ATOM 2725 N N . SER A 1 339 ? -14.517 14.011 29.728 1.00 91.00 339 SER A N 1
ATOM 2726 C CA . SER A 1 339 ? -13.142 13.655 29.364 1.00 91.00 339 SER A CA 1
ATOM 2727 C C . SER A 1 339 ? -12.999 12.225 28.847 1.00 91.00 339 SER A C 1
ATOM 2729 O O . SER A 1 339 ? -11.919 11.861 28.381 1.00 91.00 339 SER A O 1
ATOM 2731 N N . ALA A 1 340 ? -14.058 11.418 28.957 1.00 92.50 340 ALA A N 1
ATOM 2732 C CA . ALA A 1 340 ? -14.012 10.007 28.632 1.00 92.50 340 ALA A CA 1
ATOM 2733 C C . ALA A 1 340 ? -13.862 9.805 27.118 1.00 92.50 340 ALA A C 1
ATOM 2735 O O . ALA A 1 340 ? -14.608 10.371 26.316 1.00 92.50 340 ALA A O 1
ATOM 2736 N N . LYS A 1 341 ? -12.888 8.986 26.727 1.00 92.62 341 LYS A N 1
ATOM 2737 C CA . LYS A 1 341 ? -12.586 8.638 25.337 1.00 92.62 341 LYS A CA 1
ATOM 2738 C C . LYS A 1 341 ? -12.600 7.131 25.197 1.00 92.62 341 LYS A C 1
ATOM 2740 O O . LYS A 1 341 ? -12.091 6.431 26.065 1.00 92.62 341 LYS A O 1
ATOM 2745 N N . PHE A 1 342 ? -13.129 6.648 24.081 1.00 95.06 342 PHE A N 1
ATOM 2746 C CA . PHE A 1 342 ? -13.274 5.225 23.808 1.00 95.06 342 PHE A CA 1
ATOM 2747 C C . PHE A 1 342 ? -12.741 4.915 22.415 1.00 95.06 342 PHE A C 1
ATOM 2749 O O . PHE A 1 342 ? -12.989 5.643 21.455 1.00 95.06 342 PHE A O 1
ATOM 2756 N N . THR A 1 343 ? -11.986 3.833 22.294 1.00 96.38 343 THR A N 1
ATOM 2757 C CA . THR A 1 343 ? -11.478 3.313 21.026 1.00 96.38 343 THR A CA 1
ATOM 2758 C C . THR A 1 343 ? -11.776 1.828 20.973 1.00 96.38 343 THR A C 1
ATOM 2760 O O . THR A 1 343 ? -11.298 1.069 21.809 1.00 96.38 343 THR A O 1
ATOM 2763 N N . LEU A 1 344 ? -12.557 1.414 19.982 1.00 98.00 344 LEU A N 1
ATOM 2764 C CA . LEU A 1 344 ? -12.747 0.013 19.643 1.00 98.00 344 LEU A CA 1
ATOM 2765 C C . LEU A 1 344 ? -11.702 -0.385 18.599 1.00 98.00 344 LEU A C 1
ATOM 2767 O O . LEU A 1 344 ? -11.580 0.267 17.560 1.00 98.00 344 LEU A O 1
ATOM 2771 N N . ALA A 1 345 ? -10.978 -1.465 18.857 1.00 98.50 345 ALA A N 1
ATOM 2772 C CA . ALA A 1 345 ? -10.036 -2.064 17.928 1.00 98.50 345 ALA A CA 1
ATOM 2773 C C . ALA A 1 345 ? -10.437 -3.510 17.631 1.00 98.50 345 ALA A C 1
ATOM 2775 O O . ALA A 1 345 ? -10.701 -4.282 18.543 1.00 98.50 345 ALA A O 1
ATOM 2776 N N . PHE A 1 346 ? -10.454 -3.890 16.360 1.00 98.75 346 PHE A N 1
ATOM 2777 C CA . PHE A 1 346 ? -10.480 -5.283 15.924 1.00 98.75 346 PHE A CA 1
ATOM 2778 C C . PHE A 1 346 ? -9.072 -5.710 15.529 1.00 98.75 346 PHE A C 1
ATOM 2780 O O . PHE A 1 346 ? -8.388 -4.955 14.835 1.00 98.75 346 PHE A O 1
ATOM 2787 N N . LYS A 1 347 ? -8.674 -6.931 15.892 1.00 98.62 347 LYS A N 1
ATOM 2788 C CA . LYS A 1 347 ? -7.542 -7.631 15.276 1.00 98.62 347 LYS A CA 1
ATOM 2789 C C . LYS A 1 347 ? -7.904 -9.086 15.025 1.00 98.62 347 LYS A C 1
ATOM 2791 O O . LYS A 1 347 ? -8.282 -9.789 15.956 1.00 98.62 347 LYS A O 1
ATOM 2796 N N . GLY A 1 348 ? -7.743 -9.539 13.788 1.00 98.06 348 GLY A N 1
ATOM 2797 C CA . GLY A 1 348 ? -8.088 -10.901 13.385 1.00 98.06 348 GLY A CA 1
ATOM 2798 C C . GLY A 1 348 ? -7.923 -11.108 11.889 1.00 98.06 348 GLY A C 1
ATOM 2799 O O . GLY A 1 348 ? -7.123 -10.429 11.243 1.00 98.06 348 GLY A O 1
ATOM 2800 N N . THR A 1 349 ? -8.679 -12.041 11.330 1.00 97.94 349 THR A N 1
ATOM 2801 C CA . THR A 1 349 ? -8.741 -12.261 9.884 1.00 97.94 349 THR A CA 1
ATOM 2802 C C . THR A 1 349 ? -9.808 -11.359 9.268 1.00 97.94 349 THR A C 1
ATOM 2804 O O . THR A 1 349 ? -10.945 -11.344 9.740 1.00 97.94 349 THR A O 1
ATOM 2807 N N . LEU A 1 350 ? -9.450 -10.630 8.208 1.00 97.31 350 LEU A N 1
ATOM 2808 C CA . LEU A 1 350 ? -10.374 -9.852 7.379 1.00 97.31 350 LEU A CA 1
ATOM 2809 C C . LEU A 1 350 ? -10.225 -10.294 5.920 1.00 97.31 350 LEU A C 1
ATOM 2811 O O . LEU A 1 350 ? -9.188 -10.060 5.290 1.00 97.31 350 LEU A O 1
ATOM 2815 N N . GLY A 1 351 ? -11.248 -10.968 5.395 1.00 94.50 351 GLY A N 1
ATOM 2816 C CA . GLY A 1 351 ? -11.186 -11.560 4.059 1.00 94.50 351 GLY A CA 1
ATOM 2817 C C . GLY A 1 351 ? -10.058 -12.594 3.959 1.00 94.50 351 GLY A C 1
ATOM 2818 O O . GLY A 1 351 ? -10.072 -13.607 4.662 1.00 94.50 351 GLY A O 1
ATOM 2819 N N . LYS A 1 352 ? -9.077 -12.334 3.085 1.00 91.75 352 LYS A N 1
ATOM 2820 C CA . LYS A 1 352 ? -7.895 -13.195 2.872 1.00 91.75 352 LYS A CA 1
ATOM 2821 C C . LYS A 1 352 ? -6.688 -12.832 3.746 1.00 91.75 352 LYS A C 1
ATOM 2823 O O . LYS A 1 352 ? -5.677 -13.526 3.697 1.00 91.75 352 LYS A O 1
ATOM 2828 N N . GLU A 1 353 ? -6.755 -11.751 4.520 1.00 94.62 353 GLU A N 1
ATOM 2829 C CA . GLU A 1 353 ? -5.624 -11.277 5.320 1.00 94.62 353 GLU A CA 1
ATOM 2830 C C . GLU A 1 353 ? -5.765 -11.685 6.787 1.00 94.62 353 GLU A C 1
ATOM 2832 O O . GLU A 1 353 ? -6.715 -11.291 7.463 1.00 94.62 353 GLU A O 1
ATOM 2837 N N . VAL A 1 354 ? -4.771 -12.412 7.299 1.00 94.38 354 VAL A N 1
ATOM 2838 C CA . VAL A 1 354 ? -4.627 -12.701 8.730 1.00 94.38 354 VAL A CA 1
ATOM 2839 C C . VAL A 1 354 ? -3.912 -11.542 9.425 1.00 94.38 354 VAL A C 1
ATOM 2841 O O . VAL A 1 354 ? -2.887 -11.057 8.948 1.00 94.38 354 VAL A O 1
ATOM 2844 N N . GLY A 1 355 ? -4.417 -11.126 10.587 1.00 95.56 355 GLY A N 1
ATOM 2845 C CA . GLY A 1 355 ? -3.830 -10.041 11.377 1.00 95.56 355 GLY A CA 1
ATOM 2846 C C . GLY A 1 355 ? -4.205 -8.641 10.887 1.00 95.56 355 GLY A C 1
ATOM 2847 O O . GLY A 1 355 ? -3.509 -7.678 11.207 1.00 95.56 355 GLY A O 1
ATOM 2848 N N . ALA A 1 356 ? -5.297 -8.517 10.132 1.00 97.69 356 ALA A N 1
ATOM 2849 C CA . ALA A 1 356 ? -5.888 -7.234 9.788 1.00 97.69 356 ALA A CA 1
ATOM 2850 C C . ALA A 1 356 ? -6.388 -6.511 11.047 1.00 97.69 356 ALA A C 1
ATOM 2852 O O . ALA A 1 356 ? -6.765 -7.141 12.039 1.00 97.69 356 ALA A O 1
ATOM 2853 N N . VAL A 1 357 ? -6.385 -5.177 11.000 1.00 98.50 357 VAL A N 1
ATOM 2854 C CA . VAL A 1 357 ? -6.725 -4.325 12.144 1.00 98.50 357 VAL A CA 1
ATOM 2855 C C . VAL A 1 357 ? -7.699 -3.240 11.713 1.00 98.50 357 VAL A C 1
ATOM 2857 O O . VAL A 1 357 ? -7.473 -2.585 10.697 1.00 98.50 357 VAL A O 1
ATOM 2860 N N . ILE A 1 358 ? -8.751 -3.022 12.503 1.00 98.44 358 ILE A N 1
ATOM 2861 C CA . ILE A 1 358 ? -9.725 -1.942 12.295 1.00 98.44 358 ILE A CA 1
ATOM 2862 C C . ILE A 1 358 ? -9.833 -1.138 13.585 1.00 98.44 358 ILE A C 1
ATOM 2864 O O . ILE A 1 358 ? -10.010 -1.722 14.648 1.00 98.44 358 ILE A O 1
ATOM 2868 N N . GLY A 1 359 ? -9.741 0.188 13.504 1.00 96.31 359 GLY A N 1
ATOM 2869 C CA . GLY A 1 359 ? -9.923 1.086 14.644 1.00 96.31 359 GLY A CA 1
ATOM 2870 C C . GLY A 1 359 ? -11.152 1.975 14.472 1.00 96.31 359 GLY A C 1
ATOM 2871 O O . GLY A 1 359 ? -11.399 2.491 13.382 1.00 96.31 359 GLY A O 1
ATOM 2872 N N . LYS A 1 360 ? -11.909 2.191 15.550 1.00 95.12 360 LYS A N 1
ATOM 2873 C CA . LYS A 1 360 ? -13.039 3.124 15.600 1.00 95.12 360 LYS A CA 1
ATOM 2874 C C . LYS A 1 360 ? -12.999 3.919 16.903 1.00 95.12 360 LYS A C 1
ATOM 2876 O O . LYS A 1 360 ? -13.011 3.339 17.982 1.00 95.12 360 LYS A O 1
ATOM 2881 N N . SER A 1 361 ? -12.977 5.245 16.804 1.00 92.00 361 SER A N 1
ATOM 2882 C CA . SER A 1 361 ? -13.228 6.111 17.961 1.00 92.00 361 SER A CA 1
ATOM 2883 C C . SER A 1 361 ? -14.727 6.135 18.257 1.00 92.00 361 SER A C 1
ATOM 2885 O O . SER A 1 361 ? -15.528 6.239 17.325 1.00 92.00 361 SER A O 1
ATOM 2887 N N . LEU A 1 362 ? -15.099 6.032 19.531 1.00 87.44 362 LEU A N 1
ATOM 2888 C CA . LEU A 1 362 ? -16.483 6.094 19.998 1.00 87.44 362 LEU A CA 1
ATOM 2889 C C . LEU A 1 362 ? -16.654 7.312 20.910 1.00 87.44 362 LEU A C 1
ATOM 2891 O O . LEU A 1 362 ? -15.757 7.660 21.681 1.00 87.44 362 LEU A O 1
ATOM 2895 N N . SER A 1 363 ? -17.822 7.943 20.837 1.00 73.19 363 SER A N 1
ATOM 2896 C CA . SER A 1 363 ? -18.247 8.974 21.781 1.00 73.19 363 SER A CA 1
ATOM 2897 C C . SER A 1 363 ? -19.414 8.453 22.612 1.00 73.19 363 SER A C 1
ATOM 2899 O O . SER A 1 363 ? -20.177 7.599 22.167 1.00 73.19 363 SER A O 1
ATOM 2901 N N . LEU A 1 364 ? -19.580 8.992 23.819 1.00 71.06 364 LEU A N 1
ATOM 2902 C CA . LEU A 1 364 ? -20.727 8.673 24.676 1.00 71.06 364 LEU A CA 1
ATOM 2903 C C . LEU A 1 364 ? -22.055 9.253 24.148 1.00 71.06 364 LEU A C 1
ATOM 2905 O O . LEU A 1 364 ? -23.092 9.039 24.767 1.00 71.06 364 LEU A O 1
ATOM 2909 N N . GLY A 1 365 ? -22.031 9.980 23.023 1.00 65.88 365 GLY A N 1
ATOM 2910 C CA . GLY A 1 365 ? -23.155 10.794 22.573 1.00 65.88 365 GLY A CA 1
ATOM 2911 C C . GLY A 1 365 ? -23.505 11.894 23.580 1.00 65.88 365 GLY A C 1
ATOM 2912 O O . GLY A 1 365 ? -22.739 12.200 24.496 1.00 65.88 365 GLY A O 1
ATOM 2913 N N . GLU A 1 366 ? -24.672 12.507 23.405 1.00 63.34 366 GLU A N 1
ATOM 2914 C CA . GLU A 1 366 ? -25.247 13.369 24.433 1.00 63.34 366 GLU A CA 1
ATOM 2915 C C . GLU A 1 366 ? -25.875 12.478 25.511 1.00 63.34 366 GLU A C 1
ATOM 2917 O O . GLU A 1 366 ? -26.880 11.810 25.268 1.00 63.34 366 GLU A O 1
ATOM 2922 N N . ILE A 1 367 ? -25.283 12.450 26.709 1.00 64.38 367 ILE A N 1
ATOM 2923 C CA . ILE A 1 367 ? -25.897 11.783 27.861 1.00 64.38 367 ILE A CA 1
ATOM 2924 C C . ILE A 1 367 ? -26.996 12.707 28.382 1.00 64.38 367 ILE A C 1
ATOM 2926 O O . ILE A 1 367 ? -26.791 13.488 29.314 1.00 64.38 367 ILE A O 1
ATOM 2930 N N . LYS A 1 368 ? -28.171 12.630 27.759 1.00 53.06 368 LYS A N 1
ATOM 2931 C CA . LYS A 1 368 ? -29.388 13.182 28.338 1.00 53.06 368 LYS A CA 1
ATOM 2932 C C . LYS A 1 368 ? -29.838 12.217 29.421 1.00 53.06 368 LYS A C 1
ATOM 2934 O O . LYS A 1 368 ? -30.369 11.150 29.130 1.00 53.06 368 LYS A O 1
ATOM 2939 N N . PHE A 1 369 ? -29.622 12.587 30.676 1.00 56.34 369 PHE A N 1
ATOM 2940 C CA . PHE A 1 369 ? -30.471 12.074 31.744 1.00 56.34 369 PHE A CA 1
ATOM 2941 C C . PHE A 1 369 ? -31.836 12.742 31.555 1.00 56.34 369 PHE A C 1
ATOM 2943 O O . PHE A 1 369 ? -32.160 13.701 32.243 1.00 56.34 369 PHE A O 1
ATOM 2950 N N . GLU A 1 370 ? -32.584 12.329 30.530 1.00 40.81 370 GLU A N 1
ATOM 2951 C CA . GLU A 1 370 ? -33.969 12.752 30.372 1.00 40.81 370 GLU A CA 1
ATOM 2952 C C . GLU A 1 370 ? -34.796 11.861 31.289 1.00 40.81 370 GLU A C 1
ATOM 2954 O O . GLU A 1 370 ? -35.379 10.857 30.899 1.00 40.81 370 GLU A O 1
ATOM 2959 N N . GLU A 1 371 ? -34.756 12.200 32.564 1.00 42.41 371 GLU A N 1
ATOM 2960 C CA . GLU A 1 371 ? -35.789 11.797 33.484 1.00 42.41 371 GLU A CA 1
ATOM 2961 C C . GLU A 1 371 ? -36.161 13.065 34.265 1.00 42.41 371 GLU A C 1
ATOM 2963 O O . GLU A 1 371 ? -35.293 13.865 34.617 1.00 42.41 371 GLU A O 1
ATOM 2968 N N . GLU A 1 372 ? -37.454 13.262 34.522 1.00 38.25 372 GLU A N 1
ATOM 2969 C CA . GLU A 1 372 ? -38.062 14.413 35.212 1.00 38.25 372 GLU A CA 1
ATOM 2970 C C . GLU A 1 372 ? -37.644 14.507 36.712 1.00 38.25 372 GLU A C 1
ATOM 2972 O O . GLU A 1 372 ? -38.424 14.891 37.579 1.00 38.25 372 GLU A O 1
ATOM 2977 N N . TRP A 1 373 ? -36.404 14.133 37.055 1.00 42.94 373 TRP A N 1
ATOM 2978 C CA . TRP A 1 373 ? -35.870 14.036 38.419 1.00 42.94 373 TRP A CA 1
ATOM 2979 C C . TRP A 1 373 ? -35.650 15.385 39.073 1.00 42.94 373 TRP A C 1
ATOM 2981 O O . TRP A 1 373 ? -35.764 15.475 40.294 1.00 42.94 373 TRP A O 1
ATOM 2991 N N . ASP A 1 374 ? -35.397 16.435 38.293 1.00 46.66 374 ASP A N 1
ATOM 2992 C CA . ASP A 1 374 ? -35.271 17.788 38.840 1.00 46.66 374 ASP A CA 1
ATOM 2993 C C . ASP A 1 374 ? -36.626 18.338 39.343 1.00 46.66 374 ASP A C 1
ATOM 2995 O O . ASP A 1 374 ? -36.653 19.365 40.019 1.00 46.66 374 ASP A O 1
ATOM 2999 N N . ASN A 1 375 ? -37.737 17.617 39.097 1.00 45.69 375 ASN A N 1
ATOM 3000 C CA . ASN A 1 375 ? -39.076 17.902 39.629 1.00 45.69 375 ASN A CA 1
ATOM 3001 C C . ASN A 1 375 ? -39.582 16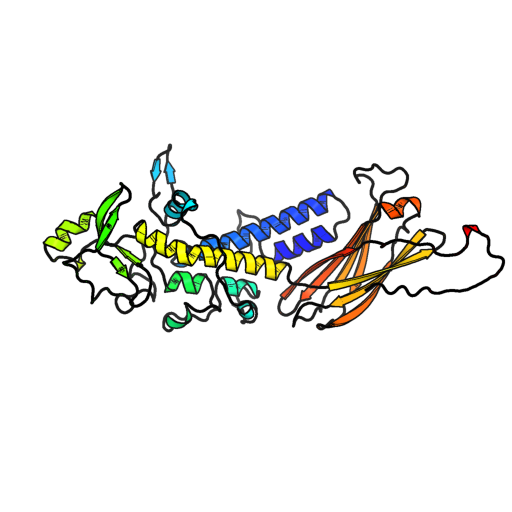.879 40.676 1.00 45.69 375 ASN A C 1
ATOM 3003 O O . ASN A 1 375 ? -40.683 17.048 41.197 1.00 45.69 375 ASN A O 1
ATOM 3007 N N . GLY A 1 376 ? -38.777 15.870 41.044 1.00 39.91 376 GLY A N 1
ATOM 3008 C CA . GLY A 1 376 ? -39.078 14.898 42.105 1.00 39.91 376 GLY A CA 1
ATOM 3009 C C . GLY A 1 376 ? -40.053 13.777 41.707 1.00 39.91 376 GLY A C 1
ATOM 3010 O O . GLY A 1 376 ? -41.178 14.026 41.289 1.00 39.91 376 GLY A O 1
ATOM 3011 N N . PHE A 1 377 ? -39.655 12.517 41.920 1.00 48.62 377 PHE A N 1
ATOM 3012 C CA . PHE A 1 377 ? -40.498 11.341 41.657 1.00 48.62 377 PHE A CA 1
ATOM 3013 C C . PHE A 1 377 ? -40.834 10.556 42.931 1.00 48.62 377 PHE A C 1
ATOM 3015 O O . PHE A 1 377 ? -39.959 10.220 43.727 1.00 48.62 377 PHE A O 1
ATOM 3022 N N . THR A 1 378 ? -42.118 10.228 43.104 1.00 46.34 378 THR A N 1
ATOM 3023 C CA . THR A 1 378 ? -42.713 9.592 44.297 1.00 46.34 378 THR A CA 1
ATOM 3024 C C . THR A 1 378 ? -43.047 8.098 44.125 1.00 46.34 378 THR A C 1
ATOM 3026 O O . THR A 1 378 ? -43.857 7.565 44.884 1.00 46.34 378 THR A O 1
ATOM 3029 N N . GLY A 1 379 ? -42.434 7.374 43.178 1.00 42.38 379 GLY A N 1
ATOM 3030 C CA . GLY A 1 379 ? -42.789 5.971 42.901 1.00 42.38 379 GLY A CA 1
ATOM 3031 C C . GLY A 1 379 ? -41.633 5.076 42.443 1.00 42.38 379 GLY A C 1
ATOM 3032 O O . GLY A 1 379 ? -40.761 5.499 41.691 1.00 42.38 379 GLY A O 1
ATOM 3033 N N . ASN A 1 380 ? -41.636 3.814 42.895 1.00 37.91 380 ASN A N 1
ATOM 3034 C CA . ASN A 1 380 ? -40.661 2.785 42.510 1.00 37.91 380 ASN A CA 1
ATOM 3035 C C . ASN A 1 380 ? -40.964 2.227 41.113 1.00 37.91 380 ASN A C 1
ATOM 3037 O O . ASN A 1 380 ? -41.985 1.561 40.928 1.00 37.91 380 ASN A O 1
ATOM 3041 N N . HIS A 1 381 ? -40.032 2.380 40.170 1.00 43.94 381 HIS A N 1
ATOM 3042 C CA . HIS A 1 381 ? -40.137 1.775 38.842 1.00 43.94 381 HIS A CA 1
ATOM 3043 C C . HIS A 1 381 ? -38.823 1.121 38.379 1.00 43.94 381 HIS A C 1
ATOM 3045 O O . HIS A 1 381 ? -37.732 1.538 38.763 1.00 43.94 381 HIS A O 1
ATOM 3051 N N . ARG A 1 382 ? -38.932 0.075 37.546 1.00 36.31 382 ARG A N 1
ATOM 3052 C CA . ARG A 1 382 ? -37.818 -0.543 36.803 1.00 36.31 382 ARG A CA 1
ATOM 3053 C C . ARG A 1 382 ? -37.976 -0.188 35.326 1.00 36.31 382 ARG A C 1
ATOM 3055 O O . ARG A 1 382 ? -38.984 -0.577 34.744 1.00 36.31 382 ARG A O 1
ATOM 3062 N N . TRP A 1 383 ? -36.978 0.454 34.719 1.00 40.78 383 TRP A N 1
ATOM 3063 C CA . TRP A 1 383 ? -36.991 0.786 33.290 1.00 40.78 383 TRP A CA 1
ATOM 3064 C C . TRP A 1 383 ? -35.679 0.410 32.590 1.00 40.78 383 TRP A C 1
ATOM 3066 O O . TRP A 1 383 ? -34.601 0.472 33.179 1.00 40.78 383 TRP A O 1
ATOM 3076 N N . VAL A 1 384 ? -35.801 0.014 31.319 1.00 33.72 384 VAL A N 1
ATOM 3077 C CA . VAL A 1 384 ? -34.717 -0.215 30.351 1.00 33.72 384 VAL A CA 1
ATOM 3078 C C . VAL A 1 384 ? -34.968 0.755 29.197 1.00 33.72 384 VAL A C 1
ATOM 3080 O O . VAL A 1 384 ? -36.050 0.721 28.617 1.00 33.72 384 VAL A O 1
ATOM 3083 N N . ILE A 1 385 ? -34.005 1.622 28.871 1.00 40.34 385 ILE A N 1
ATOM 3084 C CA . ILE A 1 385 ? -34.145 2.617 27.796 1.00 40.34 385 ILE A CA 1
ATOM 3085 C C . ILE A 1 385 ? -33.457 2.099 26.527 1.00 40.34 385 ILE A C 1
ATOM 3087 O O . ILE A 1 385 ? -32.287 1.718 26.550 1.00 40.34 385 ILE A O 1
ATOM 3091 N N . GLN A 1 386 ? -34.195 2.096 25.415 1.00 36.62 386 GLN A N 1
ATOM 3092 C CA . GLN A 1 386 ? -33.724 1.735 24.078 1.00 36.62 386 GLN A CA 1
ATOM 3093 C C . GLN A 1 386 ? -33.612 3.018 23.240 1.00 36.62 386 GLN A C 1
ATOM 3095 O O . GLN A 1 386 ? -34.621 3.572 22.815 1.00 36.62 386 GLN A O 1
ATOM 3100 N N . GLY A 1 387 ? -32.391 3.518 23.038 1.00 37.53 387 GLY A N 1
ATOM 3101 C CA . GLY A 1 387 ? -32.126 4.696 22.206 1.00 37.53 387 GLY A CA 1
ATOM 3102 C C . GLY A 1 387 ? -31.696 4.297 20.795 1.00 37.53 387 GLY A C 1
ATOM 3103 O O . GLY A 1 387 ? -30.627 3.717 20.621 1.00 37.53 387 GLY A O 1
ATOM 3104 N N . LEU A 1 388 ? -32.529 4.597 19.798 1.00 31.94 388 LEU A N 1
ATOM 3105 C CA . LEU A 1 388 ? -32.176 4.587 18.376 1.00 31.94 388 LEU A CA 1
ATOM 3106 C C . LEU A 1 388 ? -31.625 5.965 17.994 1.00 31.94 388 LEU A C 1
ATOM 3108 O O . LEU A 1 388 ? -32.284 6.975 18.229 1.00 31.94 388 LEU A O 1
ATOM 3112 N N . THR A 1 389 ? -30.474 6.000 17.333 1.00 36.06 389 THR A N 1
ATOM 3113 C CA . THR A 1 389 ? -30.036 7.142 16.521 1.00 36.06 389 THR A CA 1
ATOM 3114 C C . THR A 1 389 ? -29.522 6.621 15.178 1.00 36.06 389 THR A C 1
ATOM 3116 O O . THR A 1 389 ? -28.886 5.567 15.126 1.00 36.06 389 THR A O 1
ATOM 3119 N N . PHE A 1 390 ? -29.916 7.316 14.106 1.00 34.19 390 PHE A N 1
ATOM 3120 C CA . PHE A 1 390 ? -29.706 6.953 12.699 1.00 34.19 390 PHE A CA 1
ATOM 3121 C C . PHE A 1 390 ? -28.238 6.963 12.267 1.00 34.19 390 PHE A C 1
ATOM 3123 O O . PHE A 1 390 ? -27.483 7.829 12.768 1.00 34.19 390 PHE A O 1
#

Secondary structure (DSSP, 8-state):
-PPPTTS----HHHHHHHHHHHHH-SSHHHHHHHHHHHHHHHHHHHHHHHHTTSHHHHTT-----EEETTEEET--SHHHHHHHTGGG---SPPP--GGGGGS---TTS-SGGGGGT--S---SS-GGGTTSSSS-HHHHHHHH---TTTTTSSSSSS-SSSBSGGG--TTSPEEEE-TTSSEEEE-EEEBSSS-EEEEE-GGGHHHHHTT-GGGPPEE--HHHHHHHHHHHHHHHHHHHHHHHHHHT---EEEEEEEEEETTEEEEEEEEEEE--TT--EEEEEEEEEEEE--TT--TTSTT-EEEEEEEE---B-TT-EEEEEEEEEEEEEGGGGGG-EEEEEEEEEETTEEEEEEEEEE--------SGGGG---S-----------